Protein AF-0000000079812472 (afdb_homodimer)

Solvent-accessible surface area (backbone atoms only — not comparable to full-atom values): 35993 Å² total; per-residue (Å²): 106,52,70,32,59,36,28,75,48,93,49,68,38,23,39,42,28,46,40,38,56,22,25,52,21,36,78,90,26,37,84,64,19,61,39,46,56,68,55,44,36,51,50,49,49,54,38,47,77,54,51,38,36,37,38,36,49,29,42,63,30,30,69,33,40,18,32,33,39,50,20,60,50,49,59,91,53,68,84,76,58,38,42,30,37,30,48,28,67,69,79,57,89,54,94,55,32,38,38,46,38,45,74,24,45,56,53,47,49,54,51,44,30,60,41,29,71,44,79,52,36,51,33,40,26,38,51,45,56,46,52,69,44,60,63,68,50,32,36,48,40,52,32,50,36,36,74,69,50,42,27,72,40,40,25,39,15,52,53,53,40,42,55,49,34,44,49,44,35,52,14,61,69,68,71,40,58,52,64,30,31,38,43,38,66,41,31,72,86,46,49,51,34,43,76,42,45,45,25,49,22,52,69,71,35,30,14,28,34,26,41,54,39,43,46,77,52,62,42,48,52,63,58,44,76,96,46,76,72,57,84,94,52,78,53,69,91,68,36,71,72,59,68,71,92,49,66,68,51,47,31,48,31,33,51,53,42,36,52,54,14,59,76,67,71,52,53,19,42,27,51,46,45,24,52,53,55,67,36,86,59,45,33,24,35,34,44,71,54,84,41,68,69,54,38,56,51,52,58,54,16,69,78,47,78,78,49,73,65,56,48,49,54,51,46,68,47,34,58,69,82,70,51,67,49,48,48,54,37,44,72,73,25,62,90,31,57,25,77,31,52,35,71,54,38,37,70,61,40,58,66,75,102,106,52,69,32,60,37,29,76,46,93,49,68,38,24,38,44,28,46,40,37,56,23,25,55,21,35,78,92,25,35,82,64,19,62,38,47,55,71,53,44,37,52,50,49,50,54,39,47,75,54,51,37,35,37,38,36,48,29,42,64,28,28,71,32,40,18,32,32,39,51,20,61,50,49,59,91,52,69,83,77,57,39,41,32,39,31,47,30,65,68,81,58,91,55,94,56,33,37,40,48,38,44,73,24,45,56,52,47,51,54,51,44,31,61,41,29,71,45,78,52,34,50,33,40,27,38,51,46,57,45,52,71,44,58,63,67,50,32,35,47,38,53,32,52,35,36,76,71,50,41,26,72,40,41,24,38,17,52,52,53,41,42,55,49,34,44,47,46,34,51,15,60,70,68,72,41,58,53,64,31,32,37,43,37,68,42,30,71,84,46,50,51,35,42,76,42,46,45,26,49,23,52,69,71,35,30,14,27,33,25,41,55,40,44,48,77,53,60,42,48,52,63,58,43,78,96,46,76,69,57,85,95,51,78,53,69,92,71,38,69,71,61,68,70,90,50,66,68,50,47,29,50,32,32,52,53,43,37,52,54,14,58,76,68,73,51,52,19,41,29,52,46,45,22,52,53,54,68,36,86,56,44,33,24,34,34,44,72,54,86,42,69,67,54,39,57,50,50,58,56,16,69,77,49,77,78,49,71,64,57,48,49,53,51,46,66,46,34,58,70,82,72,49,67,48,48,47,55,37,44,72,74,26,62,90,31,57,25,78,31,51,36,72,57,38,37,70,61,40,60,67,76,102

Nearest PDB structures (foldseek):
  8jwl-assembly1_B  TM=8.750E-01  e=1.354E-29  Streptomyces xinghaiensis
  8jwl-assembly1_F  TM=9.040E-01  e=1.147E-28  Streptomyces xinghaiensis
  8jwo-assembly1_A  TM=8.875E-01  e=2.074E-26  Streptomyces xinghaiensis
  8jwo-assembly2_I  TM=8.971E-01  e=6.582E-26  Streptomyces xinghaiensis
  3n6q-assembly1_C  TM=8.883E-01  e=4.724E-24  Escherichia coli DH5[alpha]

Organism: NCBI:txid265959

Radius of gyration: 26.9 Å; Cα contacts (8 Å, |Δi|>4): 1430; chains: 2; bounding box: 55×80×68 Å

Secondary structure (DSSP, 8-state):
--EEE-SSSS-EEESEEEE-TTBS--GGGTTT--B-HHHHHHHHHHHHHTT--EEE--TTGGGGHHHHHHHHHHTTS-TT-EEEEEE-S--SSSTTSSSS-HHHHHHHHHHHHHHHT-S-EEEEEE-S--SSS-HHHHHHHHHHHHHTTSEEEEEEES--HHHHHHHHHHHHHHTPPPP-EEEEE--SS--GGGTTHHHHHHHHT-EEEEE-TTGGGTTSS-S-TTSPPPTTSPPGGG--SS--S-HHHHHHHHHHHHHHHHHHTS-HHHHHHHHHHHSTTEEEEEE--SSHHHHHHHHGGGG----HHHHHHHHHHHPPP--TTHHHHHHH-GGG--HHHHHHHHHHHHHH-/--EEE-SSSS-EEESEEEE-TTBS--GGGTTT--B-HHHHHHHHHHHHHTT--EEE--TTGGGGHHHHHHHHHHTTS-TT-EEEEEE-S--SSSTTSSSS-HHHHHHHHHHHHHHHT-S-EEEEEE-S--SSS-HHHHHHHHHHHHHTTSEEEEEEES--HHHHHHHHHHHHHHTPPPP-EEEEE--SS--GGGTTHHHHHHHHT-EEEEE-TTGGGTTSS-S-TTSPPPTTSPPGGG--SS--S-HHHHHHHHHHHHHHHHHHTS-HHHHHHHHHHHSTTEEEEEE--SSHHHHHHHHGGGG----HHHHHHHHHHHPPP--TTHHHHHHH-GGG--HHHHHHHHHHHHHH-

InterPro domains:
  IPR020471 Aldo-keto reductase [PR00069] (47-71)
  IPR020471 Aldo-keto reductase [PR00069] (111-129)
  IPR020471 Aldo-keto reductase [PR00069] (142-159)
  IPR023210 NADP-dependent oxidoreductase domain [PF00248] (17-317)
  IPR036812 NAD(P)-dependent oxidoreductase domain superfamily [G3DSA:3.20.20.100] (1-340)
  IPR036812 NAD(P)-dependent oxidoreductase domain superfamily [SSF51430] (1-320)
  IPR050523 Aldo/Keto Reductase Detoxification and Biosynthesis [PTHR43364] (1-320)

pLDDT: mean 95.46, std 6.37, range [54.84, 98.94]

Foldseek 3Di:
DDWDDFFPDPDIFAQAEAEQLQDCLADPSVVVHHQYLVSLLVLVVLCVVLPGQEYEYECPRNLLRSLLSQLVSCPPHDPSRAYEYEFADANDDDPQSGGQALVNVLVRLVSSCVSNVHQAHAEYEHAEDDPPDPLLRNQVSVQVCCVVVRYPAYAYEHDDLVRLVVSQVSCVVVVTGHHQEYEYADFLQDHPCLQHPLLSCVVRRHEYEHEPHCQSVLQQLQDAPPDDRDPPDDDLCPRVGPHRPDVVLSNLLSVLLVVVCVVVVATSLLSGLLLQSPAPRHRHYHDYDNDPVVSSRNSVSSPDDDDPVSNVSSCVSRQDDDDPPLVVCLVPVLPPDDPSNCSNSVVSVVVVD/DDWDDFFPDPDIFAQAEAEQLQDCLADPSVVVHHQYLVSLLVLVVVCVVLPGQEYEYECPRNLNRSLLSQLVSCPPHDPSRAYEYEFADANDDDPQSGGQALVNVLVRLVSSCVSSVHQAHAEYEHAEDDPPDDLLRSQVSVQVCCVVVRYPAYAYEHDDLVRLVVSQVSCVVVVTGHHQEYEYADFLQDHPCLQHPLLSCVVRRHEYEHEPHCQSVLQQLQDAPPDDRDPPDDDLCPRVGPHRPDVVLSNLLSVLLVVVCVVVVATSLLSGLLLQSPAPRHRHYHDYDRDPVVSNRNSVSSPDDDDPVSNVSSCVSRQDDDDPPLVVCLVPVLPPDDPSNCSNSVVSVVVVD

Structure (mmCIF, N/CA/C/O backbone):
data_AF-0000000079812472-model_v1
#
loop_
_entity.id
_entity.type
_entity.pdbx_description
1 polymer 'L-glyceraldehyde 3-phosphate reductase'
#
loop_
_atom_site.group_PDB
_atom_site.id
_atom_site.type_symbol
_atom_site.label_atom_id
_atom_site.label_alt_id
_atom_site.label_comp_id
_atom_site.label_asym_id
_atom_site.label_entity_id
_atom_site.label_seq_id
_atom_site.pdbx_PDB_ins_code
_atom_site.Cartn_x
_atom_site.Cartn_y
_atom_site.Cartn_z
_atom_site.occupancy
_atom_site.B_iso_or_equiv
_atom_site.auth_seq_id
_atom_site.auth_comp_id
_atom_site.auth_asym_id
_atom_site.auth_atom_id
_atom_site.pdbx_PDB_model_num
ATOM 1 N N . MET A 1 1 ? 12.25 30.859 6.68 1 95.38 1 MET A N 1
ATOM 2 C CA . MET A 1 1 ? 11.266 29.906 6.184 1 95.38 1 MET A CA 1
ATOM 3 C C . MET A 1 1 ? 11.484 29.609 4.703 1 95.38 1 MET A C 1
ATOM 5 O O . MET A 1 1 ? 11.773 30.516 3.924 1 95.38 1 MET A O 1
ATOM 9 N N . HIS A 1 2 ? 11.469 28.281 4.391 1 94.62 2 HIS A N 1
ATOM 10 C CA . HIS A 1 2 ? 11.516 27.859 2.992 1 94.62 2 HIS A CA 1
ATOM 11 C C . HIS A 1 2 ? 10.109 27.688 2.42 1 94.62 2 HIS A C 1
ATOM 13 O O . HIS A 1 2 ? 9.195 27.266 3.131 1 94.62 2 HIS A O 1
ATOM 19 N N . TYR A 1 3 ? 9.969 28.141 1.2 1 97.44 3 TYR A N 1
ATOM 20 C CA . TYR A 1 3 ? 8.711 27.922 0.483 1 97.44 3 TYR A CA 1
ATOM 21 C C . TYR A 1 3 ? 8.891 26.891 -0.621 1 97.44 3 TYR A C 1
ATOM 23 O O . TYR A 1 3 ? 9.906 26.891 -1.322 1 97.44 3 TYR A O 1
ATOM 31 N N . ARG A 1 4 ? 7.957 26.062 -0.722 1 97.69 4 ARG A N 1
ATOM 32 C CA . ARG A 1 4 ? 8.055 24.938 -1.649 1 97.69 4 ARG A CA 1
ATOM 33 C C . ARG A 1 4 ? 6.816 24.844 -2.531 1 97.69 4 ARG A C 1
ATOM 35 O O . ARG A 1 4 ? 5.715 25.203 -2.102 1 97.69 4 ARG A O 1
ATOM 42 N N . GLN A 1 5 ? 7.047 24.359 -3.705 1 97.75 5 GLN A N 1
ATOM 43 C CA . GLN A 1 5 ? 5.926 24.109 -4.605 1 97.75 5 GLN A CA 1
ATOM 44 C C . GLN A 1 5 ? 5.082 22.938 -4.125 1 97.75 5 GLN A C 1
ATOM 46 O O . GLN A 1 5 ? 5.621 21.906 -3.711 1 97.75 5 GLN A O 1
ATOM 51 N N . LEU A 1 6 ? 3.768 23.109 -4.133 1 97.94 6 LEU A N 1
ATOM 52 C CA . LEU A 1 6 ? 2.854 22.047 -3.721 1 97.94 6 LEU A CA 1
ATOM 53 C C . LEU A 1 6 ? 2.52 21.125 -4.895 1 97.94 6 LEU A C 1
ATOM 55 O O . LEU A 1 6 ? 1.694 21.469 -5.742 1 97.94 6 LEU A O 1
ATOM 59 N N . GLY A 1 7 ? 3.082 19.953 -4.848 1 96.25 7 GLY A N 1
ATOM 60 C CA . GLY A 1 7 ? 2.852 18.984 -5.914 1 96.25 7 GLY A CA 1
ATOM 61 C C . GLY A 1 7 ? 2.92 19.609 -7.297 1 96.25 7 GLY A C 1
ATOM 62 O O . GLY A 1 7 ? 3.76 20.469 -7.555 1 96.25 7 GLY A O 1
ATOM 63 N N . ARG A 1 8 ? 2.109 19.078 -8.211 1 94.31 8 ARG A N 1
ATOM 64 C CA . ARG A 1 8 ? 2.035 19.562 -9.578 1 94.31 8 ARG A CA 1
ATOM 65 C C . ARG A 1 8 ? 1.063 20.734 -9.695 1 94.31 8 ARG A C 1
ATOM 67 O O . ARG A 1 8 ? 0.062 20.641 -10.406 1 94.31 8 ARG A O 1
ATOM 74 N N . SER A 1 9 ? 1.385 21.75 -8.953 1 96 9 SER A N 1
ATOM 75 C CA . SER A 1 9 ? 0.636 23 -8.984 1 96 9 SER A CA 1
ATOM 76 C C . SER A 1 9 ? 1.57 24.203 -8.969 1 96 9 SER A C 1
ATOM 78 O O . SER A 1 9 ? 2.777 24.062 -8.758 1 96 9 SER A O 1
ATOM 80 N N . GLY A 1 10 ? 1 25.312 -9.289 1 96.81 10 GLY A N 1
ATOM 81 C CA . GLY A 1 10 ? 1.775 26.531 -9.211 1 96.81 10 GLY A CA 1
ATOM 82 C C . GLY A 1 10 ? 1.805 27.141 -7.816 1 96.81 10 GLY A C 1
ATOM 83 O O . GLY A 1 10 ? 2.432 28.172 -7.594 1 96.81 10 GLY A O 1
ATOM 84 N N . LEU A 1 11 ? 1.215 26.453 -6.816 1 97 11 LEU A N 1
ATOM 85 C CA . LEU A 1 11 ? 1.1 26.984 -5.461 1 97 11 LEU A CA 1
ATOM 86 C C . LEU A 1 11 ? 2.387 26.766 -4.68 1 97 11 LEU A C 1
ATOM 88 O O . LEU A 1 11 ? 2.986 25.688 -4.758 1 97 11 LEU A O 1
ATOM 92 N N . ARG A 1 12 ? 2.824 27.766 -3.965 1 98.06 12 ARG A N 1
ATOM 93 C CA . ARG A 1 12 ? 3.977 27.656 -3.076 1 98.06 12 ARG A CA 1
ATOM 94 C C . ARG A 1 12 ? 3.564 27.844 -1.621 1 98.06 12 ARG A C 1
ATOM 96 O O . ARG A 1 12 ? 2.889 28.828 -1.285 1 98.06 12 ARG A O 1
ATOM 103 N N . ILE A 1 13 ? 3.992 26.953 -0.799 1 98.31 13 ILE A N 1
ATOM 104 C CA . ILE A 1 13 ? 3.623 27.031 0.61 1 98.31 13 ILE A CA 1
ATOM 105 C C . ILE A 1 13 ? 4.875 26.938 1.479 1 98.31 13 ILE A C 1
ATOM 107 O O . ILE A 1 13 ? 5.918 26.469 1.02 1 98.31 13 ILE A O 1
ATOM 111 N N . SER A 1 14 ? 4.73 27.438 2.678 1 98.5 14 SER A N 1
ATOM 112 C CA . SER A 1 14 ? 5.828 27.359 3.637 1 98.5 14 SER A CA 1
ATOM 113 C C . SER A 1 14 ? 6.113 25.922 4.035 1 98.5 14 SER A C 1
ATOM 115 O O . SER A 1 14 ? 5.203 25.094 4.078 1 98.5 14 SER A O 1
ATOM 117 N N . ALA A 1 15 ? 7.32 25.625 4.41 1 98.19 15 ALA A N 1
ATOM 118 C CA . ALA A 1 15 ? 7.773 24.281 4.781 1 98.19 15 ALA A CA 1
ATOM 119 C C . ALA A 1 15 ? 7.082 23.797 6.055 1 98.19 15 ALA A C 1
ATOM 121 O O . ALA A 1 15 ? 7.043 22.594 6.336 1 98.19 15 ALA A O 1
ATOM 122 N N . PHE A 1 16 ? 6.625 24.734 6.809 1 98.56 16 PHE A N 1
ATOM 123 C CA . PHE A 1 16 ? 5.816 24.438 7.984 1 98.56 16 PHE A CA 1
ATOM 124 C C . PHE A 1 16 ? 4.434 25.062 7.863 1 98.56 16 PHE A C 1
ATOM 126 O O . PHE A 1 16 ? 4.285 26.141 7.27 1 98.56 16 PHE A O 1
ATOM 133 N N . THR A 1 17 ? 3.494 24.406 8.336 1 98.62 17 THR A N 1
ATOM 134 C CA . THR A 1 17 ? 2.102 24.828 8.422 1 98.62 17 THR A CA 1
ATOM 135 C C . THR A 1 17 ? 1.59 24.734 9.859 1 98.62 17 THR A C 1
ATOM 137 O O . THR A 1 17 ? 1.914 23.781 10.578 1 98.62 17 THR A O 1
ATOM 140 N N . LEU A 1 18 ? 0.86 25.703 10.281 1 98.5 18 LEU A N 1
ATOM 141 C CA . LEU A 1 18 ? 0.263 25.578 11.609 1 98.5 18 LEU A CA 1
ATOM 142 C C . LEU A 1 18 ? -1.074 24.859 11.539 1 98.5 18 LEU A C 1
ATOM 144 O O . LEU A 1 18 ? -1.978 25.281 10.812 1 98.5 18 LEU A O 1
ATOM 148 N N . GLY A 1 19 ? -1.142 23.766 12.266 1 98.12 19 GLY A N 1
ATOM 149 C CA . GLY A 1 19 ? -2.42 23.109 12.492 1 98.12 19 GLY A CA 1
ATOM 150 C C . GLY A 1 19 ? -3.207 23.719 13.641 1 98.12 19 GLY A C 1
ATOM 151 O O . GLY A 1 19 ? -2.631 24.109 14.656 1 98.12 19 GLY A O 1
ATOM 152 N N . THR A 1 20 ? -4.527 23.688 13.547 1 97.75 20 THR A N 1
ATOM 153 C CA . THR A 1 20 ? -5.336 24.438 14.508 1 97.75 20 THR A CA 1
ATOM 154 C C . THR A 1 20 ? -6.293 23.5 15.242 1 97.75 20 THR A C 1
ATOM 156 O O . THR A 1 20 ? -7.363 23.922 15.688 1 97.75 20 THR A O 1
ATOM 159 N N . MET A 1 21 ? -5.918 22.203 15.281 1 95.44 21 MET A N 1
ATOM 160 C CA . MET A 1 21 ? -6.762 21.219 15.969 1 95.44 21 MET A CA 1
ATOM 161 C C . MET A 1 21 ? -6.949 21.609 17.438 1 95.44 21 MET A C 1
ATOM 163 O O . MET A 1 21 ? -7.961 21.266 18.047 1 95.44 21 MET A O 1
ATOM 167 N N . THR A 1 22 ? -6.062 22.375 18.031 1 92.62 22 THR A N 1
ATOM 168 C CA . THR A 1 22 ? -6.082 22.75 19.453 1 92.62 22 THR A CA 1
ATOM 169 C C . THR A 1 22 ? -6.992 23.953 19.672 1 92.62 22 THR A C 1
ATOM 171 O O . THR A 1 22 ? -7.266 24.328 20.812 1 92.62 22 THR A O 1
ATOM 174 N N . PHE A 1 23 ? -7.398 24.641 18.609 1 95.5 23 PHE A N 1
ATOM 175 C CA . PHE A 1 23 ? -8.234 25.828 18.75 1 95.5 23 PHE A CA 1
ATOM 176 C C . PHE A 1 23 ? -9.641 25.453 19.188 1 95.5 23 PHE A C 1
ATOM 178 O O . PHE A 1 23 ? -10.25 24.531 18.625 1 95.5 23 PHE A O 1
ATOM 185 N N . GLY A 1 24 ? -10.203 26.156 20.219 1 90.44 24 GLY A N 1
ATOM 186 C CA . GLY A 1 24 ? -11.57 25.984 20.688 1 90.44 24 GLY A CA 1
ATOM 187 C C . GLY A 1 24 ? -11.703 24.906 21.734 1 90.44 24 GLY A C 1
ATOM 188 O O . GLY A 1 24 ? -12.172 25.156 22.844 1 90.44 24 GLY A O 1
ATOM 189 N N . GLY A 1 25 ? -11.172 23.609 21.438 1 85.56 25 GLY A N 1
ATOM 190 C CA . GLY A 1 25 ? -11.086 22.531 22.406 1 85.56 25 GLY A CA 1
ATOM 191 C C . GLY A 1 25 ? -12.438 22.062 22.891 1 85.56 25 GLY A C 1
ATOM 192 O O . GLY A 1 25 ? -12.625 21.844 24.094 1 85.56 25 GLY A O 1
ATOM 193 N N . LYS A 1 26 ? -13.352 21.875 22.078 1 83.75 26 LYS A N 1
ATOM 194 C CA . LYS A 1 26 ? -14.672 21.359 22.453 1 83.75 26 LYS A CA 1
ATOM 195 C C . LYS A 1 26 ? -14.805 19.891 22.109 1 83.75 26 LYS A C 1
ATOM 197 O O . LYS A 1 26 ? -14.133 19.375 21.203 1 83.75 26 LYS A O 1
ATOM 202 N N . GLY A 1 27 ? -15.664 19.188 22.891 1 80.19 27 GLY A N 1
ATOM 203 C CA . GLY A 1 27 ? -15.961 17.781 22.625 1 80.19 27 GLY A CA 1
ATOM 204 C C . GLY A 1 27 ? -14.727 16.906 22.641 1 80.19 27 GLY A C 1
ATOM 205 O O . GLY A 1 27 ? -13.898 17 23.547 1 80.19 27 GLY A O 1
ATOM 206 N N . ASP A 1 28 ? -14.633 16.016 21.641 1 76.38 28 ASP A N 1
ATOM 207 C CA . ASP A 1 28 ? -13.562 15.031 21.531 1 76.38 28 ASP A CA 1
ATOM 208 C C . ASP A 1 28 ? -12.211 15.719 21.344 1 76.38 28 ASP A C 1
ATOM 210 O O . ASP A 1 28 ? -11.164 15.102 21.562 1 76.38 28 ASP A O 1
ATOM 214 N N . PHE A 1 29 ? -12.289 17.031 21.094 1 82.12 29 PHE A N 1
ATOM 215 C CA . PHE A 1 29 ? -11.062 17.734 20.766 1 82.12 29 PHE A CA 1
ATOM 216 C C . PHE A 1 29 ? -10.562 18.531 21.969 1 82.12 29 PHE A C 1
ATOM 218 O O . PHE A 1 29 ? -9.492 19.141 21.906 1 82.12 29 PHE A O 1
ATOM 225 N N . ALA A 1 30 ? -11.281 18.516 23.062 1 79.44 30 ALA A N 1
ATOM 226 C CA . ALA A 1 30 ? -10.852 19.203 24.266 1 79.44 30 ALA A CA 1
ATOM 227 C C . ALA A 1 30 ? -9.516 18.672 24.766 1 79.44 30 ALA A C 1
ATOM 229 O O . ALA A 1 30 ? -8.711 19.406 25.328 1 79.44 30 ALA A O 1
ATOM 230 N N . LYS A 1 31 ? -9.312 17.422 24.484 1 76.81 31 LYS A N 1
ATOM 231 C CA . LYS A 1 31 ? -8.094 16.766 24.953 1 76.81 31 LYS A CA 1
ATOM 232 C C . LYS A 1 31 ? -6.883 17.219 24.156 1 76.81 31 LYS A C 1
ATOM 234 O O . LYS A 1 31 ? -5.746 17.109 24.625 1 76.81 31 LYS A O 1
ATOM 239 N N . THR A 1 32 ? -7.117 17.75 23.047 1 80.06 32 THR A N 1
ATOM 240 C CA . THR A 1 32 ? -6.02 18.141 22.172 1 80.06 32 THR A CA 1
ATOM 241 C C . THR A 1 32 ? -5.539 19.562 22.5 1 80.06 32 THR A C 1
ATOM 243 O O . THR A 1 32 ? -4.398 19.922 22.203 1 80.06 32 THR A O 1
ATOM 246 N N . GLY A 1 33 ? -6.41 20.406 23.016 1 82.12 33 GLY A N 1
ATOM 247 C CA . GLY A 1 33 ? -6.117 21.797 23.359 1 82.12 33 GLY A CA 1
ATOM 248 C C . GLY A 1 33 ? -7.359 22.656 23.5 1 82.12 33 GLY A C 1
ATOM 249 O O . GLY A 1 33 ? -8.461 22.219 23.141 1 82.12 33 GLY A O 1
ATOM 250 N N . ASN A 1 34 ? -7.105 23.812 24.078 1 90 34 ASN A N 1
ATOM 251 C CA . ASN A 1 34 ? -8.219 24.75 24.25 1 90 34 ASN A CA 1
ATOM 252 C C . ASN A 1 34 ? -7.793 26.188 24 1 90 34 ASN A C 1
ATOM 254 O O . ASN A 1 34 ? -8.109 27.078 24.797 1 90 34 ASN A O 1
ATOM 258 N N . THR A 1 35 ? -7.102 26.359 22.953 1 93.19 35 THR A N 1
ATOM 259 C CA . THR A 1 35 ? -6.633 27.688 22.594 1 93.19 35 THR A CA 1
ATOM 260 C C . THR A 1 35 ? -7.801 28.594 22.219 1 93.19 35 THR A C 1
ATOM 262 O O . THR A 1 35 ? -8.555 28.297 21.297 1 93.19 35 THR A O 1
ATOM 265 N N . ASP A 1 36 ? -7.98 29.719 22.938 1 94.75 36 ASP A N 1
ATOM 266 C CA . ASP A 1 36 ? -9.047 30.672 22.625 1 94.75 36 ASP A CA 1
ATOM 267 C C . ASP A 1 36 ? -8.594 31.672 21.562 1 94.75 36 ASP A C 1
ATOM 269 O O . ASP A 1 36 ? -7.508 31.547 21 1 94.75 36 ASP A O 1
ATOM 273 N N . LEU A 1 37 ? -9.461 32.656 21.25 1 97.25 37 LEU A N 1
ATOM 274 C CA . LEU A 1 37 ? -9.203 33.594 20.172 1 97.25 37 LEU A CA 1
ATOM 275 C C . LEU A 1 37 ? -7.934 34.406 20.438 1 97.25 37 LEU A C 1
ATOM 277 O O . LEU A 1 37 ? -7.129 34.625 19.531 1 97.25 37 LEU A O 1
ATOM 281 N N . ALA A 1 38 ? -7.77 34.844 21.641 1 96.88 38 ALA A N 1
ATOM 282 C CA . ALA A 1 38 ? -6.574 35.625 21.984 1 96.88 38 ALA A CA 1
ATOM 283 C C . ALA A 1 38 ? -5.312 34.781 21.812 1 96.88 38 ALA A C 1
ATOM 285 O O . ALA A 1 38 ? -4.32 35.25 21.25 1 96.88 38 ALA A O 1
ATOM 286 N N . GLY A 1 39 ? -5.344 33.594 22.344 1 95.88 39 GLY A N 1
ATOM 287 C CA . GLY A 1 39 ? -4.23 32.688 22.156 1 95.88 39 GLY A CA 1
ATOM 288 C C . GLY A 1 39 ? -3.965 32.375 20.688 1 95.88 39 GLY A C 1
ATOM 289 O O . GLY A 1 39 ? -2.811 32.281 20.266 1 95.88 39 GLY A O 1
ATOM 290 N N . ALA A 1 40 ? -4.996 32.125 19.969 1 97.06 40 ALA A N 1
ATOM 291 C CA . ALA A 1 40 ? -4.883 31.859 18.531 1 97.06 40 ALA A CA 1
ATOM 292 C C . ALA A 1 40 ? -4.188 33 17.812 1 97.06 40 ALA A C 1
ATOM 294 O O . ALA A 1 40 ? -3.297 32.781 16.984 1 97.06 40 ALA A O 1
ATOM 295 N N . ARG A 1 41 ? -4.598 34.25 18.141 1 97.56 41 ARG A N 1
ATOM 296 C CA . ARG A 1 41 ? -3.992 35.406 17.516 1 97.56 41 ARG A CA 1
ATOM 297 C C . ARG A 1 41 ? -2.494 35.469 17.797 1 97.56 41 ARG A C 1
ATOM 299 O O . ARG A 1 41 ? -1.701 35.75 16.891 1 97.56 41 ARG A O 1
ATOM 306 N N . ARG A 1 42 ? -2.154 35.156 18.969 1 97.19 42 ARG A N 1
ATOM 307 C CA . ARG A 1 42 ? -0.74 35.156 19.344 1 97.19 42 ARG A CA 1
ATOM 308 C C . ARG A 1 42 ? 0.035 34.094 18.578 1 97.19 42 ARG A C 1
ATOM 310 O O . ARG A 1 42 ? 1.126 34.375 18.062 1 97.19 42 ARG A O 1
ATOM 317 N N . GLN A 1 43 ? -0.506 32.906 18.516 1 97.44 43 GLN A N 1
ATOM 318 C CA . GLN A 1 43 ? 0.155 31.844 17.781 1 97.44 43 GLN A CA 1
ATOM 319 C C . GLN A 1 43 ? 0.281 32.188 16.297 1 97.44 43 GLN A C 1
ATOM 321 O O . GLN A 1 43 ? 1.328 31.938 15.695 1 97.44 43 GLN A O 1
ATOM 326 N N . ILE A 1 44 ? -0.748 32.688 15.773 1 97.75 44 ILE A N 1
ATOM 327 C CA . ILE A 1 44 ? -0.758 33.031 14.352 1 97.75 44 ILE A CA 1
ATOM 328 C C . ILE A 1 44 ? 0.272 34.125 14.094 1 97.75 44 ILE A C 1
ATOM 330 O O . ILE A 1 44 ? 1.003 34.062 13.102 1 97.75 44 ILE A O 1
ATOM 334 N N . ASP A 1 45 ? 0.364 35.094 15.016 1 97.62 45 ASP A N 1
ATOM 335 C CA . ASP A 1 45 ? 1.37 36.156 14.891 1 97.62 45 ASP A CA 1
ATOM 336 C C . ASP A 1 45 ? 2.779 35.562 14.875 1 97.62 45 ASP A C 1
ATOM 338 O O . ASP A 1 45 ? 3.604 35.938 14.039 1 97.62 45 ASP A O 1
ATOM 342 N N . LEU A 1 46 ? 3 34.656 15.797 1 97.62 46 LEU A N 1
ATOM 343 C CA . LEU A 1 46 ? 4.301 33.969 15.852 1 97.62 46 LEU A CA 1
ATOM 344 C C . LEU A 1 46 ? 4.605 33.281 14.539 1 97.62 46 LEU A C 1
ATOM 346 O O . LEU A 1 46 ? 5.73 33.344 14.039 1 97.62 46 LEU A O 1
ATOM 350 N N . CYS A 1 47 ? 3.627 32.625 14 1 98.12 47 CYS A N 1
ATOM 351 C CA . CYS A 1 47 ? 3.789 31.875 12.766 1 98.12 47 CYS A CA 1
ATOM 352 C C . CYS A 1 47 ? 4.027 32.781 11.578 1 98.12 47 CYS A C 1
ATOM 354 O O . CYS A 1 47 ? 4.914 32.562 10.758 1 98.12 47 CYS A O 1
ATOM 356 N N . ILE A 1 48 ? 3.26 33.844 11.477 1 97.75 48 ILE A N 1
ATOM 357 C CA . ILE A 1 48 ? 3.418 34.812 10.391 1 97.75 48 ILE A CA 1
ATOM 358 C C . ILE A 1 48 ? 4.801 35.469 10.477 1 97.75 48 ILE A C 1
ATOM 360 O O . ILE A 1 48 ? 5.488 35.594 9.461 1 97.75 48 ILE A O 1
ATOM 364 N N . ASP A 1 49 ? 5.203 35.812 11.703 1 97.19 49 ASP A N 1
ATOM 365 C CA . ASP A 1 49 ? 6.527 36.406 11.914 1 97.19 49 ASP A CA 1
ATOM 366 C C . ASP A 1 49 ? 7.629 35.438 11.469 1 97.19 49 ASP A C 1
ATOM 368 O O . ASP A 1 49 ? 8.68 35.875 10.992 1 97.19 49 ASP A O 1
ATOM 372 N N . ALA A 1 50 ? 7.359 34.156 11.609 1 97.56 50 ALA A N 1
ATOM 373 C CA . ALA A 1 50 ? 8.336 33.125 11.234 1 97.56 50 ALA A CA 1
ATOM 374 C C . ALA A 1 50 ? 8.273 32.844 9.742 1 97.56 50 ALA A C 1
ATOM 376 O O . ALA A 1 50 ? 9.094 32.062 9.219 1 97.56 50 ALA A O 1
ATOM 377 N N . GLY A 1 51 ? 7.309 33.344 9 1 97.38 51 GLY A N 1
ATOM 378 C CA . GLY A 1 51 ? 7.238 33.219 7.551 1 97.38 51 GLY A CA 1
ATOM 379 C C . GLY A 1 51 ? 6.234 32.188 7.094 1 97.38 51 GLY A C 1
ATOM 380 O O . GLY A 1 51 ? 6.16 31.859 5.906 1 97.38 51 GLY A O 1
ATOM 381 N N . ILE A 1 52 ? 5.438 31.625 7.98 1 98.12 52 ILE A N 1
ATOM 382 C CA . ILE A 1 52 ? 4.414 30.656 7.605 1 98.12 52 ILE A CA 1
ATOM 383 C C . ILE A 1 52 ? 3.299 31.359 6.832 1 98.12 52 ILE A C 1
ATOM 385 O O . ILE A 1 52 ? 2.836 32.438 7.234 1 98.12 52 ILE A O 1
ATOM 389 N N . ASN A 1 53 ? 2.908 30.734 5.762 1 98.31 53 ASN A N 1
ATOM 390 C CA . ASN A 1 53 ? 1.871 31.375 4.965 1 98.31 53 ASN A CA 1
ATOM 391 C C . ASN A 1 53 ? 0.642 30.484 4.812 1 98.31 53 ASN A C 1
ATOM 393 O O . ASN A 1 53 ? -0.283 30.812 4.066 1 98.31 53 ASN A O 1
ATOM 397 N N . MET A 1 54 ? 0.582 29.344 5.461 1 98.31 54 MET A N 1
ATOM 398 C CA . MET A 1 54 ? -0.585 28.469 5.391 1 98.31 54 MET A CA 1
ATOM 399 C C . MET A 1 54 ? -1.005 28 6.781 1 98.31 54 MET A C 1
ATOM 401 O O . MET A 1 54 ? -0.159 27.656 7.602 1 98.31 54 MET A O 1
ATOM 405 N N . PHE A 1 55 ? -2.27 28.031 7.004 1 98.81 55 PHE A N 1
ATOM 406 C CA . PHE A 1 55 ? -2.881 27.578 8.25 1 98.81 55 PHE A CA 1
ATOM 407 C C . PHE A 1 55 ? -3.924 26.5 7.992 1 98.81 55 PHE A C 1
ATOM 409 O O . PHE A 1 55 ? -4.805 26.672 7.145 1 98.81 55 PHE A O 1
ATOM 416 N N . ASP A 1 56 ? -3.795 25.375 8.711 1 98.81 56 ASP A N 1
ATOM 417 C CA . ASP A 1 56 ? -4.586 24.188 8.453 1 98.81 56 ASP A CA 1
ATOM 418 C C . ASP A 1 56 ? -5.645 23.984 9.539 1 98.81 56 ASP A C 1
ATOM 420 O O . ASP A 1 56 ? -5.336 24.016 10.727 1 98.81 56 ASP A O 1
ATOM 424 N N . THR A 1 57 ? -6.84 23.75 9.164 1 98.69 57 THR A N 1
ATOM 425 C CA . THR A 1 57 ? -7.945 23.406 10.055 1 98.69 57 THR A CA 1
ATOM 426 C C . THR A 1 57 ? -8.836 22.344 9.438 1 98.69 57 THR A C 1
ATOM 428 O O . THR A 1 57 ? -8.406 21.609 8.547 1 98.69 57 THR A O 1
ATOM 431 N N . ALA A 1 58 ? -9.953 22.047 10.047 1 98.75 58 ALA A N 1
ATOM 432 C CA . ALA A 1 58 ? -10.992 21.141 9.555 1 98.75 58 ALA A CA 1
ATOM 433 C C . ALA A 1 58 ? -12.344 21.469 10.172 1 98.75 58 ALA A C 1
ATOM 435 O O . ALA A 1 58 ? -12.414 21.969 11.305 1 98.75 58 ALA A O 1
ATOM 436 N N . ASP A 1 59 ? -13.359 21.188 9.438 1 98.56 59 ASP A N 1
ATOM 437 C CA . ASP A 1 59 ? -14.695 21.5 9.938 1 98.56 59 ASP A CA 1
ATOM 438 C C . ASP A 1 59 ? -15.008 20.719 11.211 1 98.56 59 ASP A C 1
ATOM 440 O O . ASP A 1 59 ? -15.648 21.25 12.125 1 98.56 59 ASP A O 1
ATOM 444 N N . ILE A 1 60 ? -14.406 19.5 11.336 1 98.25 60 ILE A N 1
ATOM 445 C CA . ILE A 1 60 ? -14.75 18.641 12.453 1 98.25 60 ILE A CA 1
ATOM 446 C C . ILE A 1 60 ? -14 19.094 13.703 1 98.25 60 ILE A C 1
ATOM 448 O O . ILE A 1 60 ? -14.336 18.688 14.82 1 98.25 60 ILE A O 1
ATOM 452 N N . TYR A 1 61 ? -12.922 19.875 13.57 1 97.5 61 TYR A N 1
ATOM 453 C CA . TYR A 1 61 ? -12.18 20.328 14.742 1 97.5 61 TYR A CA 1
ATOM 454 C C . TYR A 1 61 ? -13.07 21.188 15.641 1 97.5 61 TYR A C 1
ATOM 456 O O . TYR A 1 61 ? -13.469 22.297 15.258 1 97.5 61 TYR A O 1
ATOM 464 N N . SER A 1 62 ? -13.305 20.594 16.844 1 96.5 62 SER A N 1
ATOM 465 C CA . SER A 1 62 ? -14.242 21.203 17.797 1 96.5 62 SER A CA 1
ATOM 466 C C . SER A 1 62 ? -15.562 21.547 17.109 1 96.5 62 SER A C 1
ATOM 468 O O . SER A 1 62 ? -16.156 22.594 17.391 1 96.5 62 SER A O 1
ATOM 470 N N . THR A 1 63 ? -15.914 20.75 16.172 1 95.81 63 THR A N 1
ATOM 471 C CA . THR A 1 63 ? -17.172 20.812 15.438 1 95.81 63 THR A CA 1
ATOM 472 C C . THR A 1 63 ? -17.406 22.203 14.883 1 95.81 63 THR A C 1
ATOM 474 O O . THR A 1 63 ? -18.484 22.781 15.07 1 95.81 63 THR A O 1
ATOM 477 N N . GLY A 1 64 ? -16.422 22.734 14.305 1 97.69 64 GLY A N 1
ATOM 478 C CA . GLY A 1 64 ? -16.562 24.016 13.617 1 97.69 64 GLY A CA 1
ATOM 479 C C . GLY A 1 64 ? -15.938 25.172 14.359 1 97.69 64 GLY A C 1
ATOM 480 O O . GLY A 1 64 ? -15.562 26.172 13.75 1 97.69 64 GLY A O 1
ATOM 481 N N . VAL A 1 65 ? -15.695 25.062 15.602 1 97.88 65 VAL A N 1
ATOM 482 C CA . VAL A 1 65 ? -15.234 26.172 16.422 1 97.88 65 VAL A CA 1
ATOM 483 C C . VAL A 1 65 ? -13.805 26.547 16.031 1 97.88 65 VAL A C 1
ATOM 485 O O . VAL A 1 65 ? -13.438 27.719 16.047 1 97.88 65 VAL A O 1
ATOM 488 N N . SER A 1 66 ? -12.992 25.562 15.688 1 98.12 66 SER A N 1
ATOM 489 C CA . SER A 1 66 ? -11.641 25.859 15.242 1 98.12 66 SER A CA 1
ATOM 490 C C . SER A 1 66 ? -11.648 26.75 14.008 1 98.12 66 SER A C 1
ATOM 492 O O . SER A 1 66 ? -10.867 27.703 13.914 1 98.12 66 SER A O 1
ATOM 494 N N . GLU A 1 67 ? -12.523 26.469 13.055 1 98.69 67 GLU A N 1
ATOM 495 C CA . GLU A 1 67 ? -12.664 27.312 11.875 1 98.69 67 GLU A CA 1
ATOM 496 C C . GLU A 1 67 ? -13.102 28.719 12.25 1 98.69 67 GLU A C 1
ATOM 498 O O . GLU A 1 67 ? -12.602 29.703 11.703 1 98.69 67 GLU A O 1
ATOM 503 N N . GLU A 1 68 ? -14.023 28.844 13.195 1 98.62 68 GLU A N 1
ATOM 504 C CA . GLU A 1 68 ? -14.508 30.141 13.633 1 98.62 68 GLU A CA 1
ATOM 505 C C . GLU A 1 68 ? -13.375 30.969 14.25 1 98.62 68 GLU A C 1
ATOM 507 O O . GLU A 1 68 ? -13.211 32.156 13.922 1 98.62 68 GLU A O 1
ATOM 512 N N . ILE A 1 69 ? -12.648 30.297 15.062 1 98.44 69 ILE A N 1
ATOM 513 C CA . ILE A 1 69 ? -11.547 30.984 15.75 1 98.44 69 ILE A CA 1
ATOM 514 C C . ILE A 1 69 ? -10.492 31.391 14.727 1 98.44 69 ILE A C 1
ATOM 516 O O . ILE A 1 69 ? -10 32.531 14.758 1 98.44 69 ILE A O 1
ATOM 520 N N . LEU A 1 70 ? -10.133 30.5 13.852 1 98.44 70 LEU A N 1
ATOM 521 C CA . LEU A 1 70 ? -9.141 30.812 12.828 1 98.44 70 LEU A CA 1
ATOM 522 C C . LEU A 1 70 ? -9.602 31.984 11.969 1 98.44 70 LEU A C 1
ATOM 524 O O . LEU A 1 70 ? -8.828 32.906 11.719 1 98.44 70 LEU A O 1
ATOM 528 N N . GLY A 1 71 ? -10.852 31.953 11.516 1 98.38 71 GLY A N 1
ATOM 529 C CA . GLY A 1 71 ? -11.398 33.031 10.734 1 98.38 71 GLY A CA 1
ATOM 530 C C . GLY A 1 71 ? -11.312 34.375 11.438 1 98.38 71 GLY A C 1
ATOM 531 O O . GLY A 1 71 ? -10.859 35.375 10.852 1 98.38 71 GLY A O 1
ATOM 532 N N . ALA A 1 72 ? -11.727 34.375 12.68 1 98.31 72 ALA A N 1
ATOM 533 C CA . ALA A 1 72 ? -11.688 35.594 13.477 1 98.31 72 ALA A CA 1
ATOM 534 C C . ALA A 1 72 ? -10.258 36.094 13.656 1 98.31 72 ALA A C 1
ATOM 536 O O . ALA A 1 72 ? -10 37.281 13.594 1 98.31 72 ALA A O 1
ATOM 537 N N . ALA A 1 73 ? -9.383 35.156 13.867 1 97.94 73 ALA A N 1
ATOM 538 C CA . ALA A 1 73 ? -7.988 35.5 14.133 1 97.94 73 ALA A CA 1
ATOM 539 C C . ALA A 1 73 ? -7.312 36.062 12.875 1 97.94 73 ALA A C 1
ATOM 541 O O . ALA A 1 73 ? -6.367 36.844 12.961 1 97.94 73 ALA A O 1
ATOM 542 N N . LEU A 1 74 ? -7.777 35.656 11.734 1 97.19 74 LEU A N 1
ATOM 543 C CA . LEU A 1 74 ? -7.141 36.062 10.477 1 97.19 74 LEU A CA 1
ATOM 544 C C . LEU A 1 74 ? -7.766 37.312 9.906 1 97.19 74 LEU A C 1
ATOM 546 O O . LEU A 1 74 ? -7.258 37.875 8.938 1 97.19 74 LEU A O 1
ATOM 550 N N . LYS A 1 75 ? -8.883 37.75 10.5 1 94.81 75 LYS A N 1
ATOM 551 C CA . LYS A 1 75 ? -9.57 38.938 10 1 94.81 75 LYS A CA 1
ATOM 552 C C . LYS A 1 75 ? -8.633 40.125 9.977 1 94.81 75 LYS A C 1
ATOM 554 O O . LYS A 1 75 ? -7.957 40.406 10.961 1 94.81 75 LYS A O 1
ATOM 559 N N . GLY A 1 76 ? -8.602 40.781 8.812 1 93.06 76 GLY A N 1
ATOM 560 C CA . GLY A 1 76 ? -7.828 42 8.68 1 93.06 76 GLY A CA 1
ATOM 561 C C . GLY A 1 76 ? -6.375 41.75 8.32 1 93.06 76 GLY A C 1
ATOM 562 O O . GLY A 1 76 ? -5.609 42.688 8.125 1 93.06 76 GLY A O 1
ATOM 563 N N . ARG A 1 77 ? -6.008 40.594 8.266 1 93.81 77 ARG A N 1
ATOM 564 C CA . ARG A 1 77 ? -4.629 40.281 7.898 1 93.81 77 ARG A CA 1
ATOM 565 C C . ARG A 1 77 ? -4.473 40.188 6.387 1 93.81 77 ARG A C 1
ATOM 567 O O . ARG A 1 77 ? -5.445 40.344 5.645 1 93.81 77 ARG A O 1
ATOM 574 N N . SER A 1 78 ? -3.24 40.031 6 1 92.12 78 SER A N 1
ATOM 575 C CA . SER A 1 78 ? -2.902 40 4.578 1 92.12 78 SER A CA 1
ATOM 576 C C . SER A 1 78 ? -3.646 38.906 3.842 1 92.12 78 SER A C 1
ATOM 578 O O . SER A 1 78 ? -3.818 37.812 4.375 1 92.12 78 SER A O 1
ATOM 580 N N . ASP A 1 79 ? -3.883 39.094 2.617 1 88.19 79 ASP A N 1
ATOM 581 C CA . ASP A 1 79 ? -4.574 38.125 1.768 1 88.19 79 ASP A CA 1
ATOM 582 C C . ASP A 1 79 ? -3.633 37.031 1.316 1 88.19 79 ASP A C 1
ATOM 584 O O . ASP A 1 79 ? -4.074 36 0.775 1 88.19 79 ASP A O 1
ATOM 588 N N . ASP A 1 80 ? -2.408 37.188 1.56 1 93.06 80 ASP A N 1
ATOM 589 C CA . ASP A 1 80 ? -1.439 36.188 1.146 1 93.06 80 ASP A CA 1
ATOM 590 C C . ASP A 1 80 ? -1.446 35 2.105 1 93.06 80 ASP A C 1
ATOM 592 O O . ASP A 1 80 ? -0.848 33.969 1.817 1 93.06 80 ASP A O 1
ATOM 596 N N . ILE A 1 81 ? -2.125 35.125 3.225 1 97.12 81 ILE A N 1
ATOM 597 C CA . ILE A 1 81 ? -2.25 34.062 4.191 1 97.12 81 ILE A CA 1
ATOM 598 C C . ILE A 1 81 ? -3.279 33.031 3.701 1 97.12 81 ILE A C 1
ATOM 600 O O . ILE A 1 81 ? -4.422 33.406 3.408 1 97.12 81 ILE A O 1
ATOM 604 N N . MET A 1 82 ? -2.824 31.797 3.562 1 98.25 82 MET A N 1
ATOM 605 C CA . MET A 1 82 ? -3.656 30.734 2.99 1 98.25 82 MET A CA 1
ATOM 606 C C . MET A 1 82 ? -4.277 29.875 4.09 1 98.25 82 MET A C 1
ATOM 608 O O . MET A 1 82 ? -3.699 29.734 5.164 1 98.25 82 MET A O 1
ATOM 612 N N . VAL A 1 83 ? -5.414 29.359 3.758 1 98.62 83 VAL A N 1
ATOM 613 C CA . VAL A 1 83 ? -6.121 28.5 4.691 1 98.62 83 VAL A CA 1
ATOM 614 C C . VAL A 1 83 ? -6.48 27.172 4.008 1 98.62 83 VAL A C 1
ATOM 616 O O . VAL A 1 83 ? -6.898 27.172 2.844 1 98.62 83 VAL A O 1
ATOM 619 N N . THR A 1 84 ? -6.188 26.031 4.684 1 98.69 84 THR A N 1
ATOM 620 C CA . THR A 1 84 ? -6.738 24.75 4.289 1 98.69 84 THR A CA 1
ATOM 621 C C . THR A 1 84 ? -7.77 24.266 5.305 1 98.69 84 THR A C 1
ATOM 623 O O . THR A 1 84 ? -7.629 24.516 6.504 1 98.69 84 THR A O 1
ATOM 626 N N . THR A 1 85 ? -8.781 23.719 4.852 1 98.88 85 THR A N 1
ATOM 627 C CA . THR A 1 85 ? -9.734 23.016 5.699 1 98.88 85 THR A CA 1
ATOM 628 C C . THR A 1 85 ? -10.188 21.719 5.047 1 98.88 85 THR A C 1
ATOM 630 O O . THR A 1 85 ? -9.609 21.281 4.047 1 98.88 85 THR A O 1
ATOM 633 N N . LYS A 1 86 ? -11.055 20.984 5.734 1 98.81 86 LYS A N 1
ATOM 634 C CA . LYS A 1 86 ? -11.383 19.625 5.309 1 98.81 86 LYS A CA 1
ATOM 635 C C . LYS A 1 86 ? -12.836 19.297 5.602 1 98.81 86 LYS A C 1
ATOM 637 O O . LYS A 1 86 ? -13.453 19.891 6.492 1 98.81 86 LYS A O 1
ATOM 642 N N . ALA A 1 87 ? -13.273 18.344 4.879 1 98.75 87 ALA A N 1
ATOM 643 C CA . ALA A 1 87 ? -14.594 17.797 5.168 1 98.75 87 ALA A CA 1
ATOM 644 C C . ALA A 1 87 ? -14.625 16.297 4.93 1 98.75 87 ALA A C 1
ATOM 646 O O . ALA A 1 87 ? -13.812 15.758 4.168 1 98.75 87 ALA A O 1
ATOM 647 N N . ARG A 1 88 ? -15.555 15.57 5.477 1 98.69 88 ARG A N 1
ATOM 648 C CA . ARG A 1 88 ? -15.82 14.141 5.371 1 98.69 88 ARG A CA 1
ATOM 649 C C . ARG A 1 88 ? -16.516 13.625 6.625 1 98.69 88 ARG A C 1
ATOM 651 O O . ARG A 1 88 ? -17.438 12.797 6.539 1 98.69 88 ARG A O 1
ATOM 658 N N . PHE A 1 89 ? -16.125 14.094 7.801 1 98.25 89 PHE A N 1
ATOM 659 C CA . PHE A 1 89 ? -16.625 13.586 9.078 1 98.25 89 PHE A CA 1
ATOM 660 C C . PHE A 1 89 ? -18 14.141 9.391 1 98.25 89 PHE A C 1
ATOM 662 O O . PHE A 1 89 ? -18.453 15.102 8.758 1 98.25 89 PHE A O 1
ATOM 669 N N . ARG A 1 90 ? -18.656 13.508 10.336 1 97.25 90 ARG A N 1
ATOM 670 C CA . ARG A 1 90 ? -20.031 13.844 10.688 1 97.25 90 ARG A CA 1
ATOM 671 C C . ARG A 1 90 ? -20.109 15.188 11.398 1 97.25 90 ARG A C 1
ATOM 673 O O . ARG A 1 90 ? -19.422 15.398 12.406 1 97.25 90 ARG A O 1
ATOM 680 N N . MET A 1 91 ? -20.984 16.141 10.898 1 97.31 91 MET A N 1
ATOM 681 C CA . MET A 1 91 ? -21.125 17.484 11.461 1 97.31 91 MET A CA 1
ATOM 682 C C . MET A 1 91 ? -22.547 17.688 11.992 1 97.31 91 MET A C 1
ATOM 684 O O . MET A 1 91 ? -22.844 18.75 12.531 1 97.31 91 MET A O 1
ATOM 688 N N . GLY A 1 92 ? -23.375 16.719 11.844 1 96.31 92 GLY A N 1
ATOM 689 C CA . GLY A 1 92 ? -24.75 16.766 12.289 1 96.31 92 GLY A CA 1
ATOM 690 C C . GLY A 1 92 ? -25.375 15.398 12.469 1 96.31 92 GLY A C 1
ATOM 691 O O . GLY A 1 92 ? -24.688 14.383 12.398 1 96.31 92 GLY A O 1
ATOM 692 N N . THR A 1 93 ? -26.703 15.367 12.688 1 96.44 93 THR A N 1
ATOM 693 C CA . THR A 1 93 ? -27.375 14.117 13.031 1 96.44 93 THR A CA 1
ATOM 694 C C . THR A 1 93 ? -28.094 13.539 11.82 1 96.44 93 THR A C 1
ATOM 696 O O . THR A 1 93 ? -28.562 12.398 11.852 1 96.44 93 THR A O 1
ATOM 699 N N . GLY A 1 94 ? -28.094 14.266 10.82 1 96.06 94 GLY A N 1
ATOM 700 C CA . GLY A 1 94 ? -28.797 13.812 9.641 1 96.06 94 GLY A CA 1
ATOM 701 C C . GLY A 1 94 ? -28.062 12.711 8.891 1 96.06 94 GLY A C 1
ATOM 702 O O . GLY A 1 94 ? -26.844 12.555 9.047 1 96.06 94 GLY A O 1
ATOM 703 N N . ALA A 1 95 ? -28.766 12.039 7.988 1 95.81 95 ALA A N 1
ATOM 704 C CA . ALA A 1 95 ? -28.234 10.898 7.25 1 95.81 95 ALA A CA 1
ATOM 705 C C . ALA A 1 95 ? -27.141 11.336 6.277 1 95.81 95 ALA A C 1
ATOM 707 O O . ALA A 1 95 ? -26.266 10.547 5.922 1 95.81 95 ALA A O 1
ATOM 708 N N . ASN A 1 96 ? -27.188 12.609 5.91 1 97.56 96 ASN A N 1
ATOM 709 C CA . ASN A 1 96 ? -26.25 13.094 4.898 1 97.56 96 ASN A CA 1
ATOM 710 C C . ASN A 1 96 ? -25.266 14.102 5.477 1 97.56 96 ASN A C 1
ATOM 712 O O . ASN A 1 96 ? -24.656 14.883 4.738 1 97.56 96 ASN A O 1
ATOM 716 N N . ASP A 1 97 ? -25.094 14.117 6.773 1 97.69 97 ASP A N 1
ATOM 717 C CA . ASP A 1 97 ? -24.25 15.109 7.441 1 97.69 97 ASP A CA 1
ATOM 718 C C . ASP A 1 97 ? -22.812 14.602 7.582 1 97.69 97 ASP A C 1
ATOM 720 O O . ASP A 1 97 ? -22.094 15.031 8.477 1 97.69 97 ASP A O 1
ATOM 724 N N . ALA A 1 98 ? -22.484 13.562 6.699 1 98.06 98 ALA A N 1
ATOM 725 C CA . ALA A 1 98 ? -21.125 13 6.645 1 98.06 98 ALA A CA 1
ATOM 726 C C . ALA A 1 98 ? -20.844 12.406 5.27 1 98.06 98 ALA A C 1
ATOM 728 O O . ALA A 1 98 ? -21.75 12.273 4.441 1 98.06 98 ALA A O 1
ATOM 729 N N . GLY A 1 99 ? -19.562 12.164 5.062 1 98.44 99 GLY A N 1
ATOM 730 C CA . GLY A 1 99 ? -19.188 11.5 3.822 1 98.44 99 GLY A CA 1
ATOM 731 C C . GLY A 1 99 ? -18.719 12.469 2.748 1 98.44 99 GLY A C 1
ATOM 732 O O . GLY A 1 99 ? -18.531 13.656 3.016 1 98.44 99 GLY A O 1
ATOM 733 N N . LEU A 1 100 ? -18.516 11.867 1.546 1 98.81 100 LEU A N 1
ATOM 734 C CA . LEU A 1 100 ? -17.969 12.656 0.448 1 98.81 100 LEU A CA 1
ATOM 735 C C . LEU A 1 100 ? -18.969 12.766 -0.699 1 98.81 100 LEU A C 1
ATOM 737 O O . LEU A 1 100 ? -18.562 12.883 -1.861 1 98.81 100 LEU A O 1
ATOM 741 N N . SER A 1 101 ? -20.25 12.609 -0.363 1 98.69 101 SER A N 1
ATOM 742 C CA . SER A 1 101 ? -21.266 12.867 -1.368 1 98.69 101 SER A CA 1
ATOM 743 C C . SER A 1 101 ? -21.266 14.328 -1.8 1 98.69 101 SER A C 1
ATOM 745 O O . SER A 1 101 ? -20.859 15.211 -1.038 1 98.69 101 SER A O 1
ATOM 747 N N . ARG A 1 102 ? -21.734 14.531 -2.994 1 98.69 102 ARG A N 1
ATOM 748 C CA . ARG A 1 102 ? -21.906 15.898 -3.463 1 98.69 102 ARG A CA 1
ATOM 749 C C . ARG A 1 102 ? -22.75 16.703 -2.477 1 98.69 102 ARG A C 1
ATOM 751 O O . ARG A 1 102 ? -22.422 17.859 -2.172 1 98.69 102 ARG A O 1
ATOM 758 N N . TYR A 1 103 ? -23.797 16.078 -1.985 1 98.5 103 TYR A N 1
ATOM 759 C CA . TYR A 1 103 ? -24.703 16.719 -1.038 1 98.5 103 TYR A CA 1
ATOM 760 C C . TYR A 1 103 ? -23.922 17.266 0.167 1 98.5 103 TYR A C 1
ATOM 762 O O . TYR A 1 103 ? -24.047 18.438 0.509 1 98.5 103 TYR A O 1
ATOM 770 N N . HIS A 1 104 ? -23.172 16.484 0.732 1 98.69 104 HIS A N 1
ATOM 771 C CA . HIS A 1 104 ? -22.453 16.844 1.955 1 98.69 104 HIS A CA 1
ATOM 772 C C . HIS A 1 104 ? -21.312 17.797 1.661 1 98.69 104 HIS A C 1
ATOM 774 O O . HIS A 1 104 ? -21.125 18.797 2.363 1 98.69 104 HIS A O 1
ATOM 780 N N . LEU A 1 105 ? -20.516 17.5 0.676 1 98.81 105 LEU A N 1
ATOM 781 C CA . LEU A 1 105 ? -19.312 18.25 0.406 1 98.81 105 LEU A CA 1
ATOM 782 C C . LEU A 1 105 ? -19.625 19.719 0.094 1 98.81 105 LEU A C 1
ATOM 784 O O . LEU A 1 105 ? -18.953 20.625 0.579 1 98.81 105 LEU A O 1
ATOM 788 N N . VAL A 1 106 ? -20.656 19.953 -0.734 1 98.69 106 VAL A N 1
ATOM 789 C CA . VAL A 1 106 ? -21.031 21.312 -1.097 1 98.69 106 VAL A CA 1
ATOM 790 C C . VAL A 1 106 ? -21.516 22.062 0.142 1 98.69 106 VAL A C 1
ATOM 792 O O . VAL A 1 106 ? -21.062 23.188 0.412 1 98.69 106 VAL A O 1
ATOM 795 N N . SER A 1 107 ? -22.359 21.406 0.914 1 98.62 107 SER A N 1
ATOM 796 C CA . SER A 1 107 ? -22.875 22.031 2.125 1 98.62 107 SER A CA 1
ATOM 797 C C . SER A 1 107 ? -21.766 22.297 3.135 1 98.62 107 SER A C 1
ATOM 799 O O . SER A 1 107 ? -21.734 23.344 3.781 1 98.62 107 SER A O 1
ATOM 801 N N . ALA A 1 108 ? -20.891 21.328 3.287 1 98.88 108 ALA A N 1
ATOM 802 C CA . ALA A 1 108 ? -19.797 21.453 4.234 1 98.88 108 ALA A CA 1
ATOM 803 C C . ALA A 1 108 ? -18.859 22.594 3.844 1 98.88 108 ALA A C 1
ATOM 805 O O . ALA A 1 108 ? -18.406 23.359 4.703 1 98.88 108 ALA A O 1
ATOM 806 N N . CYS A 1 109 ? -18.562 22.688 2.576 1 98.88 109 CYS A N 1
ATOM 807 C CA . CYS A 1 109 ? -17.703 23.766 2.088 1 98.88 109 CYS A CA 1
ATOM 808 C C . CYS A 1 109 ? -18.312 25.125 2.373 1 98.88 109 CYS A C 1
ATOM 810 O O . CYS A 1 109 ? -17.625 26.016 2.877 1 98.88 109 CYS A O 1
ATOM 812 N N . GLU A 1 110 ? -19.578 25.281 2.072 1 98.81 110 GLU A N 1
ATOM 813 C CA . GLU A 1 110 ? -20.266 26.547 2.307 1 98.81 110 GLU A CA 1
ATOM 814 C C . GLU A 1 110 ? -20.312 26.875 3.793 1 98.81 110 GLU A C 1
ATOM 816 O O . GLU A 1 110 ? -20.125 28.031 4.176 1 98.81 110 GLU A O 1
ATOM 821 N N . ALA A 1 111 ? -20.516 25.906 4.586 1 98.88 111 ALA A N 1
ATOM 822 C CA . ALA A 1 111 ? -20.531 26.125 6.031 1 98.88 111 ALA A CA 1
ATOM 823 C C . ALA A 1 111 ? -19.141 26.531 6.531 1 98.88 111 ALA A C 1
ATOM 825 O O . ALA A 1 111 ? -19.016 27.406 7.391 1 98.88 111 ALA A O 1
ATOM 826 N N . SER A 1 112 ? -18.125 25.844 6.027 1 98.94 112 SER A N 1
ATOM 827 C CA . SER A 1 112 ? -16.75 26.188 6.398 1 98.94 112 SER A CA 1
ATOM 828 C C . SER A 1 112 ? -16.438 27.625 6.016 1 98.94 112 SER A C 1
ATOM 830 O O . SER A 1 112 ? -15.805 28.359 6.789 1 98.94 112 SER A O 1
ATOM 832 N N . LEU A 1 113 ? -16.828 28.031 4.773 1 98.88 113 LEU A N 1
ATOM 833 C CA . LEU A 1 113 ? -16.578 29.391 4.316 1 98.88 113 LEU A CA 1
ATOM 834 C C . LEU A 1 113 ? -17.25 30.391 5.25 1 98.88 113 LEU A C 1
ATOM 836 O O . LEU A 1 113 ? -16.672 31.438 5.566 1 98.88 113 LEU A O 1
ATOM 840 N N . LYS A 1 114 ? -18.453 30.094 5.699 1 98.75 114 LYS A N 1
ATOM 841 C CA . LYS A 1 114 ? -19.156 30.969 6.641 1 98.75 114 LYS A CA 1
ATOM 842 C C . LYS A 1 114 ? -18.406 31.062 7.965 1 98.75 114 LYS A C 1
ATOM 844 O O . LYS A 1 114 ? -18.203 32.156 8.492 1 98.75 114 LYS A O 1
ATOM 849 N N . ARG A 1 115 ? -17.969 29.969 8.5 1 98.75 115 ARG A N 1
ATOM 850 C CA . ARG A 1 115 ? -17.266 29.953 9.781 1 98.75 115 ARG A CA 1
ATOM 851 C C . ARG A 1 115 ? -15.93 30.672 9.672 1 98.75 115 ARG A C 1
ATOM 853 O O . ARG A 1 115 ? -15.531 31.391 10.586 1 98.75 115 ARG A O 1
ATOM 860 N N . LEU A 1 116 ? -15.234 30.5 8.555 1 98.56 116 LEU A N 1
ATOM 861 C CA . LEU A 1 116 ? -13.914 31.078 8.344 1 98.56 116 LEU A CA 1
ATOM 862 C C . LEU A 1 116 ? -14.031 32.562 8.008 1 98.56 116 LEU A C 1
ATOM 864 O O . LEU A 1 116 ? -13.055 33.312 8.117 1 98.56 116 LEU A O 1
ATOM 868 N N . GLY A 1 117 ? -15.219 33 7.59 1 98 117 GLY A N 1
ATOM 869 C CA . GLY A 1 117 ? -15.391 34.375 7.137 1 98 117 GLY A CA 1
ATOM 870 C C . GLY A 1 117 ? -14.586 34.688 5.895 1 98 117 GLY A C 1
ATOM 871 O O . GLY A 1 117 ? -13.977 35.75 5.801 1 98 117 GLY A O 1
ATOM 872 N N . ARG A 1 118 ? -14.5 33.719 4.949 1 97.25 118 ARG A N 1
ATOM 873 C CA . ARG A 1 118 ? -13.75 33.875 3.705 1 97.25 118 ARG A CA 1
ATOM 874 C C . ARG A 1 118 ? -14.633 33.562 2.498 1 97.25 118 ARG A C 1
ATOM 876 O O . ARG A 1 118 ? -15.656 32.875 2.631 1 97.25 118 ARG A O 1
ATOM 883 N N . ASP A 1 119 ? -14.227 34.031 1.374 1 96.94 119 ASP A N 1
ATOM 884 C CA . ASP A 1 119 ? -15 33.781 0.163 1 96.94 119 ASP A CA 1
ATOM 885 C C . ASP A 1 119 ? -14.453 32.562 -0.59 1 96.94 119 ASP A C 1
ATOM 887 O O . ASP A 1 119 ? -15.109 32.062 -1.504 1 96.94 119 ASP A O 1
ATOM 891 N N . HIS A 1 120 ? -13.266 32.125 -0.211 1 98.19 120 HIS A N 1
ATOM 892 C CA . HIS A 1 120 ? -12.719 30.906 -0.807 1 98.19 120 HIS A CA 1
ATOM 893 C C . HIS A 1 120 ? -11.781 30.188 0.163 1 98.19 120 HIS A C 1
ATOM 895 O O . HIS A 1 120 ? -11.312 30.797 1.134 1 98.19 120 HIS A O 1
ATOM 901 N N . ILE A 1 121 ? -11.617 28.969 -0.03 1 98.62 121 ILE A N 1
ATOM 902 C CA . ILE A 1 121 ? -10.625 28.109 0.615 1 98.62 121 ILE A CA 1
ATOM 903 C C . ILE A 1 121 ? -9.461 27.859 -0.343 1 98.62 121 ILE A C 1
ATOM 905 O O . ILE A 1 121 ? -9.68 27.531 -1.512 1 98.62 121 ILE A O 1
ATOM 909 N N . ASP A 1 122 ? -8.25 28 0.098 1 98.69 122 ASP A N 1
ATOM 910 C CA . ASP A 1 122 ? -7.102 27.859 -0.789 1 98.69 122 ASP A CA 1
ATOM 911 C C . ASP A 1 122 ? -6.852 26.406 -1.136 1 98.69 122 ASP A C 1
ATOM 913 O O . ASP A 1 122 ? -6.531 26.078 -2.281 1 98.69 122 ASP A O 1
ATOM 917 N N . LEU A 1 123 ? -6.957 25.531 -0.224 1 98.81 123 LEU A N 1
ATOM 918 C CA . LEU A 1 123 ? -6.785 24.094 -0.383 1 98.81 123 LEU A CA 1
ATOM 919 C C . LEU A 1 123 ? -7.816 23.328 0.437 1 98.81 123 LEU A C 1
ATOM 921 O O . LEU A 1 123 ? -7.828 23.422 1.667 1 98.81 123 LEU A O 1
ATOM 925 N N . TYR A 1 124 ? -8.703 22.641 -0.258 1 98.94 124 TYR A N 1
ATOM 926 C CA . TYR A 1 124 ? -9.797 21.906 0.377 1 98.94 124 TYR A CA 1
ATOM 927 C C . TYR A 1 124 ? -9.539 20.406 0.363 1 98.94 124 TYR A C 1
ATOM 929 O O . TYR A 1 124 ? -9.445 19.797 -0.705 1 98.94 124 TYR A O 1
ATOM 937 N N . TYR A 1 125 ? -9.477 19.797 1.556 1 98.94 125 TYR A N 1
ATOM 938 C CA . TYR A 1 125 ? -9.109 18.391 1.672 1 98.94 125 TYR A CA 1
ATOM 939 C C . TYR A 1 125 ? -10.344 17.516 1.844 1 98.94 125 TYR A C 1
ATOM 941 O O . TYR A 1 125 ? -11.266 17.875 2.582 1 98.94 125 TYR A O 1
ATOM 949 N N . LEU A 1 126 ? -10.336 16.375 1.154 1 98.94 126 LEU A N 1
ATOM 950 C CA . LEU A 1 126 ? -11.133 15.242 1.618 1 98.94 126 LEU A CA 1
ATOM 951 C C . LEU A 1 126 ? -10.477 14.586 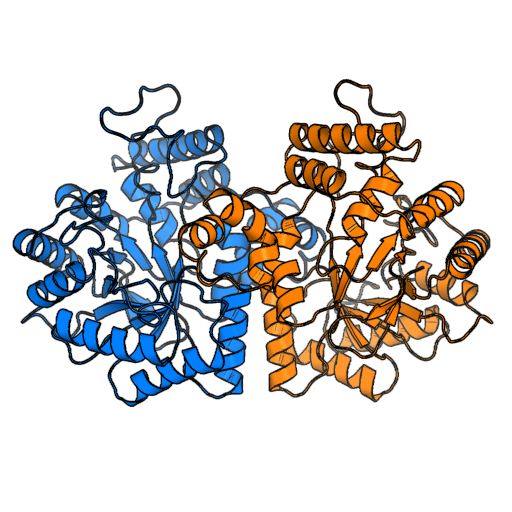2.828 1 98.94 126 LEU A C 1
ATOM 953 O O . LEU A 1 126 ? -9.422 13.961 2.707 1 98.94 126 LEU A O 1
ATOM 957 N N . HIS A 1 127 ? -11.07 14.695 3.965 1 98.88 127 HIS A N 1
ATOM 958 C CA . HIS A 1 127 ? -10.43 14.484 5.258 1 98.88 127 HIS A CA 1
ATOM 959 C C . HIS A 1 127 ? -10.125 13.008 5.484 1 98.88 127 HIS A C 1
ATOM 961 O O . HIS A 1 127 ? -9.195 12.672 6.223 1 98.88 127 HIS A O 1
ATOM 967 N N . GLU A 1 128 ? -10.875 12.141 4.895 1 98.62 128 GLU A N 1
ATOM 968 C CA . GLU A 1 128 ? -10.789 10.688 5.047 1 98.62 128 GLU A CA 1
ATOM 969 C C . GLU A 1 128 ? -11.43 9.977 3.863 1 98.62 128 GLU A C 1
ATOM 971 O O . GLU A 1 128 ? -12.258 10.555 3.156 1 98.62 128 GLU A O 1
ATOM 976 N N . TRP A 1 129 ? -11.078 8.734 3.699 1 98.31 129 TRP A N 1
ATOM 977 C CA . TRP A 1 129 ? -11.609 7.898 2.631 1 98.31 129 TRP A CA 1
ATOM 978 C C . TRP A 1 129 ? -13.102 7.645 2.828 1 98.31 129 TRP A C 1
ATOM 980 O O . TRP A 1 129 ? -13.562 7.488 3.961 1 98.31 129 TRP A O 1
ATOM 990 N N . ASP A 1 130 ? -13.875 7.723 1.78 1 98.62 130 ASP A N 1
ATOM 991 C CA . ASP A 1 130 ? -15.266 7.305 1.673 1 98.62 130 ASP A CA 1
ATOM 992 C C . ASP A 1 130 ? -15.445 6.27 0.565 1 98.62 130 ASP A C 1
ATOM 994 O O . ASP A 1 130 ? -15.547 6.621 -0.611 1 98.62 130 ASP A O 1
ATOM 998 N N . GLY A 1 131 ? -15.531 4.977 0.99 1 97.88 131 GLY A N 1
ATOM 999 C CA . GLY A 1 131 ? -15.594 3.877 0.041 1 97.88 131 GLY A CA 1
ATOM 1000 C C . GLY A 1 131 ? -17 3.615 -0.475 1 97.88 131 GLY A C 1
ATOM 1001 O O . GLY A 1 131 ? -17.203 2.713 -1.288 1 97.88 131 GLY A O 1
ATOM 1002 N N . GLN A 1 132 ? -17.953 4.387 -0.1 1 97.88 132 GLN A N 1
ATOM 1003 C CA . GLN A 1 132 ? -19.344 4.156 -0.474 1 97.88 132 GLN A CA 1
ATOM 1004 C C . GLN A 1 132 ? -19.812 5.172 -1.513 1 97.88 132 GLN A C 1
ATOM 1006 O O . GLN A 1 132 ? -20.734 4.902 -2.279 1 97.88 132 GLN A O 1
ATOM 1011 N N . THR A 1 133 ? -19.203 6.348 -1.542 1 98.5 133 THR A N 1
ATOM 1012 C CA . THR A 1 133 ? -19.547 7.363 -2.533 1 98.5 133 THR A CA 1
ATOM 1013 C C . THR A 1 133 ? -18.734 7.16 -3.812 1 98.5 133 THR A C 1
ATOM 1015 O O . THR A 1 133 ? -17.516 7.02 -3.766 1 98.5 133 THR A O 1
ATOM 1018 N N . PRO A 1 134 ? -19.422 7.117 -4.941 1 97.62 134 PRO A N 1
ATOM 1019 C CA . PRO A 1 134 ? -18.641 7.051 -6.18 1 97.62 134 PRO A CA 1
ATOM 1020 C C . PRO A 1 134 ? -17.625 8.18 -6.301 1 97.62 134 PRO A C 1
ATOM 1022 O O . PRO A 1 134 ? -17.969 9.344 -6.066 1 97.62 134 PRO A O 1
ATOM 1025 N N . LEU A 1 135 ? -16.438 7.828 -6.668 1 97.12 135 LEU A N 1
ATOM 1026 C CA . LEU A 1 135 ? -15.344 8.789 -6.703 1 97.12 135 LEU A CA 1
ATOM 1027 C C . LEU A 1 135 ? -15.617 9.891 -7.73 1 97.12 135 LEU A C 1
ATOM 1029 O O . LEU A 1 135 ? -15.242 11.039 -7.523 1 97.12 135 LEU A O 1
ATOM 1033 N N . ASP A 1 136 ? -16.266 9.531 -8.867 1 97 136 ASP A N 1
ATOM 1034 C CA . ASP A 1 136 ? -16.594 10.539 -9.867 1 97 136 ASP A CA 1
ATOM 1035 C C . ASP A 1 136 ? -17.531 11.602 -9.305 1 97 136 ASP A C 1
ATOM 1037 O O . ASP A 1 136 ? -17.391 12.789 -9.617 1 97 136 ASP A O 1
ATOM 1041 N N . GLU A 1 137 ? -18.469 11.18 -8.438 1 98.38 137 GLU A N 1
ATOM 1042 C CA . GLU A 1 137 ? -19.344 12.125 -7.762 1 98.38 137 GLU A CA 1
ATOM 1043 C C . GLU A 1 137 ? -18.562 13.07 -6.859 1 98.38 137 GLU A C 1
ATOM 1045 O O . GLU A 1 137 ? -18.766 14.281 -6.883 1 98.38 137 GLU A O 1
ATOM 1050 N N . THR A 1 138 ? -17.672 12.531 -6.078 1 98.75 138 THR A N 1
ATOM 1051 C CA . THR A 1 138 ? -16.859 13.305 -5.156 1 98.75 138 THR A CA 1
ATOM 1052 C C . THR A 1 138 ? -16 14.32 -5.91 1 98.75 138 THR A C 1
ATOM 1054 O O . THR A 1 138 ? -15.984 15.5 -5.562 1 98.75 138 THR A O 1
ATOM 1057 N N . LEU A 1 139 ? -15.359 13.867 -6.949 1 98.75 139 LEU A N 1
ATOM 1058 C CA . LEU A 1 139 ? -14.453 14.727 -7.711 1 98.75 139 LEU A CA 1
ATOM 1059 C C . LEU A 1 139 ? -15.234 15.789 -8.477 1 98.75 139 LEU A C 1
ATOM 1061 O O . LEU A 1 139 ? -14.766 16.922 -8.617 1 98.75 139 LEU A O 1
ATOM 1065 N N . GLU A 1 140 ? -16.406 15.445 -9 1 98.62 140 GLU A N 1
ATOM 1066 C CA . GLU A 1 140 ? -17.25 16.422 -9.68 1 98.62 140 GLU A CA 1
ATOM 1067 C C . GLU A 1 140 ? -17.719 17.516 -8.719 1 98.62 140 GLU A C 1
ATOM 1069 O O . GLU A 1 140 ? -17.797 18.688 -9.102 1 98.62 140 GLU A O 1
ATOM 1074 N N . ALA A 1 141 ? -18.016 17.125 -7.477 1 98.81 141 ALA A N 1
ATOM 1075 C CA . ALA A 1 141 ? -18.375 18.125 -6.469 1 98.81 141 ALA A CA 1
ATOM 1076 C C . ALA A 1 141 ? -17.234 19.094 -6.23 1 98.81 141 ALA A C 1
ATOM 1078 O O . ALA A 1 141 ? -17.438 20.312 -6.16 1 98.81 141 ALA A O 1
ATOM 1079 N N . LEU A 1 142 ? -16.031 18.594 -6.148 1 98.88 142 LEU A N 1
ATOM 1080 C CA . LEU A 1 142 ? -14.852 19.453 -5.977 1 98.88 142 LEU A CA 1
ATOM 1081 C C . LEU A 1 142 ? -14.656 20.344 -7.188 1 98.88 142 LEU A C 1
ATOM 1083 O O . LEU A 1 142 ? -14.305 21.531 -7.043 1 98.88 142 LEU A O 1
ATOM 1087 N N . ASP A 1 143 ? -14.859 19.75 -8.344 1 98.5 143 ASP A N 1
ATOM 1088 C CA . ASP A 1 143 ? -14.75 20.516 -9.578 1 98.5 143 ASP A CA 1
ATOM 1089 C C . ASP A 1 143 ? -15.758 21.672 -9.609 1 98.5 143 ASP A C 1
ATOM 1091 O O . ASP A 1 143 ? -15.414 22.797 -9.984 1 98.5 143 ASP A O 1
ATOM 1095 N N . THR A 1 144 ? -16.953 21.391 -9.234 1 98.5 144 THR A N 1
ATOM 1096 C CA . THR A 1 144 ? -18 22.391 -9.172 1 98.5 144 THR A CA 1
ATOM 1097 C C . THR A 1 144 ? -17.625 23.516 -8.211 1 98.5 144 THR A C 1
ATOM 1099 O O . THR A 1 144 ? -17.797 24.703 -8.531 1 98.5 144 THR A O 1
ATOM 1102 N N . LEU A 1 145 ? -17.125 23.156 -7.066 1 98.88 145 LEU A N 1
ATOM 1103 C CA . LEU A 1 145 ? -16.719 24.141 -6.066 1 98.88 145 LEU A CA 1
ATOM 1104 C C . LEU A 1 145 ? -15.562 25 -6.586 1 98.88 145 LEU A C 1
ATOM 1106 O O . LEU A 1 145 ? -15.5 26.203 -6.301 1 98.88 145 LEU A O 1
ATOM 1110 N N . THR A 1 146 ? -14.648 24.422 -7.34 1 98.5 146 THR A N 1
ATOM 1111 C CA . THR A 1 146 ? -13.523 25.156 -7.922 1 98.5 146 THR A CA 1
ATOM 1112 C C . THR A 1 146 ? -14.008 26.156 -8.969 1 98.5 146 THR A C 1
ATOM 1114 O O . THR A 1 146 ? -13.594 27.312 -8.961 1 98.5 146 THR A O 1
ATOM 1117 N N . ARG A 1 147 ? -14.914 25.75 -9.828 1 98.12 147 ARG A N 1
ATOM 1118 C CA . ARG A 1 147 ? -15.445 26.609 -10.875 1 98.12 147 ARG A CA 1
ATOM 1119 C C . ARG A 1 147 ? -16.266 27.75 -10.289 1 98.12 147 ARG A C 1
ATOM 1121 O O . ARG A 1 147 ? -16.297 28.844 -10.836 1 98.12 147 ARG A O 1
ATOM 1128 N N . ALA A 1 148 ? -16.859 27.453 -9.18 1 98.5 148 ALA A N 1
ATOM 1129 C CA . ALA A 1 148 ? -17.656 28.469 -8.492 1 98.5 148 ALA A CA 1
ATOM 1130 C C . ALA A 1 148 ? -16.75 29.438 -7.738 1 98.5 148 ALA A C 1
ATOM 1132 O O . ALA A 1 148 ? -17.234 30.422 -7.176 1 98.5 148 ALA A O 1
ATOM 1133 N N . GLY A 1 149 ? -15.453 29.172 -7.645 1 98.38 149 GLY A N 1
ATOM 1134 C CA . GLY A 1 149 ? -14.508 30.047 -6.98 1 98.38 149 GLY A CA 1
ATOM 1135 C C . GLY A 1 149 ? -14.453 29.828 -5.477 1 98.38 149 GLY A C 1
ATOM 1136 O O . GLY A 1 149 ? -13.805 30.594 -4.762 1 98.38 149 GLY A O 1
ATOM 1137 N N . LYS A 1 150 ? -15.078 28.812 -4.988 1 98.69 150 LYS A N 1
ATOM 1138 C CA . LYS A 1 150 ? -15.18 28.578 -3.551 1 98.69 150 LYS A CA 1
ATOM 1139 C C . LYS A 1 150 ? -13.938 27.859 -3.02 1 98.69 150 LYS A C 1
ATOM 1141 O O . LYS A 1 150 ? -13.617 27.969 -1.834 1 98.69 150 LYS A O 1
ATOM 1146 N N . ILE A 1 151 ? -13.289 27.094 -3.832 1 98.75 151 ILE A N 1
ATOM 1147 C CA . ILE A 1 151 ? -11.992 26.5 -3.494 1 98.75 151 ILE A CA 1
ATOM 1148 C C . ILE A 1 151 ? -11.008 26.734 -4.637 1 98.75 151 ILE A C 1
ATOM 1150 O O . ILE A 1 151 ? -11.414 26.938 -5.785 1 98.75 151 ILE A O 1
ATOM 1154 N N . ARG A 1 152 ? -9.719 26.75 -4.32 1 98.44 152 ARG A N 1
ATOM 1155 C CA . ARG A 1 152 ? -8.711 26.938 -5.352 1 98.44 152 ARG A CA 1
ATOM 1156 C C . ARG A 1 152 ? -8.055 25.609 -5.723 1 98.44 152 ARG A C 1
ATOM 1158 O O . ARG A 1 152 ? -7.895 25.297 -6.906 1 98.44 152 ARG A O 1
ATOM 1165 N N . TYR A 1 153 ? -7.656 24.828 -4.738 1 98.62 153 TYR A N 1
ATOM 1166 C CA . TYR A 1 153 ? -7.047 23.516 -4.93 1 98.62 153 TYR A CA 1
ATOM 1167 C C . TYR A 1 153 ? -7.75 22.453 -4.082 1 98.62 153 TYR A C 1
ATOM 1169 O O . TYR A 1 153 ? -8.445 22.797 -3.117 1 98.62 153 TYR A O 1
ATOM 1177 N N . ALA A 1 154 ? -7.609 21.219 -4.469 1 98.69 154 ALA A N 1
ATOM 1178 C CA . ALA A 1 154 ? -8.156 20.094 -3.715 1 98.69 154 ALA A CA 1
ATOM 1179 C C . ALA A 1 154 ? -7.051 19.125 -3.305 1 98.69 154 ALA A C 1
ATOM 1181 O O . ALA A 1 154 ? -6.027 19.016 -3.984 1 98.69 154 ALA A O 1
ATOM 1182 N N . GLY A 1 155 ? -7.207 18.453 -2.189 1 98.75 155 GLY A N 1
ATOM 1183 C CA . GLY A 1 155 ? -6.309 17.422 -1.707 1 98.75 155 GLY A CA 1
ATOM 1184 C C . GLY A 1 155 ? -7.035 16.281 -1.015 1 98.75 155 GLY A C 1
ATOM 1185 O O . GLY A 1 155 ? -8.258 16.312 -0.875 1 98.75 155 GLY A O 1
ATOM 1186 N N . VAL A 1 156 ? -6.309 15.219 -0.708 1 98.88 156 VAL A N 1
ATOM 1187 C CA . VAL A 1 156 ? -6.855 14.086 0.029 1 98.88 156 VAL A CA 1
ATOM 1188 C C . VAL A 1 156 ? -6.055 13.867 1.311 1 98.88 156 VAL A C 1
ATOM 1190 O O . VAL A 1 156 ? -4.875 14.219 1.38 1 98.88 156 VAL A O 1
ATOM 1193 N N . SER A 1 157 ? -6.723 13.375 2.307 1 98.88 157 SER A N 1
ATOM 1194 C CA . SER A 1 157 ? -6.078 13.031 3.568 1 98.88 157 SER A CA 1
ATOM 1195 C C . SER A 1 157 ? -6.473 11.633 4.031 1 98.88 157 SER A C 1
ATOM 1197 O O . SER A 1 157 ? -7.645 11.258 3.951 1 98.88 157 SER A O 1
ATOM 1199 N N . ASN A 1 158 ? -5.508 10.82 4.406 1 98.69 158 ASN A N 1
ATOM 1200 C CA . ASN A 1 158 ? -5.711 9.508 5.016 1 98.69 158 ASN A CA 1
ATOM 1201 C C . ASN A 1 158 ? -6.336 8.523 4.035 1 98.69 158 ASN A C 1
ATOM 1203 O O . ASN A 1 158 ? -7.16 7.691 4.422 1 98.69 158 ASN A O 1
ATOM 1207 N N . PHE A 1 159 ? -6.059 8.719 2.732 1 98.81 159 PHE A N 1
ATOM 1208 C CA . PHE A 1 159 ? -6.34 7.742 1.688 1 98.81 159 PHE A CA 1
ATOM 1209 C C . PHE A 1 159 ? -5.242 6.691 1.618 1 98.81 159 PHE A C 1
ATOM 1211 O O . PHE A 1 159 ? -4.09 6.965 1.96 1 98.81 159 PHE A O 1
ATOM 1218 N N . SER A 1 160 ? -5.609 5.449 1.213 1 98.44 160 SER A N 1
ATOM 1219 C CA . SER A 1 160 ? -4.586 4.516 0.743 1 98.44 160 SER A CA 1
ATOM 1220 C C . SER A 1 160 ? -4.004 4.965 -0.592 1 98.44 160 SER A C 1
ATOM 1222 O O . SER A 1 160 ? -4.586 5.805 -1.28 1 98.44 160 SER A O 1
ATOM 1224 N N . ALA A 1 161 ? -2.807 4.422 -0.906 1 98.56 161 ALA A N 1
ATOM 1225 C CA . ALA A 1 161 ? -2.154 4.855 -2.139 1 98.56 161 ALA A CA 1
ATOM 1226 C C . ALA A 1 161 ? -2.982 4.469 -3.361 1 98.56 161 ALA A C 1
ATOM 1228 O O . ALA A 1 161 ? -3.084 5.242 -4.32 1 98.56 161 ALA A O 1
ATOM 1229 N N . TRP A 1 162 ? -3.586 3.25 -3.346 1 98.25 162 TRP A N 1
ATOM 1230 C CA . TRP A 1 162 ? -4.383 2.861 -4.508 1 98.25 162 TRP A CA 1
ATOM 1231 C C . TRP A 1 162 ? -5.645 3.711 -4.609 1 98.25 162 TRP A C 1
ATOM 1233 O O . TRP A 1 162 ? -6.148 3.957 -5.707 1 98.25 162 TRP A O 1
ATOM 1243 N N . HIS A 1 163 ? -6.227 4.254 -3.41 1 98.62 163 HIS A N 1
ATOM 1244 C CA . HIS A 1 163 ? -7.312 5.23 -3.445 1 98.62 163 HIS A CA 1
ATOM 1245 C C . HIS A 1 163 ? -6.91 6.473 -4.234 1 98.62 163 HIS A C 1
ATOM 1247 O O . HIS A 1 163 ? -7.656 6.926 -5.105 1 98.62 163 HIS A O 1
ATOM 1253 N N . LEU A 1 164 ? -5.754 6.977 -3.846 1 98.75 164 LEU A N 1
ATOM 1254 C CA . LEU A 1 164 ? -5.277 8.219 -4.453 1 98.75 164 LEU A CA 1
ATOM 1255 C C . LEU A 1 164 ? -4.988 8.016 -5.938 1 98.75 164 LEU A C 1
ATOM 1257 O O . LEU A 1 164 ? -5.363 8.852 -6.766 1 98.75 164 LEU A O 1
ATOM 1261 N N . MET A 1 165 ? -4.328 6.918 -6.312 1 98.69 165 MET A N 1
ATOM 1262 C CA . MET A 1 165 ? -4.055 6.648 -7.719 1 98.69 165 MET A CA 1
ATOM 1263 C C . MET A 1 165 ? -5.352 6.492 -8.508 1 98.69 165 MET A C 1
ATOM 1265 O O . MET A 1 165 ? -5.453 6.965 -9.641 1 98.69 165 MET A O 1
ATOM 1269 N N . LYS A 1 166 ? -6.336 5.801 -7.934 1 98.19 166 LYS A N 1
ATOM 1270 C CA . LYS A 1 166 ? -7.656 5.688 -8.547 1 98.19 166 LYS A CA 1
ATOM 1271 C C . LYS A 1 166 ? -8.289 7.062 -8.75 1 98.19 166 LYS A C 1
ATOM 1273 O O . LYS A 1 166 ? -8.867 7.332 -9.805 1 98.19 166 LYS A O 1
ATOM 1278 N N . ALA A 1 167 ? -8.172 7.922 -7.738 1 98.56 167 ALA A N 1
ATOM 1279 C CA . ALA A 1 167 ? -8.719 9.273 -7.824 1 98.56 167 ALA A CA 1
ATOM 1280 C C . ALA A 1 167 ? -8.062 10.055 -8.961 1 98.56 167 ALA A C 1
ATOM 1282 O O . ALA A 1 167 ? -8.742 10.75 -9.727 1 98.56 167 ALA A O 1
ATOM 1283 N N . LEU A 1 168 ? -6.742 9.961 -9.078 1 98.31 168 LEU A N 1
ATOM 1284 C CA . LEU A 1 168 ? -6.012 10.648 -10.141 1 98.31 168 LEU A CA 1
ATOM 1285 C C . LEU A 1 168 ? -6.453 10.141 -11.508 1 98.31 168 LEU A C 1
ATOM 1287 O O . LEU A 1 168 ? -6.684 10.938 -12.422 1 98.31 168 LEU A O 1
ATOM 1291 N N . GLY A 1 169 ? -6.594 8.82 -11.633 1 97.31 169 GLY A N 1
ATOM 1292 C CA . GLY A 1 169 ? -7.07 8.25 -12.883 1 97.31 169 GLY A CA 1
ATOM 1293 C C . GLY A 1 169 ? -8.477 8.695 -13.242 1 97.31 169 GLY A C 1
ATOM 1294 O O . GLY A 1 169 ? -8.758 9.023 -14.398 1 97.31 169 GLY A O 1
ATOM 1295 N N . THR A 1 170 ? -9.352 8.727 -12.258 1 97.12 170 THR A N 1
ATOM 1296 C CA . THR A 1 170 ? -10.734 9.148 -12.453 1 97.12 170 THR A CA 1
ATOM 1297 C C . THR A 1 170 ? -10.797 10.617 -12.875 1 97.12 170 THR A C 1
ATOM 1299 O O . THR A 1 170 ? -11.547 10.977 -13.781 1 97.12 170 THR A O 1
ATOM 1302 N N . ALA A 1 171 ? -10.023 11.438 -12.188 1 97.44 171 ALA A N 1
ATOM 1303 C CA . ALA A 1 171 ? -9.977 12.867 -12.516 1 97.44 171 ALA A CA 1
ATOM 1304 C C . ALA A 1 171 ? -9.508 13.086 -13.945 1 97.44 171 ALA A C 1
ATOM 1306 O O . ALA A 1 171 ? -10.086 13.891 -14.68 1 97.44 171 ALA A O 1
ATOM 1307 N N . GLU A 1 172 ? -8.469 12.391 -14.328 1 95.06 172 GLU A N 1
ATOM 1308 C CA . GLU A 1 172 ? -7.91 12.531 -15.672 1 95.06 172 GLU A CA 1
ATOM 1309 C C . GLU A 1 172 ? -8.898 12.07 -16.734 1 95.06 172 GLU A C 1
ATOM 1311 O O . GLU A 1 172 ? -9.117 12.766 -17.734 1 95.06 172 GLU A O 1
ATOM 1316 N N . ARG A 1 173 ? -9.492 10.984 -16.516 1 93.44 173 ARG A N 1
ATOM 1317 C CA . ARG A 1 173 ? -10.43 10.398 -17.469 1 93.44 173 ARG A CA 1
ATOM 1318 C C . ARG A 1 173 ? -11.602 11.336 -17.734 1 93.44 173 ARG A C 1
ATOM 1320 O O . ARG A 1 173 ? -12.039 11.492 -18.875 1 93.44 173 ARG A O 1
ATOM 1327 N N . ASN A 1 174 ? -12.062 11.969 -16.719 1 93.88 174 ASN A N 1
ATOM 1328 C CA . ASN A 1 174 ? -13.273 12.773 -16.812 1 93.88 174 ASN A CA 1
ATOM 1329 C C . ASN A 1 174 ? -12.961 14.266 -16.891 1 93.88 174 ASN A C 1
ATOM 1331 O O . ASN A 1 174 ? -13.867 15.102 -16.891 1 93.88 174 ASN A O 1
ATOM 1335 N N . ARG A 1 175 ? -11.68 14.57 -16.938 1 94.56 175 ARG A N 1
ATOM 1336 C CA . ARG A 1 175 ? -11.211 15.945 -17.016 1 94.56 175 ARG A CA 1
ATOM 1337 C C . ARG A 1 175 ? -11.734 16.766 -15.836 1 94.56 175 ARG A C 1
ATOM 1339 O O . ARG A 1 175 ? -12.273 17.859 -16.031 1 94.56 175 ARG A O 1
ATOM 1346 N N . LEU A 1 176 ? -11.648 16.188 -14.656 1 96.75 176 LEU A N 1
ATOM 1347 C CA . LEU A 1 176 ? -12.039 16.844 -13.414 1 96.75 176 LEU A CA 1
ATOM 1348 C C . LEU A 1 176 ? -10.812 17.328 -12.648 1 96.75 176 LEU A C 1
ATOM 1350 O O . LEU A 1 176 ? -9.68 17.016 -13.016 1 96.75 176 LEU A O 1
ATOM 1354 N N . ILE A 1 177 ? -11.07 18.125 -11.641 1 96.06 177 ILE A N 1
ATOM 1355 C CA . ILE A 1 177 ? -9.984 18.594 -10.789 1 96.06 177 ILE A CA 1
ATOM 1356 C C . ILE A 1 177 ? -9.273 17.406 -10.148 1 96.06 177 ILE A C 1
ATOM 1358 O O . ILE A 1 177 ? -9.922 16.469 -9.688 1 96.06 177 ILE A O 1
ATOM 1362 N N . ALA A 1 178 ? -7.992 17.375 -10.203 1 96.94 178 ALA A N 1
ATOM 1363 C CA . ALA A 1 178 ? -7.188 16.344 -9.547 1 96.94 178 ALA A CA 1
ATOM 1364 C C . ALA A 1 178 ? -6.621 16.859 -8.227 1 96.94 178 ALA A C 1
ATOM 1366 O O . ALA A 1 178 ? -6.211 18.016 -8.117 1 96.94 178 ALA A O 1
ATOM 1367 N N . PRO A 1 179 ? -6.633 15.984 -7.195 1 98.31 179 PRO A N 1
ATOM 1368 C CA . PRO A 1 179 ? -5.91 16.359 -5.98 1 98.31 179 PRO A CA 1
ATOM 1369 C C . PRO A 1 179 ? -4.445 16.703 -6.246 1 98.31 179 PRO A C 1
ATOM 1371 O O . PRO A 1 179 ? -3.777 16.016 -7.02 1 98.31 179 PRO A O 1
ATOM 1374 N N . VAL A 1 180 ? -3.963 17.75 -5.582 1 98.44 180 VAL A N 1
ATOM 1375 C CA . VAL A 1 180 ? -2.574 18.141 -5.797 1 98.44 180 VAL A CA 1
ATOM 1376 C C . VAL A 1 180 ? -1.758 17.875 -4.535 1 98.44 180 VAL A C 1
ATOM 1378 O O . VAL A 1 180 ? -0.538 18.047 -4.527 1 98.44 180 VAL A O 1
ATOM 1381 N N . SER A 1 181 ? -2.445 17.391 -3.451 1 98.75 181 SER A N 1
ATOM 1382 C CA . SER A 1 181 ? -1.798 17.203 -2.156 1 98.75 181 SER A CA 1
ATOM 1383 C C . SER A 1 181 ? -2.412 16.047 -1.389 1 98.75 181 SER A C 1
ATOM 1385 O O . SER A 1 181 ? -3.596 15.742 -1.553 1 98.75 181 SER A O 1
ATOM 1387 N N . GLN A 1 182 ? -1.566 15.383 -0.67 1 98.88 182 GLN A N 1
ATOM 1388 C CA . GLN A 1 182 ? -2.057 14.508 0.388 1 98.88 182 GLN A CA 1
ATOM 1389 C C . GLN A 1 182 ? -1.556 14.961 1.756 1 98.88 182 GLN A C 1
ATOM 1391 O O . GLN A 1 182 ? -0.413 15.406 1.888 1 98.88 182 GLN A O 1
ATOM 1396 N N . GLN A 1 183 ? -2.408 14.961 2.752 1 98.94 183 GLN A N 1
ATOM 1397 C CA . GLN A 1 183 ? -2.016 15.18 4.141 1 98.94 183 GLN A CA 1
ATOM 1398 C C . GLN A 1 183 ? -2.041 13.883 4.934 1 98.94 183 GLN A C 1
ATOM 1400 O O . GLN A 1 183 ? -3.102 13.281 5.117 1 98.94 183 GLN A O 1
ATOM 1405 N N . ILE A 1 184 ? -0.846 13.438 5.383 1 98.81 184 ILE A N 1
ATOM 1406 C CA . ILE A 1 184 ? -0.721 12.07 5.879 1 98.81 184 ILE A CA 1
ATOM 1407 C C . ILE A 1 184 ? 0.115 12.062 7.156 1 98.81 184 ILE A C 1
ATOM 1409 O O . ILE A 1 184 ? 0.789 13.039 7.473 1 98.81 184 ILE A O 1
ATOM 1413 N N . TYR A 1 185 ? 0.017 10.922 7.875 1 98.62 185 TYR A N 1
ATOM 1414 C CA . TYR A 1 185 ? 0.879 10.664 9.023 1 98.62 185 TYR A CA 1
ATOM 1415 C C . TYR A 1 185 ? 2.238 10.141 8.578 1 98.62 185 TYR A C 1
ATOM 1417 O O . TYR A 1 185 ? 2.318 9.195 7.793 1 98.62 185 TYR A O 1
ATOM 1425 N N . TYR A 1 186 ? 3.234 10.719 9.062 1 98.62 186 TYR A N 1
ATOM 1426 C CA . TYR A 1 186 ? 4.609 10.312 8.805 1 98.62 186 TYR A CA 1
ATOM 1427 C C . TYR A 1 186 ? 5.551 10.852 9.867 1 98.62 186 TYR A C 1
ATOM 1429 O O . TYR A 1 186 ? 5.566 12.055 10.141 1 98.62 186 TYR A O 1
ATOM 1437 N N . SER A 1 187 ? 6.297 9.977 10.531 1 98.5 187 SER A N 1
ATOM 1438 C CA . SER A 1 187 ? 7.227 10.352 11.594 1 98.5 187 SER A CA 1
ATOM 1439 C C . SER A 1 187 ? 8.305 9.289 11.789 1 98.5 187 SER A C 1
ATOM 1441 O O . SER A 1 187 ? 8.273 8.242 11.141 1 98.5 187 SER A O 1
ATOM 1443 N N . LEU A 1 188 ? 9.258 9.617 12.68 1 98.5 188 LEU A N 1
ATOM 1444 C CA . LEU A 1 188 ? 10.289 8.664 13.055 1 98.5 188 LEU A CA 1
ATOM 1445 C C . LEU A 1 188 ? 9.688 7.477 13.805 1 98.5 188 LEU A C 1
ATOM 1447 O O . LEU A 1 188 ? 10.281 6.398 13.852 1 98.5 188 LEU A O 1
ATOM 1451 N N . GLN A 1 189 ? 8.516 7.66 14.375 1 97.06 189 GLN A N 1
ATOM 1452 C CA . GLN A 1 189 ? 7.836 6.582 15.078 1 97.06 189 GLN A CA 1
ATOM 1453 C C . GLN A 1 189 ? 7.27 5.555 14.102 1 97.06 189 GLN A C 1
ATOM 1455 O O . GLN A 1 189 ? 7.312 4.352 14.367 1 97.06 189 GLN A O 1
ATOM 1460 N N . ALA A 1 190 ? 6.746 6 13.008 1 97 190 ALA A N 1
ATOM 1461 C CA . ALA A 1 190 ? 6.18 5.109 11.992 1 97 190 ALA A CA 1
ATOM 1462 C C . ALA A 1 190 ? 6.387 5.676 10.594 1 97 190 ALA A C 1
ATOM 1464 O O . ALA A 1 190 ? 5.895 6.762 10.273 1 97 190 ALA A O 1
ATOM 1465 N N . ARG A 1 191 ? 7.043 4.93 9.758 1 97.88 191 ARG A N 1
ATOM 1466 C CA . ARG A 1 191 ? 7.414 5.363 8.414 1 97.88 191 ARG A CA 1
ATOM 1467 C C . ARG A 1 191 ? 6.645 4.582 7.355 1 97.88 191 ARG A C 1
ATOM 1469 O O . ARG A 1 191 ? 7.129 4.402 6.234 1 97.88 191 ARG A O 1
ATOM 1476 N N . ASP A 1 192 ? 5.375 4.098 7.715 1 98.12 192 ASP A N 1
ATOM 1477 C CA . ASP A 1 192 ? 4.535 3.27 6.855 1 98.12 192 ASP A CA 1
ATOM 1478 C C . ASP A 1 192 ? 4.27 3.961 5.52 1 98.12 192 ASP A C 1
ATOM 1480 O O . ASP A 1 192 ? 4.129 3.297 4.488 1 98.12 192 ASP A O 1
ATOM 1484 N N . ALA A 1 193 ? 4.227 5.309 5.512 1 98.5 193 ALA A N 1
ATOM 1485 C CA . ALA A 1 193 ? 3.932 6.086 4.309 1 98.5 193 ALA A CA 1
ATOM 1486 C C . ALA A 1 193 ? 4.961 5.812 3.215 1 98.5 193 ALA A C 1
ATOM 1488 O O . ALA A 1 193 ? 4.703 6.066 2.035 1 98.5 193 ALA A O 1
ATOM 1489 N N . GLU A 1 194 ? 6.121 5.332 3.564 1 98.5 194 GLU A N 1
ATOM 1490 C CA . GLU A 1 194 ? 7.199 5.105 2.609 1 98.5 194 GLU A CA 1
ATOM 1491 C C . GLU A 1 194 ? 6.91 3.893 1.727 1 98.5 194 GLU A C 1
ATOM 1493 O O . GLU A 1 194 ? 7.539 3.715 0.682 1 98.5 194 GLU A O 1
ATOM 1498 N N . TYR A 1 195 ? 5.973 3.041 2.121 1 98.25 195 TYR A N 1
ATOM 1499 C CA . TYR A 1 195 ? 5.684 1.854 1.324 1 98.25 195 TYR A CA 1
ATOM 1500 C C . TYR A 1 195 ? 5.039 2.232 -0.004 1 98.25 195 TYR A C 1
ATOM 1502 O O . TYR A 1 195 ? 5.441 1.734 -1.059 1 98.25 195 TYR A O 1
ATOM 1510 N N . GLU A 1 196 ? 4.02 3.131 0.108 1 98.19 196 GLU A N 1
ATOM 1511 C CA . GLU A 1 196 ? 3.273 3.373 -1.121 1 98.19 196 GLU A CA 1
ATOM 1512 C C . GLU A 1 196 ? 2.955 4.855 -1.292 1 98.19 196 GLU A C 1
ATOM 1514 O O . GLU A 1 196 ? 3.055 5.395 -2.396 1 98.19 196 GLU A O 1
ATOM 1519 N N . LEU A 1 197 ? 2.625 5.539 -0.194 1 98.75 197 LEU A N 1
ATOM 1520 C CA . LEU A 1 197 ? 2.092 6.895 -0.279 1 98.75 197 LEU A CA 1
ATOM 1521 C C . LEU A 1 197 ? 3.16 7.867 -0.772 1 98.75 197 LEU A C 1
ATOM 1523 O O . LEU A 1 197 ? 2.9 8.68 -1.664 1 98.75 197 LEU A O 1
ATOM 1527 N N . LEU A 1 198 ? 4.359 7.77 -0.196 1 98.69 198 LEU A N 1
ATOM 1528 C CA . LEU A 1 198 ? 5.41 8.711 -0.571 1 98.69 198 LEU A CA 1
ATOM 1529 C C . LEU A 1 198 ? 5.949 8.391 -1.964 1 98.69 198 LEU A C 1
ATOM 1531 O O . LEU A 1 198 ? 6.137 9.297 -2.779 1 98.69 198 LEU A O 1
ATOM 1535 N N . PRO A 1 199 ? 6.137 7.059 -2.312 1 98.5 199 PRO A N 1
ATOM 1536 C CA . PRO A 1 199 ? 6.547 6.777 -3.691 1 98.5 199 PRO A CA 1
ATOM 1537 C C . PRO A 1 199 ? 5.527 7.262 -4.719 1 98.5 199 PRO A C 1
ATOM 1539 O O . PRO A 1 199 ? 5.906 7.84 -5.742 1 98.5 199 PRO A O 1
ATOM 1542 N N . LEU A 1 200 ? 4.273 7.043 -4.469 1 98.44 200 LEU A N 1
ATOM 1543 C CA . LEU A 1 200 ? 3.234 7.547 -5.359 1 98.44 200 LEU A CA 1
ATOM 1544 C C . LEU A 1 200 ? 3.32 9.062 -5.496 1 98.44 200 LEU A C 1
ATOM 1546 O O . LEU A 1 200 ? 3.166 9.602 -6.594 1 98.44 200 LEU A O 1
ATOM 1550 N N . ALA A 1 201 ? 3.561 9.734 -4.359 1 98.56 201 ALA A N 1
ATOM 1551 C CA . ALA A 1 201 ? 3.641 11.195 -4.367 1 98.56 201 ALA A CA 1
ATOM 1552 C C . ALA A 1 201 ? 4.762 11.68 -5.285 1 98.56 201 ALA A C 1
ATOM 1554 O O . ALA A 1 201 ? 4.574 12.609 -6.066 1 98.56 201 ALA A O 1
ATOM 1555 N N . VAL A 1 202 ? 5.898 11.047 -5.223 1 98.19 202 VAL A N 1
ATOM 1556 C CA . VAL A 1 202 ? 7.035 11.406 -6.059 1 98.19 202 VAL A CA 1
ATOM 1557 C C . VAL A 1 202 ? 6.707 11.141 -7.527 1 98.19 202 VAL A C 1
ATOM 1559 O O . VAL A 1 202 ? 6.934 11.992 -8.383 1 98.19 202 VAL A O 1
ATOM 1562 N N . ASP A 1 203 ? 6.145 10.016 -7.797 1 98.19 203 ASP A N 1
ATOM 1563 C CA . ASP A 1 203 ? 5.887 9.602 -9.172 1 98.19 203 ASP A CA 1
ATOM 1564 C C . ASP A 1 203 ? 4.812 10.477 -9.812 1 98.19 203 ASP A C 1
ATOM 1566 O O . ASP A 1 203 ? 4.934 10.852 -10.984 1 98.19 203 ASP A O 1
ATOM 1570 N N . GLN A 1 204 ? 3.73 10.797 -9.07 1 97.94 204 GLN A N 1
ATOM 1571 C CA . GLN A 1 204 ? 2.562 11.461 -9.641 1 97.94 204 GLN A CA 1
ATOM 1572 C C . GLN A 1 204 ? 2.615 12.969 -9.406 1 97.94 204 GLN A C 1
ATOM 1574 O O . GLN A 1 204 ? 1.717 13.703 -9.828 1 97.94 204 GLN A O 1
ATOM 1579 N N . GLY A 1 205 ? 3.662 13.484 -8.719 1 97.81 205 GLY A N 1
ATOM 1580 C CA . GLY A 1 205 ? 3.758 14.906 -8.422 1 97.81 205 GLY A CA 1
ATOM 1581 C C . GLY A 1 205 ? 2.709 15.383 -7.434 1 97.81 205 GLY A C 1
ATOM 1582 O O . GLY A 1 205 ? 2.033 16.391 -7.672 1 97.81 205 GLY A O 1
ATOM 1583 N N . I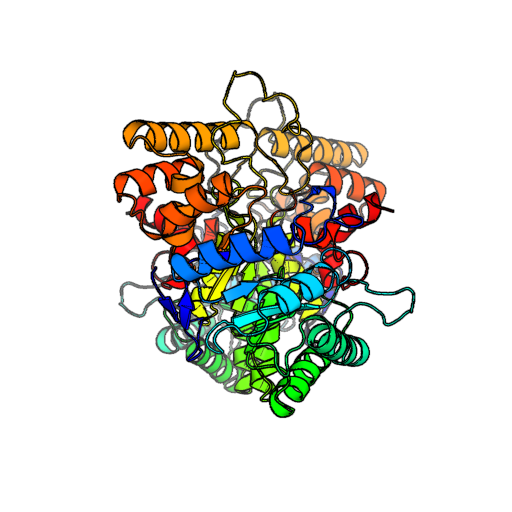LE A 1 206 ? 2.5 14.656 -6.383 1 98.62 206 ILE A N 1
ATOM 1584 C CA . ILE A 1 206 ? 1.569 15.016 -5.32 1 98.62 206 ILE A CA 1
ATOM 1585 C C . ILE A 1 206 ? 2.33 15.672 -4.168 1 98.62 206 ILE A C 1
ATOM 1587 O O . ILE A 1 206 ? 3.342 15.141 -3.703 1 98.62 206 ILE A O 1
ATOM 1591 N N . GLY A 1 207 ? 1.926 16.906 -3.727 1 98.75 207 GLY A N 1
ATOM 1592 C CA . GLY A 1 207 ? 2.486 17.484 -2.518 1 98.75 207 GLY A CA 1
ATOM 1593 C C . GLY A 1 207 ? 2.139 16.703 -1.265 1 98.75 207 GLY A C 1
ATOM 1594 O O . GLY A 1 207 ? 1.082 16.062 -1.195 1 98.75 207 GLY A O 1
ATOM 1595 N N . VAL A 1 208 ? 3.021 16.766 -0.295 1 98.88 208 VAL A N 1
ATOM 1596 C CA . VAL A 1 208 ? 2.793 16.016 0.932 1 98.88 208 VAL A CA 1
ATO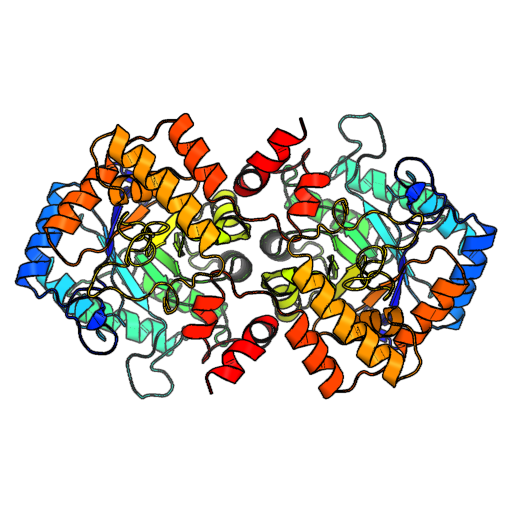M 1597 C C . VAL A 1 208 ? 2.854 16.953 2.137 1 98.88 208 VAL A C 1
ATOM 1599 O O . VAL A 1 208 ? 3.84 17.672 2.322 1 98.88 208 VAL A O 1
ATOM 1602 N N . GLN A 1 209 ? 1.796 17 2.873 1 98.88 209 GLN A N 1
ATOM 1603 C CA . GLN A 1 209 ? 1.749 17.641 4.184 1 98.88 209 GLN A CA 1
ATOM 1604 C C . GLN A 1 209 ? 1.609 16.609 5.297 1 98.88 209 GLN A C 1
ATOM 1606 O O . GLN A 1 209 ? 0.75 15.727 5.227 1 98.88 209 GLN A O 1
ATOM 1611 N N . VAL A 1 210 ? 2.461 16.688 6.316 1 98.88 210 VAL A N 1
ATOM 1612 C CA . VAL A 1 210 ? 2.537 15.648 7.336 1 98.88 210 VAL A CA 1
ATOM 1613 C C . VAL A 1 210 ? 1.841 16.109 8.609 1 98.88 210 VAL A C 1
ATOM 1615 O O . VAL A 1 210 ? 2.193 17.156 9.172 1 98.88 210 VAL A O 1
ATOM 1618 N N . TRP A 1 211 ? 0.824 15.367 9.008 1 98.31 211 TRP A N 1
ATOM 1619 C CA . TRP A 1 211 ? 0.235 15.656 10.312 1 98.31 211 TRP A CA 1
ATOM 1620 C C . TRP A 1 211 ? 0.836 14.758 11.391 1 98.31 211 TRP A C 1
ATOM 1622 O O . TRP A 1 211 ? 1.367 13.688 11.086 1 98.31 211 TRP A O 1
ATOM 1632 N N . SER A 1 212 ? 0.916 15.281 12.641 1 97.31 212 SER A N 1
ATOM 1633 C CA . SER A 1 212 ? 1.407 14.617 13.844 1 97.31 212 SER A CA 1
ATOM 1634 C C . SER A 1 212 ? 2.854 14.164 13.672 1 97.31 212 SER A C 1
ATOM 1636 O O . SER A 1 212 ? 3.182 13 13.938 1 97.31 212 SER A O 1
ATOM 1638 N N . PRO A 1 213 ? 3.705 15.055 13.258 1 97.94 213 PRO A N 1
ATOM 1639 C CA . PRO A 1 213 ? 5.102 14.695 13 1 97.94 213 PRO A CA 1
ATOM 1640 C C . PRO A 1 213 ? 5.848 14.305 14.273 1 97.94 213 PRO A C 1
ATOM 1642 O O . PRO A 1 213 ? 6.922 13.695 14.203 1 97.94 213 PRO A O 1
ATOM 1645 N N . LEU A 1 214 ? 5.305 14.641 15.453 1 97.19 214 LEU A N 1
ATOM 1646 C CA . LEU A 1 214 ? 5.938 14.289 16.719 1 97.19 214 LEU A CA 1
ATOM 1647 C C . LEU A 1 214 ? 5.266 13.078 17.344 1 97.19 214 LEU A C 1
ATOM 1649 O O . LEU A 1 214 ? 5.555 12.727 18.5 1 97.19 214 LEU A O 1
ATOM 1653 N N . ALA A 1 215 ? 4.363 12.492 16.672 1 96.38 215 ALA A N 1
ATOM 1654 C CA . ALA A 1 215 ? 3.668 11.281 17.109 1 96.38 215 ALA A CA 1
ATOM 1655 C C . ALA A 1 215 ? 2.957 11.516 18.438 1 96.38 215 ALA A C 1
ATOM 1657 O O . ALA A 1 215 ? 3.125 10.734 19.375 1 96.38 215 ALA A O 1
ATOM 1658 N N . GLY A 1 216 ? 2.221 12.602 18.516 1 91.75 216 GLY A N 1
ATOM 1659 C CA . GLY A 1 216 ? 1.461 12.891 19.719 1 91.75 216 GLY A CA 1
ATOM 1660 C C . GLY A 1 216 ? 2.34 13.203 20.906 1 91.75 216 GLY A C 1
ATOM 1661 O O . GLY A 1 216 ? 1.915 13.047 22.062 1 91.75 216 GLY A O 1
ATOM 1662 N N . GLY A 1 217 ? 3.602 13.438 20.672 1 92.44 217 GLY A N 1
ATOM 1663 C CA . GLY A 1 217 ? 4.508 13.781 21.766 1 92.44 217 GLY A CA 1
ATOM 1664 C C . GLY A 1 217 ? 5.492 12.68 22.094 1 92.44 217 GLY A C 1
ATOM 1665 O O . GLY A 1 217 ? 6.445 12.891 22.844 1 92.44 217 GLY A O 1
ATOM 1666 N N . LEU A 1 218 ? 5.363 11.508 21.484 1 94.81 218 LEU A N 1
ATOM 1667 C CA . LEU A 1 218 ? 6.258 10.391 21.75 1 94.81 218 LEU A CA 1
ATOM 1668 C C . LEU A 1 218 ? 7.695 10.742 21.391 1 94.81 218 LEU A C 1
ATOM 1670 O O . LEU A 1 218 ? 8.633 10.203 21.969 1 94.81 218 LEU A O 1
ATOM 1674 N N . LEU A 1 219 ? 7.883 11.734 20.438 1 96.94 219 LEU A N 1
ATOM 1675 C CA . LEU A 1 219 ? 9.211 12.062 19.938 1 96.94 219 LEU A CA 1
ATOM 1676 C C . LEU A 1 219 ? 9.719 13.367 20.531 1 96.94 219 LEU A C 1
ATOM 1678 O O . LEU A 1 219 ? 10.609 14.008 19.969 1 96.94 219 LEU A O 1
ATOM 1682 N N . SER A 1 220 ? 9.164 13.758 21.672 1 93.75 220 SER A N 1
ATOM 1683 C CA . SER A 1 220 ? 9.562 14.977 22.375 1 93.75 220 SER A CA 1
ATOM 1684 C C . SER A 1 220 ? 10.875 14.789 23.125 1 93.75 220 SER A C 1
ATOM 1686 O O . SER A 1 220 ? 11.508 15.766 23.531 1 93.75 220 SER A O 1
ATOM 1688 N N . GLY A 1 221 ? 11.258 13.508 23.359 1 93.94 221 GLY A N 1
ATOM 1689 C CA . GLY A 1 221 ? 12.445 13.188 24.141 1 93.94 221 GLY A CA 1
ATOM 1690 C C . GLY A 1 221 ? 12.141 12.867 25.594 1 93.94 221 GLY A C 1
ATOM 1691 O O . GLY A 1 221 ? 13.031 12.461 26.344 1 93.94 221 GLY A O 1
ATOM 1692 N N . LYS A 1 222 ? 10.883 12.898 25.906 1 91.19 222 LYS A N 1
ATOM 1693 C CA . LYS A 1 222 ? 10.492 12.688 27.297 1 91.19 222 LYS A CA 1
ATOM 1694 C C . LYS A 1 222 ? 10.32 11.203 27.609 1 91.19 222 LYS A C 1
ATOM 1696 O O . LYS A 1 222 ? 10.414 10.797 28.766 1 91.19 222 LYS A O 1
ATOM 1701 N N . TYR A 1 223 ? 10.016 10.414 26.672 1 92 223 TYR A N 1
ATOM 1702 C CA . TYR A 1 223 ? 9.797 8.977 26.844 1 92 223 TYR A CA 1
ATOM 1703 C C . TYR A 1 223 ? 11.078 8.195 26.562 1 92 223 TYR A C 1
ATOM 1705 O O . TYR A 1 223 ? 11.383 7.887 25.406 1 92 223 TYR A O 1
ATOM 1713 N N . ARG A 1 224 ? 11.781 7.895 27.656 1 92.69 224 ARG A N 1
ATOM 1714 C CA . ARG A 1 224 ? 13.109 7.305 27.547 1 92.69 224 ARG A CA 1
ATOM 1715 C C . ARG A 1 224 ? 13.117 5.875 28.078 1 92.69 224 ARG A C 1
ATOM 1717 O O . ARG A 1 224 ? 12.359 5.543 28.984 1 92.69 224 ARG A O 1
ATOM 1724 N N . ARG A 1 225 ? 14.016 5.16 27.422 1 91.81 225 ARG A N 1
ATOM 1725 C CA . ARG A 1 225 ? 14.211 3.787 27.875 1 91.81 225 ARG A CA 1
ATOM 1726 C C . ARG A 1 225 ? 14.625 3.754 29.344 1 91.81 225 ARG A C 1
ATOM 1728 O O . ARG A 1 225 ? 15.539 4.473 29.75 1 91.81 225 ARG A O 1
ATOM 1735 N N . GLY A 1 226 ? 13.938 2.906 30.109 1 90.56 226 GLY A N 1
ATOM 1736 C CA . GLY A 1 226 ? 14.32 2.67 31.484 1 90.56 226 GLY A CA 1
ATOM 1737 C C . GLY A 1 226 ? 14.039 3.854 32.406 1 90.56 226 GLY A C 1
ATOM 1738 O O . GLY A 1 226 ? 14.375 3.824 33.594 1 90.56 226 GLY A O 1
ATOM 1739 N N . LYS A 1 227 ? 13.5 4.879 31.922 1 88.75 227 LYS A N 1
ATOM 1740 C CA . LYS A 1 227 ? 13.156 6.043 32.75 1 88.75 227 LYS A CA 1
ATOM 1741 C C . LYS A 1 227 ? 11.656 6.082 33.031 1 88.75 227 LYS A C 1
ATOM 1743 O O . LYS A 1 227 ? 10.852 5.578 32.25 1 88.75 227 LYS A O 1
ATOM 1748 N N . PRO A 1 228 ? 11.375 6.625 34.219 1 82.94 228 PRO A N 1
ATOM 1749 C CA . PRO A 1 228 ? 9.945 6.758 34.531 1 82.94 228 PRO A CA 1
ATOM 1750 C C . PRO A 1 228 ? 9.219 7.621 33.5 1 82.94 228 PRO A C 1
ATOM 1752 O O . PRO A 1 228 ? 9.766 8.609 33 1 82.94 228 PRO A O 1
ATOM 1755 N N . GLN A 1 229 ? 8.062 7.086 33.188 1 81.81 229 GLN A N 1
ATOM 1756 C CA . GLN A 1 229 ? 7.234 7.883 32.281 1 81.81 229 GLN A CA 1
ATOM 1757 C C . GLN A 1 229 ? 6.801 9.188 32.938 1 81.81 229 GLN A C 1
ATOM 1759 O O . GLN A 1 229 ? 6.52 9.219 34.125 1 81.81 229 GLN A O 1
ATOM 1764 N N . PRO A 1 230 ? 6.883 10.25 32.156 1 75.94 230 PRO A N 1
ATOM 1765 C CA . PRO A 1 230 ? 6.516 11.547 32.719 1 75.94 230 PRO A CA 1
ATOM 1766 C C . PRO A 1 230 ? 5.113 11.547 33.344 1 75.94 230 PRO A C 1
ATOM 1768 O O . PRO A 1 230 ? 4.211 10.891 32.812 1 75.94 230 PRO A O 1
ATOM 1771 N N . THR A 1 231 ? 4.969 12.188 34.438 1 69.81 231 THR A N 1
ATOM 1772 C CA . THR A 1 231 ? 3.689 12.289 35.125 1 69.81 231 THR A CA 1
ATOM 1773 C C . THR A 1 231 ? 2.654 12.992 34.25 1 69.81 231 THR A C 1
ATOM 1775 O O . THR A 1 231 ? 2.975 13.945 33.562 1 69.81 231 THR A O 1
ATOM 1778 N N . GLY A 1 232 ? 1.448 12.531 34.188 1 63.5 232 GLY A N 1
ATOM 1779 C CA . GLY A 1 232 ? 0.381 13.195 33.469 1 63.5 232 GLY A CA 1
ATOM 1780 C C . GLY A 1 232 ? 0.318 12.781 32 1 63.5 232 GLY A C 1
ATOM 1781 O O . GLY A 1 232 ? -0.498 13.305 31.25 1 63.5 232 GLY A O 1
ATOM 1782 N N . THR A 1 233 ? 1.312 11.945 31.719 1 63.78 233 THR A N 1
ATOM 1783 C CA . THR A 1 233 ? 1.325 11.562 30.312 1 63.78 233 THR A CA 1
ATOM 1784 C C . THR A 1 233 ? 0.712 10.18 30.125 1 63.78 233 THR A C 1
ATOM 1786 O O . THR A 1 233 ? 0.589 9.414 31.094 1 63.78 233 THR A O 1
ATOM 1789 N N . ARG A 1 234 ? 0.186 10.109 28.984 1 64.19 234 ARG A N 1
ATOM 1790 C CA . ARG A 1 234 ? -0.354 8.812 28.594 1 64.19 234 ARG A CA 1
ATOM 1791 C C . ARG A 1 234 ? 0.728 7.734 28.625 1 64.19 234 ARG A C 1
ATOM 1793 O O . ARG A 1 234 ? 1.856 7.973 28.188 1 64.19 234 ARG A O 1
ATOM 1800 N N . GLN A 1 235 ? 0.319 6.645 29.25 1 72.62 235 GLN A N 1
ATOM 1801 C CA . GLN A 1 235 ? 1.209 5.492 29.172 1 72.62 235 GLN A CA 1
ATOM 1802 C C . GLN A 1 235 ? 1.388 5.039 27.719 1 72.62 235 GLN A C 1
ATOM 1804 O O . GLN A 1 235 ? 0.423 4.996 26.953 1 72.62 235 GLN A O 1
ATOM 1809 N N . ILE A 1 236 ? 2.621 4.832 27.422 1 75.12 236 ILE A N 1
ATOM 1810 C CA . ILE A 1 236 ? 2.975 4.477 26.047 1 75.12 236 ILE A CA 1
ATOM 1811 C C . ILE A 1 236 ? 2.184 3.246 25.625 1 75.12 236 ILE A C 1
ATOM 1813 O O . ILE A 1 236 ? 1.734 3.162 24.469 1 75.12 236 ILE A O 1
ATOM 1817 N N . GLU A 1 237 ? 1.953 2.395 26.578 1 70.81 237 GLU A N 1
ATOM 1818 C CA . GLU A 1 237 ? 1.266 1.15 26.25 1 70.81 237 GLU A CA 1
ATOM 1819 C C . GLU A 1 237 ? -0.173 1.415 25.812 1 70.81 237 GLU A C 1
ATOM 1821 O O . GLU A 1 237 ? -0.768 0.607 25.094 1 70.81 237 GLU A O 1
ATOM 1826 N N . ASN A 1 238 ? -0.699 2.541 26.219 1 72.44 238 ASN A N 1
ATOM 1827 C CA . ASN A 1 238 ? -2.082 2.885 25.906 1 72.44 238 ASN A CA 1
ATOM 1828 C C . ASN A 1 238 ? -2.16 4.039 24.906 1 72.44 238 ASN A C 1
ATOM 1830 O O . ASN A 1 238 ? -3.178 4.734 24.828 1 72.44 238 ASN A O 1
ATOM 1834 N N . TRP A 1 239 ? -1.069 4.105 24.25 1 77.88 239 TRP A N 1
ATOM 1835 C CA . TRP A 1 239 ? -1.009 5.215 23.312 1 77.88 239 TRP A CA 1
ATOM 1836 C C . TRP A 1 239 ? -1.901 4.949 22.094 1 77.88 239 TRP A C 1
ATOM 1838 O O . TRP A 1 239 ? -1.702 3.971 21.375 1 77.88 239 TRP A O 1
ATOM 1848 N N . GLY A 1 240 ? -2.941 5.594 21.906 1 77.12 240 GLY A N 1
ATOM 1849 C CA . GLY A 1 240 ? -3.977 5.348 20.922 1 77.12 240 GLY A CA 1
ATOM 1850 C C . GLY A 1 240 ? -3.582 5.785 19.516 1 77.12 240 GLY A C 1
ATOM 1851 O O . GLY A 1 240 ? -3.604 4.988 18.578 1 77.12 240 GLY A O 1
ATOM 1852 N N . GLU A 1 241 ? -3.191 7.059 19.328 1 84.81 241 GLU A N 1
ATOM 1853 C CA . GLU A 1 241 ? -2.863 7.629 18.031 1 84.81 241 GLU A CA 1
ATOM 1854 C C . GLU A 1 241 ? -1.586 8.461 18.094 1 84.81 241 GLU A C 1
ATOM 1856 O O . GLU A 1 241 ? -1.545 9.492 18.766 1 84.81 241 GLU A O 1
ATOM 1861 N N . PRO A 1 242 ? -0.541 7.926 17.359 1 91.94 242 PRO A N 1
ATOM 1862 C CA . PRO A 1 242 ? -0.473 6.656 16.625 1 91.94 242 PRO A CA 1
ATOM 1863 C C . PRO A 1 242 ? -0.264 5.457 17.547 1 91.94 242 PRO A C 1
ATOM 1865 O O . PRO A 1 242 ? 0.214 5.617 18.672 1 91.94 242 PRO A O 1
ATOM 1868 N N . PRO A 1 243 ? -0.641 4.266 17.062 1 93.06 243 PRO A N 1
ATOM 1869 C CA . PRO A 1 243 ? -0.336 3.076 17.859 1 93.06 243 PRO A CA 1
ATOM 1870 C C . PRO A 1 243 ? 1.161 2.781 17.938 1 93.06 243 PRO A C 1
ATOM 1872 O O . PRO A 1 243 ? 1.903 3.111 17 1 93.06 243 PRO A O 1
ATOM 1875 N N . VAL A 1 244 ? 1.559 2.238 19.047 1 93.75 244 VAL A N 1
ATOM 1876 C CA . VAL A 1 244 ? 2.932 1.778 19.234 1 93.75 244 VAL A CA 1
ATOM 1877 C C . VAL A 1 244 ? 2.979 0.254 19.156 1 93.75 244 VAL A C 1
ATOM 1879 O O . VAL A 1 244 ? 2.566 -0.428 20.109 1 93.75 244 VAL A O 1
ATOM 1882 N N . HIS A 1 245 ? 3.531 -0.311 18.109 1 89.19 245 HIS A N 1
ATOM 1883 C CA . HIS A 1 245 ? 3.541 -1.753 17.891 1 89.19 245 HIS A CA 1
ATOM 1884 C C . HIS A 1 245 ? 4.801 -2.389 18.469 1 89.19 245 HIS A C 1
ATOM 1886 O O . HIS A 1 245 ? 4.793 -3.562 18.844 1 89.19 245 HIS A O 1
ATOM 1892 N N . ASP A 1 246 ? 5.883 -1.672 18.484 1 91.44 246 ASP A N 1
ATOM 1893 C CA . ASP A 1 246 ? 7.18 -2.111 18.984 1 91.44 246 ASP A CA 1
ATOM 1894 C C . ASP A 1 246 ? 7.809 -1.054 19.891 1 91.44 246 ASP A C 1
ATOM 1896 O O . ASP A 1 246 ? 8.523 -0.167 19.406 1 91.44 246 ASP A O 1
ATOM 1900 N N . ILE A 1 247 ? 7.641 -1.24 21.156 1 92.88 247 ILE A N 1
ATOM 1901 C CA . ILE A 1 247 ? 8.062 -0.231 22.125 1 92.88 247 ILE A CA 1
ATOM 1902 C C . ILE A 1 247 ? 9.586 -0.158 22.156 1 92.88 247 ILE A C 1
ATOM 1904 O O . ILE A 1 247 ? 10.156 0.92 22.328 1 92.88 247 ILE A O 1
ATOM 1908 N N . GLU A 1 248 ? 10.234 -1.293 22 1 94.19 248 GLU A N 1
ATOM 1909 C CA . GLU A 1 248 ? 11.695 -1.302 22.031 1 94.19 248 GLU A CA 1
ATOM 1910 C C . GLU A 1 248 ? 12.266 -0.535 20.828 1 94.19 248 GLU A C 1
ATOM 1912 O O . GLU A 1 248 ? 13.242 0.198 20.984 1 94.19 248 GLU A O 1
ATOM 1917 N N . LYS A 1 249 ? 11.656 -0.686 19.734 1 95.12 249 LYS A N 1
ATOM 1918 C CA . LYS A 1 249 ? 12.094 0.08 18.578 1 95.12 249 LYS A CA 1
ATOM 1919 C C . LYS A 1 249 ? 11.867 1.574 18.781 1 95.12 249 LYS A C 1
ATOM 1921 O O . LYS A 1 249 ? 12.703 2.393 18.391 1 95.12 249 LYS A O 1
ATOM 1926 N N . LEU A 1 250 ? 10.727 1.914 19.359 1 96.44 250 LEU A N 1
ATOM 1927 C CA . LEU A 1 250 ? 10.469 3.314 19.672 1 96.44 250 LEU A CA 1
ATOM 1928 C C . LEU A 1 250 ? 11.578 3.889 20.547 1 96.44 250 LEU A C 1
ATOM 1930 O O . LEU A 1 250 ? 12.07 4.988 20.297 1 96.44 250 LEU A O 1
ATOM 1934 N N . TYR A 1 251 ? 11.977 3.096 21.516 1 96.62 251 TYR A N 1
ATOM 1935 C CA . TYR A 1 251 ? 13.039 3.549 22.406 1 96.62 251 TYR A CA 1
ATOM 1936 C C . TYR A 1 251 ? 14.352 3.717 21.656 1 96.62 251 TYR A C 1
ATOM 1938 O O . TYR A 1 251 ? 15.102 4.664 21.906 1 96.62 251 TYR A O 1
ATOM 1946 N N . ASP A 1 252 ? 14.648 2.82 20.766 1 98 252 ASP A N 1
ATOM 1947 C CA . ASP A 1 252 ? 15.844 2.967 19.938 1 98 252 ASP A CA 1
ATOM 1948 C C . ASP A 1 252 ? 15.844 4.305 19.203 1 98 252 ASP A C 1
ATOM 1950 O O . ASP A 1 252 ? 16.859 5.008 19.188 1 98 252 ASP A O 1
ATOM 1954 N N . VAL A 1 253 ? 14.758 4.648 18.656 1 98.5 253 VAL A N 1
ATOM 1955 C CA . VAL A 1 253 ? 14.609 5.883 17.891 1 98.5 253 VAL A CA 1
ATOM 1956 C C . VAL A 1 253 ? 14.781 7.086 18.812 1 98.5 253 VAL A C 1
ATOM 1958 O O . VAL A 1 253 ? 15.531 8.016 18.5 1 98.5 253 VAL A O 1
ATOM 1961 N N . VAL A 1 254 ? 14.117 7.02 19.938 1 98.06 254 VAL A N 1
ATOM 1962 C CA . VAL A 1 254 ? 14.133 8.141 20.875 1 98.06 254 VAL A CA 1
ATOM 1963 C C . VAL A 1 254 ? 15.547 8.367 21.391 1 98.06 254 VAL A C 1
ATOM 1965 O O . VAL A 1 254 ? 16 9.508 21.5 1 98.06 254 VAL A O 1
ATOM 1968 N N . GLU A 1 255 ? 16.25 7.305 21.656 1 98.38 255 GLU A N 1
ATOM 1969 C CA . GLU A 1 255 ? 17.594 7.449 22.188 1 98.38 255 GLU A CA 1
ATOM 1970 C C . GLU A 1 255 ? 18.531 8.086 21.172 1 98.38 255 GLU A C 1
ATOM 1972 O O . GLU A 1 255 ? 19.375 8.914 21.516 1 98.38 255 GLU A O 1
ATOM 1977 N N . VAL A 1 256 ? 18.406 7.688 19.906 1 98.75 256 VAL A N 1
ATOM 1978 C CA . VAL A 1 256 ? 19.203 8.32 18.844 1 98.75 256 VAL A CA 1
ATOM 1979 C C . VAL A 1 256 ? 18.812 9.789 18.719 1 98.75 256 VAL A C 1
ATOM 1981 O O . VAL A 1 256 ? 19.672 10.664 18.609 1 98.75 256 VAL A O 1
ATOM 1984 N N . LEU A 1 257 ? 17.547 10.023 18.734 1 98.62 257 LEU A N 1
ATOM 1985 C CA . LEU A 1 257 ? 17 11.367 18.625 1 98.62 257 LEU A CA 1
ATOM 1986 C C . LEU A 1 257 ? 17.531 12.258 19.75 1 98.62 257 LEU A C 1
ATOM 1988 O O . LEU A 1 257 ? 18.016 13.367 19.484 1 98.62 257 LEU A O 1
ATOM 1992 N N . VAL A 1 258 ? 17.547 11.789 20.969 1 98.31 258 VAL A N 1
ATOM 1993 C CA . VAL A 1 258 ? 17.984 12.539 22.141 1 98.31 258 VAL A CA 1
ATOM 1994 C C . VAL A 1 258 ? 19.5 12.75 22.062 1 98.31 258 VAL A C 1
ATOM 1996 O O . VAL A 1 258 ? 20 13.828 22.422 1 98.31 258 VAL A O 1
ATOM 1999 N N . SER A 1 259 ? 20.156 11.742 21.656 1 98.69 259 SER A N 1
ATOM 2000 C CA . SER A 1 259 ? 21.609 11.859 21.531 1 98.69 259 SER A CA 1
ATOM 2001 C C . SER A 1 259 ? 21.984 12.992 20.578 1 98.69 259 SER A C 1
ATOM 2003 O O . SER A 1 259 ? 22.891 13.773 20.875 1 98.69 259 SER A O 1
ATOM 2005 N N . ILE A 1 260 ? 21.344 13.109 19.469 1 98.81 260 ILE A N 1
ATOM 2006 C CA . ILE A 1 260 ? 21.609 14.164 18.484 1 98.81 260 ILE A CA 1
ATOM 2007 C C . ILE A 1 260 ? 21.219 15.516 19.078 1 98.81 260 ILE A C 1
ATOM 2009 O O . ILE A 1 260 ? 21.969 16.484 18.969 1 98.81 260 ILE A O 1
ATOM 2013 N N . ALA A 1 261 ? 20.094 15.578 19.719 1 98.75 261 ALA A N 1
ATOM 2014 C CA . ALA A 1 261 ? 19.578 16.812 20.328 1 98.75 261 ALA A CA 1
ATOM 2015 C C . ALA A 1 261 ? 20.562 17.344 21.375 1 98.75 261 ALA A C 1
ATOM 2017 O O . ALA A 1 261 ? 20.875 18.531 21.391 1 98.75 261 ALA A O 1
ATOM 2018 N N . GLU A 1 262 ? 21.047 16.484 22.188 1 98.38 262 GLU A N 1
ATOM 2019 C CA . GLU A 1 262 ? 21.969 16.859 23.25 1 98.38 262 GLU A CA 1
ATOM 2020 C C . GLU A 1 262 ? 23.297 17.359 22.672 1 98.38 262 GLU A C 1
ATOM 2022 O O . GLU A 1 262 ? 23.844 18.344 23.141 1 98.38 262 GLU A O 1
ATOM 2027 N N . ALA A 1 263 ? 23.719 16.672 21.719 1 98.5 263 ALA A N 1
ATOM 2028 C CA . ALA A 1 263 ? 24.969 17.062 21.094 1 98.5 263 ALA A CA 1
ATOM 2029 C C . ALA A 1 263 ? 24.859 18.469 20.5 1 98.5 263 ALA A C 1
ATOM 2031 O O . ALA A 1 263 ? 25.844 19.219 20.469 1 98.5 263 ALA A O 1
ATOM 2032 N N . ARG A 1 264 ? 23.688 18.875 20.109 1 98 264 ARG A N 1
ATOM 2033 C CA . ARG A 1 264 ? 23.469 20.172 19.453 1 98 264 ARG A CA 1
ATOM 2034 C C . ARG A 1 264 ? 22.922 21.203 20.438 1 98 264 ARG A C 1
ATOM 2036 O O . ARG A 1 264 ? 22.766 22.375 20.094 1 98 264 ARG A O 1
ATOM 2043 N N . ASP A 1 265 ? 22.547 20.797 21.578 1 98.12 265 ASP A N 1
ATOM 2044 C CA . ASP A 1 265 ? 21.922 21.625 22.594 1 98.12 265 ASP A CA 1
ATOM 2045 C C . ASP A 1 265 ? 20.609 22.219 22.078 1 98.12 265 ASP A C 1
ATOM 2047 O O . ASP A 1 265 ? 20.406 23.422 22.125 1 98.12 265 ASP A O 1
ATOM 2051 N N . ILE A 1 266 ? 19.781 21.422 21.5 1 98.38 266 ILE A N 1
ATOM 2052 C CA . ILE A 1 266 ? 18.422 21.75 21.062 1 98.38 266 ILE A CA 1
ATOM 2053 C C . ILE A 1 266 ? 17.453 20.656 21.516 1 98.38 266 ILE A C 1
ATOM 2055 O O . ILE A 1 266 ? 17.859 19.656 22.109 1 98.38 266 ILE A O 1
ATOM 2059 N N . SER A 1 267 ? 16.188 20.844 21.312 1 98.06 267 SER A N 1
ATOM 2060 C CA . SER A 1 267 ? 15.211 19.859 21.766 1 98.06 267 SER A CA 1
ATOM 2061 C C . SER A 1 267 ? 15.117 18.672 20.812 1 98.06 267 SER A C 1
ATOM 2063 O O . SER A 1 267 ? 15.391 18.812 19.609 1 98.06 267 SER A O 1
ATOM 2065 N N . ALA A 1 268 ? 14.734 17.547 21.344 1 98.31 268 ALA A N 1
ATOM 2066 C CA . ALA A 1 268 ? 14.484 16.375 20.5 1 98.31 268 ALA A CA 1
ATOM 2067 C C . ALA A 1 268 ? 13.375 16.641 19.484 1 98.31 268 ALA A C 1
ATOM 2069 O O . ALA A 1 268 ? 13.422 16.141 18.359 1 98.31 268 ALA A O 1
ATOM 2070 N N . ALA A 1 269 ? 12.422 17.438 19.875 1 98.12 269 ALA A N 1
ATOM 2071 C CA . ALA A 1 269 ? 11.328 17.812 18.984 1 98.12 269 ALA A CA 1
ATOM 2072 C C . ALA A 1 269 ? 11.844 18.516 17.734 1 98.12 269 ALA A C 1
ATOM 2074 O O . ALA A 1 269 ? 11.398 18.234 16.625 1 98.12 269 ALA A O 1
ATOM 2075 N N . GLN A 1 270 ? 12.773 19.406 17.922 1 98.56 270 GLN A N 1
ATOM 2076 C CA . GLN A 1 270 ? 13.352 20.109 16.781 1 98.56 270 GLN A CA 1
ATOM 2077 C C . GLN A 1 270 ? 14.016 19.141 15.812 1 98.56 270 GLN A C 1
ATOM 2079 O O . GLN A 1 270 ? 13.852 19.25 14.594 1 98.56 270 GLN A O 1
ATOM 2084 N N . VAL A 1 271 ? 14.734 18.156 16.344 1 98.81 271 VAL A N 1
ATOM 2085 C CA . VAL A 1 271 ? 15.43 17.172 15.523 1 98.81 271 VAL A CA 1
ATOM 2086 C C . VAL A 1 271 ? 14.422 16.328 14.758 1 98.81 271 VAL A C 1
ATOM 2088 O O . VAL A 1 271 ? 14.57 16.125 13.547 1 98.81 271 VAL A O 1
ATOM 2091 N N . ALA A 1 272 ? 13.391 15.891 15.453 1 98.81 272 ALA A N 1
ATOM 2092 C CA . ALA A 1 272 ? 12.367 15.07 14.82 1 98.81 272 ALA A CA 1
ATOM 2093 C C . ALA A 1 272 ? 11.672 15.82 13.688 1 98.81 272 ALA A C 1
ATOM 2095 O O . ALA A 1 272 ? 11.477 15.281 12.602 1 98.81 272 ALA A O 1
ATOM 2096 N N . LEU A 1 273 ? 11.312 17.031 13.906 1 98.75 273 LEU A N 1
ATOM 2097 C CA . LEU A 1 273 ? 10.625 17.859 12.914 1 98.75 273 LEU A CA 1
ATOM 2098 C C . LEU A 1 273 ? 11.523 18.125 11.703 1 98.75 273 LEU A C 1
ATOM 2100 O O . LEU A 1 273 ? 11.07 18.047 10.562 1 98.75 273 LEU A O 1
ATOM 2104 N N . ALA A 1 274 ? 12.766 18.438 11.977 1 98.69 274 ALA A N 1
ATOM 2105 C CA . ALA A 1 274 ? 13.711 18.703 10.898 1 98.69 274 ALA A CA 1
ATOM 2106 C C . ALA A 1 274 ? 13.891 17.469 10.016 1 98.69 274 ALA A C 1
ATOM 2108 O O . ALA A 1 274 ? 13.977 17.578 8.789 1 98.69 274 ALA A O 1
ATOM 2109 N N . TRP A 1 275 ? 13.969 16.328 10.664 1 98.75 275 TRP A N 1
ATOM 2110 C CA . TRP A 1 275 ? 14.109 15.086 9.906 1 98.75 275 TRP A CA 1
ATOM 2111 C C . TRP A 1 275 ? 12.945 14.906 8.938 1 98.75 275 TRP A C 1
ATOM 2113 O O . TRP A 1 275 ? 13.156 14.641 7.75 1 98.75 275 TRP A O 1
ATOM 2123 N N . VAL A 1 276 ? 11.75 15.086 9.422 1 98.62 276 VAL A N 1
ATOM 2124 C CA . VAL A 1 276 ? 10.57 14.922 8.578 1 98.62 276 VAL A CA 1
ATOM 2125 C C . VAL A 1 276 ? 10.594 15.953 7.445 1 98.62 276 VAL A C 1
ATOM 2127 O O . VAL A 1 276 ? 10.367 15.609 6.281 1 98.62 276 VAL A O 1
ATOM 2130 N N . ALA A 1 277 ? 10.906 17.188 7.766 1 98.06 277 ALA A N 1
ATOM 2131 C CA . ALA A 1 277 ? 10.867 18.297 6.805 1 98.06 277 ALA A CA 1
ATOM 2132 C C . ALA A 1 277 ? 11.891 18.078 5.691 1 98.06 277 ALA A C 1
ATOM 2134 O O . ALA A 1 277 ? 11.727 18.594 4.582 1 98.06 277 ALA A O 1
ATOM 2135 N N . GLN A 1 278 ? 12.906 17.297 5.973 1 96.62 278 GLN A N 1
ATOM 2136 C CA . GLN A 1 278 ? 14 17.141 5.016 1 96.62 278 GLN A CA 1
ATOM 2137 C C . GLN A 1 278 ? 13.844 15.867 4.203 1 96.62 278 GLN A C 1
ATOM 2139 O O . GLN A 1 278 ? 14.641 15.594 3.301 1 96.62 278 GLN A O 1
ATOM 2144 N N . ARG A 1 279 ? 12.852 15.086 4.551 1 95.62 279 ARG A N 1
ATOM 2145 C CA . ARG A 1 279 ? 12.625 13.859 3.791 1 95.62 279 ARG A CA 1
ATOM 2146 C C . ARG A 1 279 ? 12.195 14.18 2.363 1 95.62 279 ARG A C 1
ATOM 2148 O O . ARG A 1 279 ? 11.484 15.156 2.127 1 95.62 279 ARG A O 1
ATOM 2155 N N . PRO A 1 280 ? 12.523 13.172 1.498 1 91.25 280 PRO A N 1
ATOM 2156 C CA . PRO A 1 280 ? 12.055 13.367 0.124 1 91.25 280 PRO A CA 1
ATOM 2157 C C . PRO A 1 280 ? 10.531 13.383 0.016 1 91.25 280 PRO A C 1
ATOM 2159 O O . PRO A 1 280 ? 9.844 12.719 0.798 1 91.25 280 PRO A O 1
ATOM 2162 N N . ALA A 1 281 ? 9.984 14.164 -0.872 1 93.81 281 ALA A N 1
ATOM 2163 C CA . ALA A 1 281 ? 8.57 14.203 -1.224 1 93.81 281 ALA A CA 1
ATOM 2164 C C . ALA A 1 281 ? 7.793 15.125 -0.289 1 93.81 281 ALA A C 1
ATOM 2166 O O . ALA A 1 281 ? 6.672 15.531 -0.597 1 93.81 281 ALA A O 1
ATOM 2167 N N . ILE A 1 282 ? 8.398 15.477 0.94 1 98.19 282 ILE A N 1
ATOM 2168 C CA . ILE A 1 282 ? 7.648 16.25 1.922 1 98.19 282 ILE A CA 1
ATOM 2169 C C . ILE A 1 282 ? 7.629 17.719 1.509 1 98.19 282 ILE A C 1
ATOM 2171 O O . ILE A 1 282 ? 8.68 18.328 1.279 1 98.19 282 ILE A O 1
ATOM 2175 N N . THR A 1 283 ? 6.441 18.25 1.398 1 98.56 283 THR A N 1
ATOM 2176 C CA . THR A 1 283 ? 6.293 19.672 1.052 1 98.56 283 THR A CA 1
ATOM 2177 C C . THR A 1 283 ? 6.211 20.531 2.309 1 98.56 283 THR A C 1
ATOM 2179 O O . THR A 1 283 ? 6.809 21.609 2.371 1 98.56 283 THR A O 1
ATOM 2182 N N . SER A 1 284 ? 5.461 20.078 3.268 1 98.69 284 SER A N 1
ATOM 2183 C CA . SER A 1 284 ? 5.246 20.875 4.477 1 98.69 284 SER A CA 1
ATOM 2184 C C . SER A 1 284 ? 4.969 19.969 5.68 1 98.69 284 SER A C 1
ATOM 2186 O O . SER A 1 284 ? 4.477 18.844 5.52 1 98.69 284 SER A O 1
ATOM 2188 N N . VAL A 1 285 ? 5.336 20.422 6.82 1 98.69 285 VAL A N 1
ATOM 2189 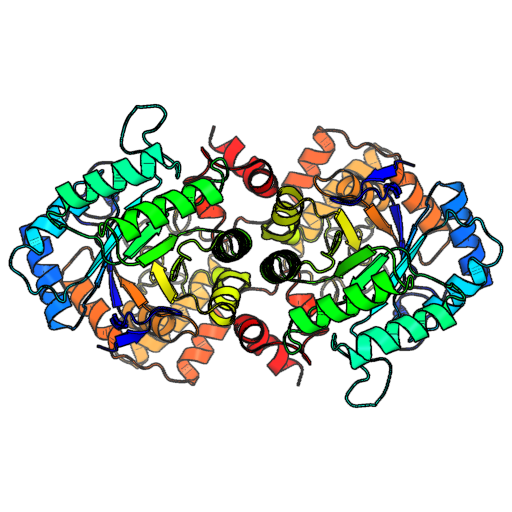C CA . VAL A 1 285 ? 5.062 19.75 8.086 1 98.69 285 VAL A CA 1
ATOM 2190 C C . VAL A 1 285 ? 4.031 20.547 8.883 1 98.69 285 VAL A C 1
ATOM 2192 O O . VAL A 1 285 ? 4.234 21.734 9.164 1 98.69 285 VAL 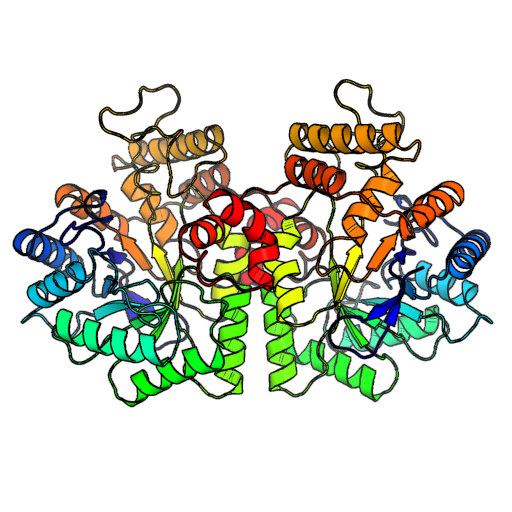A O 1
ATOM 2195 N N . VAL A 1 286 ? 2.926 19.875 9.242 1 98.62 286 VAL A N 1
ATOM 2196 C CA . VAL A 1 286 ? 1.88 20.531 10.023 1 98.62 286 VAL A CA 1
ATOM 2197 C C . VAL A 1 286 ? 2.203 20.422 11.508 1 98.62 286 VAL A C 1
ATOM 2199 O O . VAL A 1 286 ? 2.15 19.328 12.086 1 98.62 286 VAL A O 1
ATOM 2202 N N . ILE A 1 287 ? 2.475 21.516 12.086 1 97.25 287 ILE A N 1
ATOM 2203 C CA . ILE A 1 287 ? 2.826 21.5 13.5 1 97.25 287 ILE A CA 1
ATOM 2204 C C . ILE A 1 287 ? 1.664 22.047 14.328 1 97.25 287 ILE A C 1
ATOM 2206 O O . ILE A 1 287 ? 0.878 22.859 13.836 1 97.25 287 ILE A O 1
ATOM 2210 N N . GLY A 1 288 ? 1.479 21.469 15.492 1 90.94 288 GLY A N 1
ATOM 2211 C CA . GLY A 1 288 ? 0.568 21.969 16.516 1 90.94 288 GLY A CA 1
ATOM 2212 C C . GLY A 1 288 ? 1.262 22.312 17.812 1 90.94 288 GLY A C 1
ATOM 2213 O O . GLY A 1 288 ? 2.398 21.891 18.047 1 90.94 288 GLY A O 1
ATOM 2214 N N . ALA A 1 289 ? 0.634 23.188 18.578 1 89.88 289 ALA A N 1
ATOM 2215 C CA . ALA A 1 289 ? 1.205 23.547 19.859 1 89.88 289 ALA A CA 1
ATOM 2216 C C . ALA A 1 289 ? 0.109 23.875 20.875 1 89.88 289 ALA A C 1
ATOM 2218 O O . ALA A 1 289 ? -0.9 24.484 20.531 1 89.88 289 ALA A O 1
ATOM 2219 N N . ARG A 1 290 ? 0.416 23.391 22.031 1 87.31 290 ARG A N 1
ATOM 2220 C CA . ARG A 1 290 ? -0.495 23.719 23.125 1 87.31 290 ARG A CA 1
ATOM 2221 C C . ARG A 1 290 ? -0.101 25.031 23.797 1 87.31 290 ARG A C 1
ATOM 2223 O O . ARG A 1 290 ? -0.94 25.703 24.391 1 87.31 290 ARG A O 1
ATOM 2230 N N . THR A 1 291 ? 1.195 25.312 23.703 1 90.44 291 THR A N 1
ATOM 2231 C CA . THR A 1 291 ? 1.705 26.531 24.312 1 90.44 291 THR A CA 1
ATOM 2232 C C . THR A 1 291 ? 2.553 27.328 23.328 1 90.44 291 THR A C 1
ATOM 2234 O O . THR A 1 291 ? 3.035 26.781 22.344 1 90.44 291 THR A O 1
ATOM 2237 N N . GLU A 1 292 ? 2.662 28.562 23.656 1 93.81 292 GLU A N 1
ATOM 2238 C CA . GLU A 1 292 ? 3.512 29.422 22.828 1 93.81 292 GLU A CA 1
ATOM 2239 C C . GLU A 1 292 ? 4.965 28.953 22.859 1 93.81 292 GLU A C 1
ATOM 2241 O O . GLU A 1 292 ? 5.676 29.047 21.859 1 93.81 292 GLU A O 1
ATOM 2246 N N . ALA A 1 293 ? 5.371 28.531 24 1 94.56 293 ALA A N 1
ATOM 2247 C CA . ALA A 1 293 ? 6.742 28.047 24.156 1 94.56 293 ALA A CA 1
ATOM 2248 C C . ALA A 1 293 ? 7.008 26.844 23.25 1 94.56 293 ALA A C 1
ATOM 2250 O O . ALA A 1 293 ? 8.055 26.781 22.594 1 94.56 293 ALA A O 1
ATOM 2251 N N . GLN A 1 294 ? 6.078 25.922 23.234 1 94.19 294 GLN A N 1
ATOM 2252 C CA . GLN A 1 294 ? 6.188 24.766 22.344 1 94.19 294 GLN A CA 1
ATOM 2253 C C . GLN A 1 294 ? 6.246 25.203 20.875 1 94.19 294 GLN A C 1
ATOM 2255 O O . GLN A 1 294 ? 7.055 24.703 20.109 1 94.19 294 GLN A O 1
ATOM 2260 N N . LEU A 1 295 ? 5.379 26.141 20.547 1 97.06 295 LEU A N 1
ATOM 2261 C CA . LEU A 1 295 ? 5.316 26.625 19.172 1 97.06 295 LEU A CA 1
ATOM 2262 C C . LEU A 1 295 ? 6.633 27.297 18.781 1 97.06 295 LEU A C 1
ATOM 2264 O O . LEU A 1 295 ? 7.168 27.016 17.703 1 97.06 295 LEU A O 1
ATOM 2268 N N . THR A 1 296 ? 7.129 28.125 19.672 1 97.12 296 THR A N 1
ATOM 2269 C CA . THR A 1 296 ? 8.383 28.828 19.406 1 97.12 296 THR A CA 1
ATOM 2270 C C . THR A 1 296 ? 9.523 27.828 19.203 1 97.12 296 THR A C 1
ATOM 2272 O O . THR A 1 296 ? 10.344 27.984 18.297 1 97.12 296 THR A O 1
ATOM 2275 N N . ASP A 1 297 ? 9.516 26.828 20 1 97 297 ASP A N 1
ATOM 2276 C CA . ASP A 1 297 ? 10.531 25.797 19.891 1 97 297 ASP A CA 1
ATOM 2277 C C . ASP A 1 297 ? 10.406 25.062 18.547 1 97 297 ASP A C 1
ATOM 2279 O O . ASP A 1 297 ? 11.406 24.859 17.844 1 97 297 ASP A O 1
ATOM 2283 N N . ASN A 1 298 ? 9.195 24.641 18.203 1 97.25 298 ASN A N 1
ATOM 2284 C CA . ASN A 1 298 ? 8.945 23.891 16.984 1 97.25 298 ASN A CA 1
ATOM 2285 C C . ASN A 1 298 ? 9.336 24.703 15.75 1 97.25 298 ASN A C 1
ATOM 2287 O O . ASN A 1 298 ? 9.859 24.156 14.773 1 97.25 298 ASN A O 1
ATOM 2291 N N . LEU A 1 299 ? 9.102 25.984 15.766 1 97.81 299 LEU A N 1
ATOM 2292 C CA . LEU A 1 299 ? 9.359 26.844 14.625 1 97.81 299 LEU A CA 1
ATOM 2293 C C . LEU A 1 299 ? 10.859 26.922 14.336 1 97.81 299 LEU A C 1
ATOM 2295 O O . LEU A 1 299 ? 11.266 27.156 13.195 1 97.81 299 LEU A O 1
ATOM 2299 N N . LYS A 1 300 ? 11.672 26.703 15.336 1 97.12 300 LYS A N 1
ATOM 2300 C CA . LYS A 1 300 ? 13.117 26.734 15.156 1 97.12 300 LYS A CA 1
ATOM 2301 C C . LYS A 1 300 ? 13.586 25.594 14.273 1 97.12 300 LYS A C 1
ATOM 2303 O O . LYS A 1 300 ? 14.648 25.672 13.648 1 97.12 300 LYS A O 1
ATOM 2308 N N . ALA A 1 301 ? 12.828 24.562 14.156 1 97.56 301 ALA A N 1
ATOM 2309 C CA . ALA A 1 301 ? 13.188 23.406 13.352 1 97.56 301 ALA A CA 1
ATOM 2310 C C . ALA A 1 301 ? 13.188 23.75 11.859 1 97.56 301 ALA A C 1
ATOM 2312 O O . ALA A 1 301 ? 13.812 23.047 11.055 1 97.56 301 ALA A O 1
ATOM 2313 N N . ALA A 1 302 ? 12.477 24.766 11.461 1 95.31 302 ALA A N 1
ATOM 2314 C CA . ALA A 1 302 ? 12.32 25.109 10.047 1 95.31 302 ALA A CA 1
ATOM 2315 C C . ALA A 1 302 ? 13.656 25.5 9.422 1 95.31 302 ALA A C 1
ATOM 2317 O O . ALA A 1 302 ? 13.836 25.375 8.211 1 95.31 302 ALA A O 1
ATOM 2318 N N . SER A 1 303 ? 14.594 25.906 10.234 1 93.75 303 SER A N 1
ATOM 2319 C CA . SER A 1 303 ? 15.891 26.344 9.727 1 93.75 303 SER A CA 1
ATOM 2320 C C . SER A 1 303 ? 16.984 25.344 10.094 1 93.75 303 SER A C 1
ATOM 2322 O O . SER A 1 303 ? 18.172 25.609 9.875 1 93.75 303 SER A O 1
ATOM 2324 N N . LEU A 1 304 ? 16.594 24.297 10.68 1 96.31 304 LEU A N 1
ATOM 2325 C CA . LEU A 1 304 ? 17.562 23.312 11.141 1 96.31 304 LEU A CA 1
ATOM 2326 C C . LEU A 1 304 ? 17.938 22.344 10.023 1 96.31 304 LEU A C 1
ATOM 2328 O O . LEU A 1 304 ? 17.062 21.688 9.461 1 96.31 304 LEU A O 1
ATOM 2332 N N . ASP A 1 305 ? 19.203 22.266 9.703 1 96.69 305 ASP A N 1
ATOM 2333 C CA . ASP A 1 305 ? 19.703 21.281 8.742 1 96.69 305 ASP A CA 1
ATOM 2334 C C . ASP A 1 305 ? 20.453 20.156 9.445 1 96.69 305 ASP A C 1
ATOM 2336 O O . ASP A 1 305 ? 21.516 20.391 10.031 1 96.69 305 ASP A O 1
ATOM 2340 N N . LEU A 1 306 ? 19.891 19.016 9.367 1 98.31 306 LEU A N 1
ATOM 2341 C CA . LEU A 1 306 ? 20.594 17.859 9.906 1 98.31 306 LEU A CA 1
ATOM 2342 C C . LEU A 1 306 ? 21.719 17.422 8.977 1 98.31 306 LEU A C 1
ATOM 2344 O O . LEU A 1 306 ? 21.578 17.516 7.75 1 98.31 306 LEU A O 1
ATOM 2348 N N . THR A 1 307 ? 22.797 16.922 9.57 1 98.19 307 THR A N 1
ATOM 2349 C CA . THR A 1 307 ? 23.891 16.406 8.766 1 98.19 307 THR A CA 1
ATOM 2350 C C . THR A 1 307 ? 23.531 15.047 8.164 1 98.19 307 THR A C 1
ATOM 2352 O O . THR A 1 307 ? 22.609 14.375 8.648 1 98.19 307 THR A O 1
ATOM 2355 N N . ALA A 1 308 ? 24.297 14.711 7.16 1 97.38 308 ALA A N 1
ATOM 2356 C CA . ALA A 1 308 ? 24.094 13.406 6.539 1 97.38 308 ALA A CA 1
ATOM 2357 C C . ALA A 1 308 ? 24.25 12.281 7.559 1 97.38 308 ALA A C 1
ATOM 2359 O O . ALA A 1 308 ? 23.531 11.289 7.516 1 97.38 308 ALA A O 1
ATOM 2360 N N . GLU A 1 309 ? 25.172 12.477 8.398 1 98.19 309 GLU A N 1
ATOM 2361 C CA . GLU A 1 309 ? 25.422 11.477 9.43 1 98.19 309 GLU A CA 1
ATOM 2362 C C . GLU A 1 309 ? 24.234 11.367 10.391 1 98.19 309 GLU A C 1
ATOM 2364 O O . GLU A 1 309 ? 23.812 10.266 10.742 1 98.19 309 GLU A O 1
ATOM 2369 N N . GLU A 1 310 ? 23.75 12.484 10.82 1 98.69 310 GLU A N 1
ATOM 2370 C CA . GLU A 1 310 ? 22.594 12.508 11.719 1 98.69 310 GLU A CA 1
ATOM 2371 C C . GLU A 1 310 ? 21.375 11.859 11.07 1 98.69 310 GLU A C 1
ATOM 2373 O O . GLU A 1 310 ? 20.688 11.047 11.695 1 98.69 310 GLU A O 1
ATOM 2378 N N . ILE A 1 311 ? 21.188 12.172 9.828 1 98.19 311 ILE A N 1
ATOM 2379 C CA . ILE A 1 311 ? 20.078 11.594 9.078 1 98.19 311 ILE A CA 1
ATOM 2380 C C . ILE A 1 311 ? 20.25 10.086 8.977 1 98.19 311 ILE A C 1
ATOM 2382 O O . ILE A 1 311 ? 19.297 9.328 9.203 1 98.19 311 ILE A O 1
ATOM 2386 N N . SER A 1 312 ? 21.438 9.664 8.711 1 97.56 312 SER A N 1
ATOM 2387 C CA . SER A 1 312 ? 21.703 8.242 8.578 1 97.56 312 SER A CA 1
ATOM 2388 C C . SER A 1 312 ? 21.438 7.492 9.875 1 97.56 312 SER A C 1
ATOM 2390 O O . SER A 1 312 ? 20.875 6.387 9.859 1 97.56 312 SER A O 1
ATOM 2392 N N . ARG A 1 313 ? 21.812 8.07 10.984 1 98.44 313 ARG A N 1
ATOM 2393 C CA . ARG A 1 313 ? 21.578 7.457 12.289 1 98.44 313 ARG A CA 1
ATOM 2394 C C . ARG A 1 313 ? 20.078 7.328 12.57 1 98.44 313 ARG A C 1
ATOM 2396 O O . ARG A 1 313 ? 19.625 6.285 13.031 1 98.44 313 ARG A O 1
ATOM 2403 N N . LEU A 1 314 ? 19.344 8.383 12.258 1 98.75 314 LEU A N 1
ATOM 2404 C CA . LEU A 1 314 ? 17.906 8.375 12.477 1 98.75 314 LEU A CA 1
ATOM 2405 C C . LEU A 1 314 ? 17.219 7.395 11.531 1 98.75 314 LEU A C 1
ATOM 2407 O O . LEU A 1 314 ? 16.312 6.668 11.938 1 98.75 314 LEU A O 1
ATOM 2411 N N . ASP A 1 315 ? 17.703 7.371 10.281 1 97.94 315 ASP A N 1
ATOM 2412 C CA . ASP A 1 315 ? 17.141 6.453 9.289 1 97.94 315 ASP A CA 1
ATOM 2413 C C . ASP A 1 315 ? 17.328 5 9.727 1 97.94 315 ASP A C 1
ATOM 2415 O O . ASP A 1 315 ? 16.391 4.199 9.656 1 97.94 315 ASP A O 1
ATOM 2419 N N . ALA A 1 316 ? 18.5 4.688 10.18 1 97.69 316 ALA A N 1
ATOM 2420 C CA . ALA A 1 316 ? 18.812 3.316 10.57 1 97.69 316 ALA A CA 1
ATOM 2421 C C . ALA A 1 316 ? 17.969 2.879 11.766 1 97.69 316 ALA A C 1
ATOM 2423 O O . ALA A 1 316 ? 17.453 1.761 11.797 1 97.69 316 ALA A O 1
ATOM 2424 N N . ALA A 1 317 ? 17.781 3.777 12.727 1 98.06 317 ALA A N 1
ATOM 2425 C CA . ALA A 1 317 ? 17.062 3.443 13.953 1 98.06 317 ALA A CA 1
ATOM 2426 C C . ALA A 1 317 ? 15.57 3.271 13.688 1 98.06 317 ALA A C 1
ATOM 2428 O O . ALA A 1 317 ? 14.883 2.555 14.414 1 98.06 317 ALA A O 1
ATOM 2429 N N . SER A 1 318 ? 15.094 3.908 12.648 1 98.25 318 SER A N 1
ATOM 2430 C CA . SER A 1 318 ? 13.648 4 12.461 1 98.25 318 SER A CA 1
ATOM 2431 C C . SER A 1 318 ? 13.195 3.246 11.219 1 98.25 318 SER A C 1
ATOM 2433 O O . SER A 1 318 ? 12.008 3.248 10.883 1 98.25 318 SER A O 1
ATOM 2435 N N . ALA A 1 319 ? 14.062 2.59 10.492 1 96.88 319 ALA A N 1
ATOM 2436 C CA . ALA A 1 319 ? 13.758 1.953 9.219 1 96.88 319 ALA A CA 1
ATOM 2437 C C . ALA A 1 319 ? 12.633 0.935 9.367 1 96.88 319 ALA A C 1
ATOM 2439 O O . ALA A 1 319 ? 12.648 0.115 10.289 1 96.88 319 ALA A O 1
ATOM 2440 N N . PRO A 1 320 ? 11.648 1.043 8.492 1 95.31 320 PRO A N 1
ATOM 2441 C CA . PRO A 1 320 ? 10.633 -0.008 8.5 1 95.31 320 PRO A CA 1
ATOM 2442 C C . PRO A 1 320 ? 11.109 -1.301 7.84 1 95.31 320 PRO A C 1
ATOM 2444 O O . PRO A 1 320 ? 12.016 -1.271 7.004 1 95.31 320 PRO A O 1
ATOM 2447 N N . PRO A 1 321 ? 10.547 -2.457 8.273 1 94.31 321 PRO A N 1
ATOM 2448 C CA . PRO A 1 321 ? 10.867 -3.678 7.531 1 94.31 321 PRO A CA 1
ATOM 2449 C C . PRO A 1 321 ? 10.344 -3.652 6.094 1 94.31 321 PRO A C 1
ATOM 2451 O O . PRO A 1 321 ? 9.352 -2.977 5.809 1 94.31 321 PRO A O 1
ATOM 2454 N N . LEU A 1 322 ? 11.016 -4.355 5.191 1 95.94 322 LEU A N 1
ATOM 2455 C CA . LEU A 1 322 ? 10.477 -4.508 3.844 1 95.94 322 LEU A CA 1
ATOM 2456 C C . LEU A 1 322 ? 9.422 -5.605 3.803 1 95.94 322 LEU A C 1
ATOM 2458 O O . LEU A 1 322 ? 9.734 -6.785 3.967 1 95.94 322 LEU A O 1
ATOM 2462 N N . ILE A 1 323 ? 8.227 -5.215 3.594 1 97.06 323 ILE A N 1
ATOM 2463 C CA . ILE A 1 323 ? 7.141 -6.176 3.426 1 97.06 323 ILE A CA 1
ATOM 2464 C C . ILE A 1 323 ? 6.918 -6.449 1.939 1 97.06 323 ILE A C 1
ATOM 2466 O O . ILE A 1 323 ? 7.57 -5.84 1.087 1 97.06 323 ILE A O 1
ATOM 2470 N N . TYR A 1 324 ? 6.043 -7.41 1.634 1 97.88 324 TYR A N 1
ATOM 2471 C CA . TYR A 1 324 ? 5.754 -7.699 0.235 1 97.88 324 TYR A CA 1
ATOM 2472 C C . TYR A 1 324 ? 4.93 -6.586 -0.394 1 97.88 324 TYR A C 1
ATOM 2474 O O . TYR A 1 324 ? 4.008 -6.055 0.234 1 97.88 324 TYR A O 1
ATOM 2482 N N . PRO A 1 325 ? 5.246 -6.281 -1.631 1 98.31 325 PRO A N 1
ATOM 2483 C CA . PRO A 1 325 ? 6.152 -6.895 -2.604 1 98.31 325 PRO A CA 1
ATOM 2484 C C . PRO A 1 325 ? 7.562 -6.309 -2.543 1 98.31 325 PRO A C 1
ATOM 2486 O O . PRO A 1 325 ? 8.398 -6.613 -3.396 1 98.31 325 PRO A O 1
ATOM 2489 N N . TYR A 1 326 ? 7.84 -5.492 -1.541 1 97.94 326 TYR A N 1
ATOM 2490 C CA . TYR A 1 326 ? 9.023 -4.645 -1.578 1 97.94 326 TYR A CA 1
ATOM 2491 C C . TYR A 1 326 ? 10.289 -5.465 -1.337 1 97.94 326 TYR A C 1
ATOM 2493 O O . TYR A 1 326 ? 11.344 -5.176 -1.908 1 97.94 326 TYR A O 1
ATOM 2501 N N . TRP A 1 327 ? 10.227 -6.48 -0.43 1 96.88 327 TRP A N 1
ATOM 2502 C CA . TRP A 1 327 ? 11.422 -7.309 -0.294 1 96.88 327 TRP A CA 1
ATOM 2503 C C . TRP A 1 327 ? 11.734 -8.031 -1.603 1 96.88 327 TRP A C 1
ATOM 2505 O O . TRP A 1 327 ? 12.906 -8.25 -1.929 1 96.88 327 TRP A O 1
ATOM 2515 N N . HIS A 1 328 ? 10.68 -8.43 -2.336 1 97.5 328 HIS A N 1
ATOM 2516 C CA . HIS A 1 328 ? 10.883 -9.094 -3.619 1 97.5 328 HIS A CA 1
ATOM 2517 C C . HIS A 1 328 ? 11.438 -8.125 -4.66 1 97.5 328 HIS A C 1
ATOM 2519 O O . HIS A 1 328 ? 12.352 -8.469 -5.406 1 97.5 328 HIS A O 1
ATOM 2525 N N . GLN A 1 329 ? 10.906 -6.914 -4.727 1 97.88 329 GLN A N 1
ATOM 2526 C CA . GLN A 1 329 ? 11.383 -5.887 -5.648 1 97.88 329 GLN A CA 1
ATOM 2527 C C . GLN A 1 329 ? 12.836 -5.523 -5.363 1 97.88 329 GLN A C 1
ATOM 2529 O O . GLN A 1 329 ? 13.633 -5.355 -6.289 1 97.88 329 GLN A O 1
ATOM 2534 N N . ALA A 1 330 ? 13.141 -5.398 -4.07 1 96.62 330 ALA A N 1
ATOM 2535 C CA . ALA A 1 330 ? 14.523 -5.098 -3.699 1 96.62 330 ALA A CA 1
ATOM 2536 C C . ALA A 1 330 ? 15.469 -6.18 -4.203 1 96.62 330 ALA A C 1
ATOM 2538 O O . ALA A 1 330 ? 16.594 -5.883 -4.625 1 96.62 330 ALA A O 1
ATOM 2539 N N . SER A 1 331 ? 15.023 -7.387 -4.191 1 94.88 331 SER A N 1
ATOM 2540 C CA . SER A 1 331 ? 15.852 -8.531 -4.559 1 94.88 331 SER A CA 1
ATOM 2541 C C . SER A 1 331 ? 15.953 -8.68 -6.07 1 94.88 331 SER A C 1
ATOM 2543 O O . SER A 1 331 ? 17.016 -9.047 -6.594 1 94.88 331 SER A O 1
ATOM 2545 N N . THR A 1 332 ? 14.836 -8.328 -6.785 1 95.38 332 THR A N 1
ATOM 2546 C CA . THR A 1 332 ? 14.773 -8.812 -8.156 1 95.38 332 THR A CA 1
ATOM 2547 C C . THR A 1 332 ? 14.602 -7.656 -9.133 1 95.38 332 THR A C 1
ATOM 2549 O O . THR A 1 332 ? 14.758 -7.828 -10.344 1 95.38 332 THR A O 1
ATOM 2552 N N . ALA A 1 333 ? 14.305 -6.453 -8.648 1 95.81 333 ALA A N 1
ATOM 2553 C CA . ALA A 1 333 ? 14.008 -5.352 -9.562 1 95.81 333 ALA A CA 1
ATOM 2554 C C . ALA A 1 333 ? 14.992 -4.207 -9.375 1 95.81 333 ALA A C 1
ATOM 2556 O O . ALA A 1 333 ? 14.781 -3.104 -9.891 1 95.81 333 ALA A O 1
ATOM 2557 N N . SER A 1 334 ? 16.062 -4.402 -8.672 1 94.5 334 SER A N 1
ATOM 2558 C CA . SER A 1 334 ? 16.969 -3.334 -8.281 1 94.5 334 SER A CA 1
ATOM 2559 C C . SER A 1 334 ? 17.562 -2.633 -9.5 1 94.5 334 SER A C 1
ATOM 2561 O O . SER A 1 334 ? 17.906 -1.45 -9.438 1 94.5 334 SER A O 1
ATOM 2563 N N . ASP A 1 335 ? 17.562 -3.293 -10.617 1 93.19 335 ASP A N 1
ATOM 2564 C CA . ASP A 1 335 ? 18.188 -2.752 -11.828 1 93.19 335 ASP A CA 1
ATOM 2565 C C . ASP A 1 335 ? 17.234 -1.813 -12.562 1 93.19 335 ASP A C 1
ATOM 2567 O O . ASP A 1 335 ? 17.641 -1.079 -13.461 1 93.19 335 ASP A O 1
ATOM 2571 N N . ARG A 1 336 ? 16 -1.777 -12.18 1 95.81 336 ARG A N 1
ATOM 2572 C CA . ARG A 1 336 ? 15.016 -1.072 -13 1 95.81 336 ARG A CA 1
ATOM 2573 C C . ARG A 1 336 ? 14.078 -0.234 -12.133 1 95.81 336 ARG A C 1
ATOM 2575 O O . ARG A 1 336 ? 12.961 0.085 -12.547 1 95.81 336 ARG A O 1
ATOM 2582 N N . LEU A 1 337 ? 14.484 0.117 -10.992 1 97.19 337 LEU A N 1
ATOM 2583 C CA . LEU A 1 337 ? 13.656 0.905 -10.078 1 97.19 337 LEU A CA 1
ATOM 2584 C C . LEU A 1 337 ? 13.68 2.379 -10.469 1 97.19 337 LEU A C 1
ATOM 2586 O O . LEU A 1 337 ? 14.703 2.885 -10.945 1 97.19 337 LEU A O 1
ATOM 2590 N N . SER A 1 338 ? 12.586 3.078 -10.328 1 97.62 338 SER A N 1
ATOM 2591 C CA . SER A 1 338 ? 12.477 4.52 -10.539 1 97.62 338 SER A CA 1
ATOM 2592 C C . SER A 1 338 ? 12.953 5.293 -9.312 1 97.62 338 SER A C 1
ATOM 2594 O O . SER A 1 338 ? 13.227 4.699 -8.266 1 97.62 338 SER A O 1
ATOM 2596 N N . ALA A 1 339 ? 13.078 6.633 -9.484 1 96.56 339 ALA A N 1
ATOM 2597 C CA . ALA A 1 339 ? 13.391 7.496 -8.344 1 96.56 339 ALA A CA 1
ATOM 2598 C C . ALA A 1 339 ? 12.344 7.34 -7.238 1 96.56 339 ALA A C 1
ATOM 2600 O O . ALA A 1 339 ? 12.68 7.395 -6.051 1 96.56 339 ALA A O 1
ATOM 2601 N N . ALA A 1 340 ? 11.086 7.168 -7.613 1 97.81 340 ALA A N 1
ATOM 2602 C CA . ALA A 1 340 ? 10 6.965 -6.652 1 97.81 340 ALA A CA 1
ATOM 2603 C C . ALA A 1 340 ? 10.203 5.676 -5.859 1 97.81 340 ALA A C 1
ATOM 2605 O O . ALA A 1 340 ? 10.07 5.668 -4.633 1 97.81 340 ALA A O 1
ATOM 2606 N N . ASP A 1 341 ? 10.57 4.598 -6.562 1 97.94 341 ASP A N 1
ATOM 2607 C CA . ASP A 1 341 ? 10.781 3.305 -5.918 1 97.94 341 ASP A CA 1
ATOM 2608 C C . ASP A 1 341 ? 11.938 3.367 -4.926 1 97.94 341 ASP A C 1
ATOM 2610 O O . ASP A 1 341 ? 11.891 2.734 -3.869 1 97.94 341 ASP A O 1
ATOM 2614 N N . LEU A 1 342 ? 12.961 4.133 -5.266 1 97.06 342 LEU A N 1
ATOM 2615 C CA . LEU A 1 342 ? 14.203 4.168 -4.504 1 97.06 342 LEU A CA 1
ATOM 2616 C C . LEU A 1 342 ? 14 4.875 -3.168 1 97.06 342 LEU A C 1
ATOM 2618 O O . LEU A 1 342 ? 14.852 4.773 -2.275 1 97.06 342 LEU A O 1
ATOM 2622 N N . LEU A 1 343 ? 12.883 5.598 -3.025 1 96.56 343 LEU A N 1
ATOM 2623 C CA . LEU A 1 343 ? 12.602 6.227 -1.739 1 96.56 343 LEU A CA 1
ATOM 2624 C C . LEU A 1 343 ? 12.602 5.191 -0.617 1 96.56 343 LEU A C 1
ATOM 2626 O O . LEU A 1 343 ? 13.188 5.418 0.443 1 96.56 343 LEU A O 1
ATOM 2630 N N . LEU A 1 344 ? 11.945 4.117 -0.839 1 97.19 344 LEU A N 1
ATOM 2631 C CA . LEU A 1 344 ? 11.898 3.039 0.145 1 97.19 344 LEU A CA 1
ATOM 2632 C C . LEU A 1 344 ? 13.062 2.074 -0.053 1 97.19 344 LEU A C 1
ATOM 2634 O O . LEU A 1 344 ? 13.695 1.654 0.917 1 97.19 344 LEU A O 1
ATOM 2638 N N . LEU A 1 345 ? 13.352 1.737 -1.314 1 97.5 345 LEU A N 1
ATOM 2639 C CA . LEU A 1 345 ? 14.188 0.583 -1.61 1 97.5 345 LEU A CA 1
ATOM 2640 C C . LEU A 1 345 ? 15.656 0.987 -1.701 1 97.5 345 LEU A C 1
ATOM 2642 O O . LEU A 1 345 ? 16.547 0.128 -1.725 1 97.5 345 LEU A O 1
ATOM 2646 N N . GLY A 1 346 ? 15.93 2.307 -1.677 1 94.56 346 GLY A N 1
ATOM 2647 C CA . GLY A 1 346 ? 17.281 2.807 -1.843 1 94.56 346 GLY A CA 1
ATOM 2648 C C . GLY A 1 346 ? 18.281 2.164 -0.894 1 94.56 346 GLY A C 1
ATOM 2649 O O . GLY A 1 346 ? 19.281 1.584 -1.329 1 94.56 346 GLY A O 1
ATOM 2650 N N . PRO A 1 347 ? 17.969 2.258 0.351 1 91.31 347 PRO A N 1
ATOM 2651 C CA . PRO A 1 347 ? 18.891 1.684 1.33 1 91.31 347 PRO A CA 1
ATOM 2652 C C . PRO A 1 347 ? 19.109 0.187 1.122 1 91.31 347 PRO A C 1
ATOM 2654 O O . PRO A 1 347 ? 20.234 -0.305 1.303 1 91.31 347 PRO A O 1
ATOM 2657 N N . ALA A 1 348 ? 18.062 -0.537 0.776 1 90.56 348 ALA A N 1
ATOM 2658 C CA . ALA A 1 348 ? 18.172 -1.979 0.572 1 90.56 348 ALA A CA 1
ATOM 2659 C C . ALA A 1 348 ? 19 -2.293 -0.669 1 90.56 348 ALA A C 1
ATOM 2661 O O . ALA A 1 348 ? 19.766 -3.264 -0.684 1 90.56 348 ALA A O 1
ATOM 2662 N N . VAL A 1 349 ? 18.828 -1.579 -1.669 1 90.38 349 VAL A N 1
ATOM 2663 C CA . VAL A 1 349 ? 19.531 -1.792 -2.926 1 90.38 349 VAL A CA 1
ATOM 2664 C C . VAL A 1 349 ? 21 -1.422 -2.756 1 90.38 349 VAL A C 1
ATOM 2666 O O . VAL A 1 349 ? 21.891 -2.084 -3.312 1 90.38 349 VAL A O 1
ATOM 2669 N N . ALA A 1 350 ? 21.266 -0.357 -1.991 1 85.31 350 ALA A N 1
ATOM 2670 C CA . ALA A 1 350 ? 22.641 0.091 -1.751 1 85.31 350 ALA A CA 1
ATOM 2671 C C . ALA A 1 350 ? 23.438 -0.962 -0.985 1 85.31 350 ALA A C 1
ATOM 2673 O O . ALA A 1 350 ? 24.656 -1.07 -1.15 1 85.31 350 ALA A O 1
ATOM 2674 N N . LYS A 1 351 ? 22.844 -1.733 -0.24 1 79.12 351 LYS A N 1
ATOM 2675 C CA . LYS A 1 351 ? 23.5 -2.775 0.537 1 79.12 351 LYS A CA 1
ATOM 2676 C C . LYS A 1 351 ? 23.906 -3.951 -0.349 1 79.12 351 LYS A C 1
ATOM 2678 O O . LYS A 1 351 ? 24.828 -4.695 -0.023 1 79.12 351 LYS A O 1
ATOM 2683 N N . LYS A 1 352 ? 23.125 -4.277 -1.432 1 70.12 352 LYS A N 1
ATOM 2684 C CA . LYS A 1 352 ? 23.406 -5.398 -2.324 1 70.12 352 LYS A CA 1
ATOM 2685 C C . LYS A 1 352 ? 24.625 -5.105 -3.195 1 70.12 352 LYS A C 1
ATOM 2687 O O . LYS A 1 352 ? 25.266 -6.031 -3.713 1 70.12 352 LYS A O 1
ATOM 2692 N N . GLY A 1 353 ? 25 -3.889 -3.5 1 54.84 353 GLY A N 1
ATOM 2693 C CA . GLY A 1 353 ? 26.172 -3.533 -4.266 1 54.84 353 GLY A CA 1
ATOM 2694 C C . GLY A 1 353 ? 27.438 -3.436 -3.418 1 54.84 353 GLY A C 1
ATOM 2695 O O . GLY A 1 353 ? 27.344 -3.301 -2.195 1 54.84 353 GLY A O 1
ATOM 2696 N N . MET B 1 1 ? -12.609 -30.047 -8.906 1 95.44 1 MET B N 1
ATOM 2697 C CA . MET B 1 1 ? -11.977 -28.75 -9.156 1 95.44 1 MET B CA 1
ATOM 2698 C C . MET B 1 1 ? -13.023 -27.688 -9.43 1 95.44 1 MET B C 1
ATOM 2700 O O . MET B 1 1 ? -14.008 -27.922 -10.133 1 95.44 1 MET B O 1
ATOM 2704 N N . HIS B 1 2 ? -12.836 -26.531 -8.719 1 94.75 2 HIS B N 1
ATOM 2705 C CA . HIS B 1 2 ? -13.672 -25.359 -8.992 1 94.75 2 HIS B CA 1
ATOM 2706 C C . HIS B 1 2 ? -13.031 -24.453 -10.039 1 94.75 2 HIS B C 1
ATOM 2708 O O . HIS B 1 2 ? -11.805 -24.328 -10.094 1 94.75 2 HIS B O 1
ATOM 2714 N N . TYR B 1 3 ? -13.875 -23.984 -10.922 1 97.5 3 TYR B N 1
ATOM 2715 C CA . TYR B 1 3 ? -13.422 -23 -11.898 1 97.5 3 TYR B CA 1
ATOM 2716 C C . TYR B 1 3 ? -13.969 -21.609 -11.578 1 97.5 3 TYR B C 1
ATOM 2718 O O . TYR B 1 3 ? -15.133 -21.469 -11.188 1 97.5 3 TYR B O 1
ATOM 2726 N N . ARG B 1 4 ? -13.156 -20.672 -11.719 1 97.69 4 ARG B N 1
ATOM 2727 C CA . ARG B 1 4 ? -13.5 -19.312 -11.32 1 97.69 4 ARG B CA 1
ATOM 2728 C C . ARG B 1 4 ? -13.211 -18.328 -12.445 1 97.69 4 ARG B C 1
ATOM 2730 O O . ARG B 1 4 ? -12.273 -18.516 -13.219 1 97.69 4 ARG B O 1
ATOM 2737 N N . GLN B 1 5 ? -14 -17.312 -12.461 1 97.75 5 GLN B N 1
ATOM 2738 C CA . GLN B 1 5 ? -13.758 -16.234 -13.414 1 97.75 5 GLN B CA 1
ATOM 2739 C C . GLN B 1 5 ? -12.508 -15.43 -13.031 1 97.75 5 GLN B C 1
ATOM 2741 O O . GLN B 1 5 ? -12.305 -15.109 -11.859 1 97.75 5 GLN B O 1
ATOM 2746 N N . LEU B 1 6 ? -11.656 -15.148 -14.008 1 97.94 6 LEU B N 1
ATOM 2747 C CA . LEU B 1 6 ? -10.445 -14.375 -13.773 1 97.94 6 LEU B CA 1
ATOM 2748 C C . LEU B 1 6 ? -10.719 -12.875 -13.898 1 97.94 6 LEU B C 1
ATOM 2750 O O . LEU B 1 6 ? -10.812 -12.344 -15 1 97.94 6 LEU B O 1
ATOM 2754 N N . GLY B 1 7 ? -10.734 -12.227 -12.758 1 96.19 7 GLY B N 1
ATOM 2755 C CA . GLY B 1 7 ? -10.992 -10.797 -12.734 1 96.19 7 GLY B CA 1
ATOM 2756 C C . GLY B 1 7 ? -12.141 -10.383 -13.641 1 96.19 7 GLY B C 1
ATOM 2757 O O . GLY B 1 7 ? -13.148 -11.094 -13.734 1 96.19 7 GLY B O 1
ATOM 2758 N N . ARG B 1 8 ? -12.031 -9.18 -14.211 1 94.31 8 ARG B N 1
ATOM 2759 C CA . ARG B 1 8 ? -13.031 -8.641 -15.125 1 94.31 8 ARG B CA 1
ATOM 2760 C C . ARG B 1 8 ? -12.789 -9.125 -16.547 1 94.31 8 ARG B C 1
ATOM 2762 O O . ARG B 1 8 ? -12.555 -8.312 -17.453 1 94.31 8 ARG B O 1
ATOM 2769 N N . SER B 1 9 ? -12.805 -10.414 -16.672 1 95.94 9 SER B N 1
ATOM 2770 C CA . SER B 1 9 ? -12.688 -11.07 -17.984 1 95.94 9 SER B CA 1
ATOM 2771 C C . SER B 1 9 ? -13.672 -12.227 -18.109 1 95.94 9 SER B C 1
ATOM 2773 O O . SER B 1 9 ? -14.328 -12.602 -17.125 1 95.94 9 SER B O 1
ATOM 2775 N N . GLY B 1 10 ? -13.828 -12.656 -19.312 1 96.81 10 GLY B N 1
ATOM 2776 C CA . GLY B 1 10 ? -14.672 -13.82 -19.531 1 96.81 10 GLY B CA 1
ATOM 2777 C C . GLY B 1 10 ? -13.945 -15.133 -19.328 1 96.81 10 GLY B C 1
ATOM 2778 O O . GLY B 1 10 ? -14.539 -16.203 -19.484 1 96.81 10 GLY B O 1
ATOM 2779 N N . LEU B 1 11 ? -12.672 -15.102 -18.906 1 97.06 11 LEU B N 1
ATOM 2780 C CA . LEU B 1 11 ? -11.852 -16.297 -18.766 1 97.06 11 LEU B CA 1
ATOM 2781 C C . LEU B 1 11 ? -12.148 -17.016 -17.453 1 97.06 11 LEU B C 1
ATOM 2783 O O . LEU B 1 11 ? -12.289 -16.375 -16.406 1 97.06 11 LEU B O 1
ATOM 2787 N N . ARG B 1 12 ? -12.281 -18.328 -17.5 1 98.06 12 ARG B N 1
ATOM 2788 C CA . ARG B 1 12 ? -12.445 -19.141 -16.312 1 98.06 12 ARG B CA 1
ATOM 2789 C C . ARG B 1 12 ? -11.258 -20.078 -16.125 1 98.06 12 ARG B C 1
ATOM 2791 O O . ARG B 1 12 ? -10.859 -20.797 -17.047 1 98.06 12 ARG B O 1
ATOM 2798 N N . ILE B 1 13 ? -10.734 -20.078 -14.938 1 98.31 13 ILE B N 1
ATOM 2799 C CA . ILE B 1 13 ? -9.57 -20.922 -14.664 1 98.31 13 ILE B CA 1
ATOM 2800 C C . ILE B 1 13 ? -9.828 -21.766 -13.414 1 98.31 13 ILE B C 1
ATOM 2802 O O . ILE B 1 13 ? -10.711 -21.453 -12.609 1 98.31 13 ILE B O 1
ATOM 2806 N N . SER B 1 14 ? -9.086 -22.844 -13.344 1 98.5 14 SER B N 1
ATOM 2807 C CA . SER B 1 14 ? -9.18 -23.719 -12.18 1 98.5 14 SER B CA 1
ATOM 2808 C C . SER B 1 14 ? -8.68 -23.016 -10.922 1 98.5 14 SER B C 1
ATOM 2810 O O . SER B 1 14 ? -7.781 -22.172 -10.992 1 98.5 14 SER B O 1
ATOM 2812 N N . ALA B 1 15 ? -9.18 -23.391 -9.789 1 98.19 15 ALA B N 1
ATOM 2813 C CA . ALA B 1 15 ? -8.844 -22.797 -8.5 1 98.19 15 ALA B CA 1
ATOM 2814 C C . ALA B 1 15 ? -7.383 -23.047 -8.141 1 98.19 15 ALA B C 1
ATOM 2816 O O . ALA B 1 15 ? -6.812 -22.359 -7.297 1 98.19 15 ALA B O 1
ATOM 2817 N N . PHE B 1 16 ? -6.848 -24.062 -8.719 1 98.56 16 PHE B N 1
ATOM 2818 C CA . PHE B 1 16 ? -5.422 -24.344 -8.594 1 98.56 16 PHE B CA 1
ATOM 2819 C C . PHE B 1 16 ? -4.742 -24.312 -9.961 1 98.56 16 PHE B C 1
ATOM 2821 O O . PHE B 1 16 ? -5.352 -24.641 -10.969 1 98.56 16 PHE B O 1
ATOM 2828 N N . THR B 1 17 ? -3.59 -23.844 -9.984 1 98.62 17 THR B N 1
ATOM 2829 C CA . THR B 1 17 ? -2.703 -23.781 -11.141 1 98.62 17 THR B CA 1
ATOM 2830 C C . THR B 1 17 ? -1.374 -24.469 -10.836 1 98.62 17 THR B C 1
ATOM 2832 O O . THR B 1 17 ? -0.838 -24.344 -9.734 1 98.62 17 THR B O 1
ATOM 2835 N N . LEU B 1 18 ? -0.874 -25.219 -11.766 1 98.5 18 LEU B N 1
ATOM 2836 C CA . LEU B 1 18 ? 0.453 -25.781 -11.547 1 98.5 18 LEU B CA 1
ATOM 2837 C C . LEU B 1 18 ? 1.538 -24.812 -12 1 98.5 18 LEU B C 1
ATOM 2839 O O . LEU B 1 18 ? 1.551 -24.391 -13.156 1 98.5 18 LEU B O 1
ATOM 2843 N N . GLY B 1 19 ? 2.395 -24.469 -11.055 1 98.12 19 GLY B N 1
ATOM 2844 C CA . GLY B 1 19 ? 3.617 -23.766 -11.391 1 98.12 19 GLY B CA 1
ATOM 2845 C C . GLY B 1 19 ? 4.738 -24.688 -11.836 1 98.12 19 GLY B C 1
ATOM 2846 O O . GLY B 1 19 ? 4.898 -25.781 -11.289 1 98.12 19 GLY B O 1
ATOM 2847 N N . THR B 1 20 ? 5.59 -24.219 -12.734 1 97.75 20 THR B N 1
ATOM 2848 C CA . THR B 1 20 ? 6.566 -25.109 -13.352 1 97.75 20 THR B CA 1
ATOM 2849 C C . THR B 1 20 ? 7.988 -24.625 -13.102 1 97.75 20 THR B C 1
ATOM 2851 O O . THR B 1 20 ? 8.891 -24.891 -13.891 1 97.75 20 THR B O 1
ATOM 2854 N N . MET B 1 21 ? 8.141 -23.828 -12.016 1 95.38 21 MET B N 1
ATOM 2855 C CA . MET B 1 21 ? 9.461 -23.312 -11.688 1 95.38 21 MET B CA 1
ATOM 2856 C C . MET B 1 21 ? 10.453 -24.438 -11.461 1 95.38 21 MET B C 1
ATOM 2858 O O . MET B 1 21 ? 11.656 -24.281 -11.664 1 95.38 21 MET B O 1
ATOM 2862 N N . THR B 1 22 ? 10.023 -25.641 -11.109 1 92.56 22 THR B N 1
ATOM 2863 C CA . THR B 1 22 ? 10.867 -26.781 -10.781 1 92.56 22 THR B CA 1
ATOM 2864 C C . THR B 1 22 ? 11.281 -27.531 -12.055 1 92.56 22 THR B C 1
ATOM 2866 O O . THR B 1 22 ? 12.117 -28.438 -12 1 92.56 22 THR B O 1
ATOM 2869 N N . PHE B 1 23 ? 10.648 -27.234 -13.188 1 95.44 23 PHE B N 1
ATOM 2870 C CA . PHE B 1 23 ? 10.969 -27.922 -14.43 1 95.44 23 PHE B CA 1
ATOM 2871 C C . PHE B 1 23 ? 12.336 -27.5 -14.953 1 95.44 23 PHE B C 1
ATOM 2873 O O . PHE B 1 23 ? 12.641 -26.312 -15 1 95.44 23 PHE B O 1
ATOM 2880 N N . GLY B 1 24 ? 13.195 -28.484 -15.359 1 90.44 24 GLY B N 1
ATOM 2881 C CA . GLY B 1 24 ? 14.492 -28.234 -15.969 1 90.44 24 GLY B CA 1
ATOM 2882 C C . GLY B 1 24 ? 15.609 -28.094 -14.953 1 90.44 24 GLY B C 1
ATOM 2883 O O . GLY B 1 24 ? 16.578 -28.844 -14.984 1 90.44 24 GLY B O 1
ATOM 2884 N N . GLY B 1 25 ? 15.438 -27.141 -13.906 1 85.62 25 GLY B N 1
ATOM 2885 C CA . GLY B 1 25 ? 16.344 -27 -12.773 1 85.62 25 GLY B CA 1
ATOM 2886 C C . GLY B 1 25 ? 17.734 -26.562 -13.172 1 85.62 25 GLY B C 1
ATOM 2887 O O . GLY B 1 25 ? 18.719 -27.109 -12.672 1 85.62 25 GLY B O 1
ATOM 2888 N N . LYS B 1 26 ? 17.859 -25.656 -14.008 1 83.75 26 LYS B N 1
ATOM 2889 C CA . LYS B 1 26 ? 19.156 -25.125 -14.406 1 83.75 26 LYS B CA 1
ATOM 2890 C C . LYS B 1 26 ? 19.469 -23.812 -13.703 1 83.75 26 LYS B C 1
ATOM 2892 O O . LYS B 1 26 ? 18.547 -23.078 -13.312 1 83.75 26 LYS B O 1
ATOM 2897 N N . GLY B 1 27 ? 20.781 -23.547 -13.508 1 80.25 27 GLY B N 1
ATOM 2898 C CA . GLY B 1 27 ? 21.203 -22.281 -12.938 1 80.25 27 GLY B CA 1
ATOM 2899 C C . GLY B 1 27 ? 20.625 -22.031 -11.555 1 80.25 27 GLY B C 1
ATOM 2900 O O . GLY B 1 27 ? 20.641 -22.922 -10.703 1 80.25 27 GLY B O 1
ATOM 2901 N N . ASP B 1 28 ? 20.172 -20.781 -11.344 1 76.19 28 ASP B N 1
ATOM 2902 C CA . ASP B 1 28 ? 19.641 -20.328 -10.055 1 76.19 28 ASP B CA 1
ATOM 2903 C C . ASP B 1 28 ? 18.391 -21.109 -9.664 1 76.19 28 ASP B C 1
ATOM 2905 O O . ASP B 1 28 ? 18 -21.109 -8.5 1 76.19 28 ASP B O 1
ATOM 2909 N N . PHE B 1 29 ? 17.891 -21.859 -10.648 1 82.12 29 PHE B N 1
ATOM 2910 C CA . PHE B 1 29 ? 16.625 -22.547 -10.414 1 82.12 29 PHE B CA 1
ATOM 2911 C C . PHE B 1 29 ? 16.844 -24.016 -10.102 1 82.12 29 PHE B C 1
ATOM 2913 O O . PHE B 1 29 ? 15.891 -24.734 -9.797 1 82.12 29 PHE B O 1
ATOM 2920 N N . ALA B 1 30 ? 18.078 -24.469 -10.117 1 78.94 30 ALA B N 1
ATOM 2921 C CA . ALA B 1 30 ? 18.391 -25.844 -9.781 1 78.94 30 ALA B CA 1
ATOM 2922 C C . ALA B 1 30 ? 17.953 -26.172 -8.359 1 78.94 30 ALA B C 1
ATOM 2924 O O . ALA B 1 30 ? 17.562 -27.312 -8.07 1 78.94 30 ALA B O 1
ATOM 2925 N N . LYS B 1 31 ? 18.016 -25.172 -7.551 1 76.31 31 LYS B N 1
ATOM 2926 C CA . LYS B 1 31 ? 17.688 -25.359 -6.145 1 76.31 31 LYS B CA 1
ATOM 2927 C C . LYS B 1 31 ? 16.188 -25.562 -5.953 1 76.31 31 LYS B C 1
ATOM 2929 O O . LYS B 1 31 ? 15.75 -26.094 -4.934 1 76.31 31 LYS B O 1
ATOM 2934 N N . THR B 1 32 ? 15.438 -25.172 -6.898 1 79.88 32 THR B N 1
ATOM 2935 C CA . THR B 1 32 ? 13.984 -25.234 -6.77 1 79.88 32 THR B CA 1
ATOM 2936 C C . THR B 1 32 ? 13.461 -26.594 -7.203 1 79.88 32 THR B C 1
ATOM 2938 O O . THR B 1 32 ? 12.375 -27 -6.797 1 79.88 32 THR B O 1
ATOM 2941 N N . GLY B 1 33 ? 14.148 -27.266 -8.109 1 82.19 33 GLY B N 1
ATOM 2942 C CA . GLY B 1 33 ? 13.766 -28.562 -8.648 1 82.19 33 GLY B CA 1
ATOM 2943 C C . GLY B 1 33 ? 14.453 -28.891 -9.961 1 82.19 33 GLY B C 1
ATOM 2944 O O . GLY B 1 33 ? 15.086 -28.031 -10.57 1 82.19 33 GLY B O 1
ATOM 2945 N N . ASN B 1 34 ? 14.32 -30.172 -10.289 1 89.81 34 ASN B N 1
ATOM 2946 C CA . ASN B 1 34 ? 14.93 -30.625 -11.531 1 89.81 34 ASN B CA 1
ATOM 2947 C C . ASN B 1 34 ? 14.047 -31.625 -12.266 1 89.81 34 ASN B C 1
ATOM 2949 O O . ASN B 1 34 ? 14.523 -32.656 -12.75 1 89.81 34 ASN B O 1
ATOM 2953 N N . THR B 1 35 ? 12.828 -31.281 -12.32 1 93.06 35 THR B N 1
ATOM 2954 C CA . THR B 1 35 ? 11.867 -32.156 -12.992 1 93.06 35 THR B CA 1
ATOM 2955 C C . THR B 1 35 ? 12.156 -32.219 -14.492 1 93.06 35 THR B C 1
ATOM 2957 O O . THR B 1 35 ? 12.164 -31.203 -15.172 1 93.06 35 THR B O 1
ATOM 2960 N N . ASP B 1 36 ? 12.406 -33.438 -15.039 1 94.69 36 ASP B N 1
ATOM 2961 C CA . ASP B 1 36 ? 12.648 -33.594 -16.469 1 94.69 36 ASP B CA 1
ATOM 2962 C C . ASP B 1 36 ? 11.344 -33.781 -17.234 1 94.69 36 ASP B C 1
ATOM 2964 O O . ASP B 1 36 ? 10.258 -33.656 -16.656 1 94.69 36 ASP B O 1
ATOM 2968 N N . LEU B 1 37 ? 11.438 -34.031 -18.547 1 97.25 37 LEU B N 1
ATOM 2969 C CA . LEU B 1 37 ? 10.258 -34.125 -19.406 1 97.25 37 LEU B CA 1
ATOM 2970 C C . LEU B 1 37 ? 9.328 -35.219 -18.953 1 97.25 37 LEU B C 1
ATOM 2972 O O . LEU B 1 37 ? 8.109 -35.062 -18.922 1 97.25 37 LEU B O 1
ATOM 2976 N N . ALA B 1 38 ? 9.883 -36.344 -18.656 1 96.81 38 ALA B N 1
ATOM 2977 C CA . ALA B 1 38 ? 9.062 -37.469 -18.203 1 96.81 38 ALA B CA 1
ATOM 2978 C C . ALA B 1 38 ? 8.328 -37.156 -16.906 1 96.81 38 ALA B C 1
ATOM 2980 O O . ALA B 1 38 ? 7.133 -37.406 -16.781 1 96.81 38 ALA B O 1
ATOM 2981 N N . GLY B 1 39 ? 9.055 -36.625 -15.977 1 95.81 39 GLY B N 1
ATOM 2982 C CA . GLY B 1 39 ? 8.438 -36.188 -14.734 1 95.81 39 GLY B CA 1
ATOM 2983 C C . GLY B 1 39 ? 7.387 -35.094 -14.945 1 95.81 39 GLY B C 1
ATOM 2984 O O . GLY B 1 39 ? 6.332 -35.125 -14.305 1 95.81 39 GLY B O 1
ATOM 2985 N N . ALA B 1 40 ? 7.676 -34.156 -15.781 1 97.06 40 ALA B N 1
ATOM 2986 C CA . ALA B 1 40 ? 6.727 -33.125 -16.109 1 97.06 40 ALA B CA 1
ATOM 2987 C C . ALA B 1 40 ? 5.43 -33.688 -16.672 1 97.06 40 ALA B C 1
ATOM 2989 O O . ALA B 1 40 ? 4.336 -33.281 -16.266 1 97.06 40 ALA B O 1
ATOM 2990 N N . ARG B 1 41 ? 5.555 -34.656 -17.578 1 97.56 41 ARG B N 1
ATOM 2991 C CA . ARG B 1 41 ? 4.379 -35.281 -18.172 1 97.56 41 ARG B CA 1
ATOM 2992 C C . ARG B 1 41 ? 3.516 -35.938 -17.094 1 97.56 41 ARG B C 1
ATOM 2994 O O . ARG B 1 41 ? 2.289 -35.812 -17.125 1 97.56 41 ARG B O 1
ATOM 3001 N N . ARG B 1 42 ? 4.168 -36.562 -16.188 1 97.19 42 ARG B N 1
ATOM 3002 C CA . ARG B 1 42 ? 3.434 -37.219 -15.117 1 97.19 42 ARG B CA 1
ATOM 3003 C C . ARG B 1 42 ? 2.705 -36.219 -14.242 1 97.19 42 ARG B C 1
ATOM 3005 O O . ARG B 1 42 ? 1.541 -36.406 -13.891 1 97.19 42 ARG B O 1
ATOM 3012 N N . GLN B 1 43 ? 3.391 -35.188 -13.883 1 97.44 43 GLN B N 1
ATOM 3013 C CA . GLN B 1 43 ? 2.773 -34.156 -13.055 1 97.44 43 GLN B CA 1
ATOM 3014 C C . GLN B 1 43 ? 1.604 -33.5 -13.781 1 97.44 43 GLN B C 1
ATOM 3016 O O . GLN B 1 43 ? 0.549 -33.25 -13.188 1 97.44 43 GLN B O 1
ATOM 3021 N N . ILE B 1 44 ? 1.808 -33.188 -15 1 97.75 44 ILE B N 1
ATOM 3022 C CA . ILE B 1 44 ? 0.77 -32.562 -15.797 1 97.75 44 ILE B CA 1
ATOM 3023 C C . ILE B 1 44 ? -0.437 -33.469 -15.914 1 97.75 44 ILE B C 1
ATOM 3025 O O . ILE B 1 44 ? -1.582 -33.031 -15.805 1 97.75 44 ILE B O 1
ATOM 3029 N N . ASP B 1 45 ? -0.174 -34.781 -16.094 1 97.69 45 ASP B N 1
ATOM 3030 C CA . ASP B 1 45 ? -1.258 -35.75 -16.141 1 97.69 45 ASP B CA 1
ATOM 3031 C C . ASP B 1 45 ? -2.062 -35.75 -14.836 1 97.69 45 ASP B C 1
ATOM 3033 O O . ASP B 1 45 ? -3.295 -35.75 -14.867 1 97.69 45 ASP B O 1
ATOM 3037 N N . LEU B 1 46 ? -1.334 -35.75 -13.742 1 97.62 46 LEU B N 1
ATOM 3038 C CA . LEU B 1 46 ? -1.995 -35.688 -12.445 1 97.62 46 LEU B CA 1
ATOM 3039 C C . LEU B 1 46 ? -2.867 -34.438 -12.328 1 97.62 46 LEU B C 1
ATOM 3041 O O . LEU B 1 46 ? -3.99 -34.5 -11.828 1 97.62 46 LEU B O 1
ATOM 3045 N N . CYS B 1 47 ? -2.359 -33.344 -12.781 1 98.12 47 CYS B N 1
ATOM 3046 C CA . CYS B 1 47 ? -3.064 -32.062 -12.695 1 98.12 47 CYS B CA 1
ATOM 3047 C C . CYS B 1 47 ? -4.289 -32.062 -13.602 1 98.12 47 CYS B C 1
ATOM 3049 O O . CYS B 1 47 ? -5.371 -31.641 -13.188 1 98.12 47 CYS B O 1
ATOM 3051 N N . ILE B 1 48 ? -4.148 -32.531 -14.82 1 97.75 48 ILE B N 1
ATOM 3052 C CA . ILE B 1 48 ? -5.262 -32.594 -15.758 1 97.75 48 ILE B CA 1
ATOM 3053 C C . ILE B 1 48 ? -6.348 -33.5 -15.219 1 97.75 48 ILE B C 1
ATOM 3055 O O . ILE B 1 48 ? -7.535 -33.188 -15.258 1 97.75 48 ILE B O 1
ATOM 3059 N N . ASP B 1 49 ? -5.906 -34.656 -14.672 1 97.25 49 ASP B N 1
ATOM 3060 C CA . ASP B 1 49 ? -6.852 -35.594 -14.078 1 97.25 49 ASP B CA 1
ATOM 3061 C C . ASP B 1 49 ? -7.613 -34.969 -12.922 1 97.25 49 ASP B C 1
ATOM 3063 O O . ASP B 1 49 ? -8.781 -35.281 -12.688 1 97.25 49 ASP B O 1
ATOM 3067 N N . ALA B 1 50 ? -6.957 -34.062 -12.234 1 97.56 50 ALA B N 1
ATOM 3068 C CA . ALA B 1 50 ? -7.574 -33.375 -11.094 1 97.56 50 ALA B CA 1
ATOM 3069 C C . ALA B 1 50 ? -8.438 -32.188 -11.555 1 97.56 50 ALA B C 1
ATOM 3071 O O . ALA B 1 50 ? -9.117 -31.562 -10.742 1 97.56 50 ALA B O 1
ATOM 3072 N N . GLY B 1 51 ? -8.414 -31.828 -12.828 1 97.44 51 GLY B N 1
ATOM 3073 C CA . GLY B 1 51 ? -9.289 -30.797 -13.375 1 97.44 51 GLY B CA 1
ATOM 3074 C C . GLY B 1 51 ? -8.594 -29.469 -13.57 1 97.44 51 GLY B C 1
ATOM 3075 O O . GLY B 1 51 ? -9.234 -28.469 -13.898 1 97.44 51 GLY B O 1
ATOM 3076 N N . ILE B 1 52 ? -7.297 -29.375 -13.375 1 98.12 52 ILE B N 1
ATOM 3077 C CA . ILE B 1 52 ? -6.555 -28.141 -13.594 1 98.12 52 ILE B CA 1
ATOM 3078 C C . ILE B 1 52 ? -6.508 -27.828 -15.086 1 98.12 52 ILE B C 1
ATOM 3080 O O . ILE B 1 52 ? -6.238 -28.703 -15.906 1 98.12 52 ILE B O 1
ATOM 3084 N N . ASN B 1 53 ? -6.762 -26.594 -15.391 1 98.31 53 ASN B N 1
ATOM 3085 C CA . ASN B 1 53 ? -6.773 -26.25 -16.812 1 98.31 53 ASN B CA 1
ATOM 3086 C C . ASN B 1 53 ? -5.766 -25.141 -17.125 1 98.31 53 ASN B C 1
ATOM 3088 O O . ASN B 1 53 ? -5.719 -24.641 -18.25 1 98.31 53 ASN B O 1
ATOM 3092 N N . MET B 1 54 ? -4.953 -24.719 -16.188 1 98.31 54 MET B N 1
ATOM 3093 C CA . MET B 1 54 ? -3.941 -23.688 -16.438 1 98.31 54 MET B CA 1
ATOM 3094 C C . MET B 1 54 ? -2.592 -24.109 -15.867 1 98.31 54 MET B C 1
ATOM 3096 O O . MET B 1 54 ? -2.52 -24.609 -14.742 1 98.31 54 MET B O 1
ATOM 3100 N N . PHE B 1 55 ? -1.583 -23.875 -16.625 1 98.81 55 PHE B N 1
ATOM 3101 C CA . PHE B 1 55 ? -0.205 -24.172 -16.25 1 98.81 55 PHE B CA 1
ATOM 3102 C C . PHE B 1 55 ? 0.663 -22.922 -16.359 1 98.81 55 PHE B C 1
ATOM 3104 O O . PHE B 1 55 ? 0.661 -22.25 -17.391 1 98.81 55 PHE B O 1
ATOM 3111 N N . ASP B 1 56 ? 1.384 -22.609 -15.281 1 98.81 56 ASP B N 1
ATOM 3112 C CA . ASP B 1 56 ? 2.113 -21.344 -15.148 1 98.81 56 ASP B CA 1
ATOM 3113 C C . ASP B 1 56 ? 3.617 -21.562 -15.281 1 98.81 56 ASP B C 1
ATOM 3115 O O . ASP B 1 56 ? 4.184 -22.438 -14.617 1 98.81 56 ASP B O 1
ATOM 3119 N N . THR B 1 57 ? 4.262 -20.812 -16.078 1 98.69 57 THR B N 1
ATOM 3120 C CA . THR B 1 57 ? 5.711 -20.797 -16.234 1 98.69 57 THR B CA 1
ATOM 3121 C C . THR B 1 57 ? 6.23 -19.375 -16.406 1 98.69 57 THR B C 1
ATOM 3123 O O . THR B 1 57 ? 5.559 -18.422 -16.031 1 98.69 57 THR B O 1
ATOM 3126 N N . ALA B 1 58 ? 7.492 -19.219 -16.719 1 98.75 58 ALA B N 1
ATOM 3127 C CA . ALA B 1 58 ? 8.141 -17.953 -17.031 1 98.75 58 ALA B CA 1
ATOM 3128 C C . ALA B 1 58 ? 9.383 -18.172 -17.906 1 98.75 58 ALA B C 1
ATOM 3130 O O . ALA B 1 58 ? 10.031 -19.219 -17.812 1 98.75 58 ALA B O 1
ATOM 3131 N N . ASP B 1 59 ? 9.68 -17.203 -18.688 1 98.56 59 ASP B N 1
ATOM 3132 C CA . ASP B 1 59 ? 10.828 -17.344 -19.562 1 98.56 59 ASP B CA 1
ATOM 3133 C C . ASP B 1 59 ? 12.125 -17.5 -18.766 1 98.56 59 ASP B C 1
ATOM 3135 O O . ASP B 1 59 ? 13.008 -18.266 -19.156 1 98.56 59 ASP B O 1
ATOM 3139 N N . ILE B 1 60 ? 12.164 -16.875 -17.562 1 98.25 60 ILE B N 1
ATOM 3140 C CA . ILE B 1 60 ? 13.398 -16.859 -16.781 1 98.25 60 ILE B CA 1
ATOM 3141 C C . ILE B 1 60 ? 13.578 -18.203 -16.062 1 98.25 60 ILE B C 1
ATOM 3143 O O . ILE B 1 60 ? 14.672 -18.516 -15.578 1 98.25 60 ILE B O 1
ATOM 3147 N N . TYR B 1 61 ? 12.508 -19 -15.891 1 97.5 61 TYR B N 1
ATOM 3148 C CA . TYR B 1 61 ? 12.648 -20.281 -15.219 1 97.5 61 TYR B CA 1
ATOM 3149 C C . TYR B 1 61 ? 13.594 -21.203 -15.984 1 97.5 61 TYR B C 1
ATOM 3151 O O . TYR B 1 61 ? 13.281 -21.625 -17.094 1 97.5 61 TYR B O 1
ATOM 3159 N N . SER B 1 62 ? 14.742 -21.453 -15.273 1 96.5 62 SER B N 1
ATOM 3160 C CA . SER B 1 62 ? 15.828 -22.219 -15.898 1 96.5 62 SER B CA 1
ATOM 3161 C C . SER B 1 62 ? 16.172 -21.641 -17.266 1 96.5 62 SER B C 1
ATOM 3163 O O . SER B 1 62 ? 16.453 -22.391 -18.203 1 96.5 62 SER B O 1
ATOM 3165 N N . THR B 1 63 ? 16.031 -20.375 -17.391 1 95.81 63 THR B N 1
ATOM 3166 C CA . THR B 1 63 ? 16.391 -19.578 -18.547 1 95.81 63 THR B CA 1
ATOM 3167 C C . THR B 1 63 ? 15.766 -20.156 -19.812 1 95.81 63 THR B C 1
ATOM 3169 O O . THR B 1 63 ? 16.453 -20.375 -20.812 1 95.81 63 THR B O 1
ATOM 3172 N N . GLY B 1 64 ? 14.547 -20.484 -19.734 1 97.69 64 GLY B N 1
ATOM 3173 C CA . GLY B 1 64 ? 13.812 -20.906 -20.906 1 97.69 64 GLY B CA 1
ATOM 3174 C C . GLY B 1 64 ? 13.531 -22.406 -20.922 1 97.69 64 GLY B C 1
ATOM 3175 O O . GLY B 1 64 ? 12.57 -22.859 -21.547 1 97.69 64 GLY B O 1
ATOM 3176 N N . VAL B 1 65 ? 14.219 -23.172 -20.188 1 97.81 65 VAL B N 1
ATOM 3177 C CA . VAL B 1 65 ? 14.117 -24.625 -20.234 1 97.81 65 VAL B CA 1
ATOM 3178 C C . VAL B 1 65 ? 12.766 -25.062 -19.688 1 97.81 65 VAL B C 1
ATOM 3180 O O . VAL B 1 65 ? 12.172 -26.031 -20.172 1 97.81 65 VAL B O 1
ATOM 3183 N N . SER B 1 66 ? 12.273 -24.391 -18.672 1 98.06 66 SER B N 1
ATOM 3184 C CA . SER B 1 66 ? 10.961 -24.734 -18.141 1 98.06 66 SER B CA 1
ATOM 3185 C C . SER B 1 66 ? 9.875 -24.594 -19.203 1 98.06 66 SER B C 1
ATOM 3187 O O . SER B 1 66 ? 9 -25.453 -19.328 1 98.06 66 SER B O 1
ATOM 3189 N N . GLU B 1 67 ? 9.938 -23.516 -19.984 1 98.69 67 GLU B N 1
ATOM 3190 C CA . GLU B 1 67 ? 9 -23.328 -21.094 1 98.69 67 GLU B CA 1
ATOM 3191 C C . GLU B 1 67 ? 9.133 -24.453 -22.109 1 98.69 67 GLU B C 1
ATOM 3193 O O . GLU B 1 67 ? 8.125 -24.969 -22.625 1 98.69 67 GLU B O 1
ATOM 3198 N N . GLU B 1 68 ? 10.352 -24.859 -22.438 1 98.56 68 GLU B N 1
ATOM 3199 C CA . GLU B 1 68 ? 10.586 -25.938 -23.391 1 98.56 68 GLU B CA 1
ATOM 3200 C C . GLU B 1 68 ? 9.969 -27.25 -22.922 1 98.56 68 GLU B C 1
ATOM 3202 O O . GLU B 1 68 ? 9.289 -27.938 -23.672 1 98.56 68 GLU B O 1
ATOM 3207 N N . ILE B 1 69 ? 10.211 -27.5 -21.688 1 98.44 69 ILE B N 1
ATOM 3208 C CA . ILE B 1 69 ? 9.703 -28.734 -21.109 1 98.44 69 ILE B CA 1
ATOM 3209 C C . ILE B 1 69 ? 8.18 -28.719 -21.078 1 98.44 69 ILE B C 1
ATOM 3211 O O . ILE B 1 69 ? 7.527 -29.688 -21.453 1 98.44 69 ILE B O 1
ATOM 3215 N N . LEU B 1 70 ? 7.617 -27.625 -20.625 1 98.44 70 LEU B N 1
ATOM 3216 C CA . LEU B 1 70 ? 6.164 -27.5 -20.578 1 98.44 70 LEU B CA 1
ATOM 3217 C C . LEU B 1 70 ? 5.559 -27.656 -21.969 1 98.44 70 LEU B C 1
ATOM 3219 O O . LEU B 1 70 ? 4.59 -28.406 -22.141 1 98.44 70 LEU B O 1
ATOM 3223 N N . GLY B 1 71 ? 6.133 -26.969 -22.953 1 98.38 71 GLY B N 1
ATOM 3224 C CA . GLY B 1 71 ? 5.664 -27.109 -24.328 1 98.38 71 GLY B CA 1
ATOM 3225 C C . GLY B 1 71 ? 5.672 -28.531 -24.828 1 98.38 71 GLY B C 1
ATOM 3226 O O . GLY B 1 71 ? 4.676 -29.016 -25.391 1 98.38 71 GLY B O 1
ATOM 3227 N N . ALA B 1 72 ? 6.785 -29.188 -24.594 1 98.25 72 ALA B N 1
ATOM 3228 C CA . ALA B 1 72 ? 6.922 -30.578 -25.016 1 98.25 72 ALA B CA 1
ATOM 3229 C C . ALA B 1 72 ? 5.914 -31.484 -24.312 1 98.25 72 ALA B C 1
ATOM 3231 O O . ALA B 1 72 ? 5.336 -32.375 -24.922 1 98.25 72 ALA B O 1
ATOM 3232 N N . ALA B 1 73 ? 5.727 -31.203 -23.062 1 97.94 73 ALA B N 1
ATOM 3233 C CA . ALA B 1 73 ? 4.84 -32.031 -22.25 1 97.94 73 ALA B CA 1
ATOM 3234 C C . ALA B 1 73 ? 3.381 -31.844 -22.656 1 97.94 73 ALA B C 1
ATOM 3236 O O . ALA B 1 73 ? 2.551 -32.719 -22.484 1 97.94 73 ALA B O 1
ATOM 3237 N N . LEU B 1 74 ? 3.055 -30.703 -23.188 1 97.19 74 LEU B N 1
ATOM 3238 C CA . LEU B 1 74 ? 1.672 -30.359 -23.5 1 97.19 74 LEU B CA 1
ATOM 3239 C C . LEU B 1 74 ? 1.346 -30.734 -24.953 1 97.19 74 LEU B C 1
ATOM 3241 O O . LEU B 1 74 ? 0.184 -30.688 -25.359 1 97.19 74 LEU B O 1
ATOM 3245 N N . LYS B 1 75 ? 2.375 -31.078 -25.719 1 94.75 75 LYS B N 1
ATOM 3246 C CA . LYS B 1 75 ? 2.158 -31.422 -27.125 1 94.75 75 LYS B CA 1
ATOM 3247 C C . LYS B 1 75 ? 1.146 -32.562 -27.266 1 94.75 75 LYS B C 1
ATOM 3249 O O . LYS B 1 75 ? 1.251 -33.562 -26.594 1 94.75 75 LYS B O 1
ATOM 3254 N N . GLY B 1 76 ? 0.166 -32.281 -28.125 1 93.06 76 GLY B N 1
ATOM 3255 C CA . GLY B 1 76 ? -0.812 -33.312 -28.438 1 93.06 76 GLY B CA 1
ATOM 3256 C C . GLY B 1 76 ? -1.973 -33.344 -27.453 1 93.06 76 GLY B C 1
ATOM 3257 O O . GLY B 1 76 ? -2.906 -34.156 -27.609 1 93.06 76 GLY B O 1
ATOM 3258 N N . ARG B 1 77 ? -1.918 -32.594 -26.5 1 93.88 77 ARG B N 1
ATOM 3259 C CA . ARG B 1 77 ? -3.012 -32.531 -25.531 1 93.88 77 ARG B CA 1
ATOM 3260 C C . ARG B 1 77 ? -4.098 -31.562 -25.984 1 93.88 77 ARG B C 1
ATOM 3262 O O . ARG B 1 77 ? -3.971 -30.922 -27.031 1 93.88 77 ARG B O 1
ATOM 3269 N N . SER B 1 78 ? -5.152 -31.578 -25.219 1 92.31 78 SER B N 1
ATOM 3270 C CA . SER B 1 78 ? -6.324 -30.766 -25.562 1 92.31 78 SER B CA 1
ATOM 3271 C C . SER B 1 78 ? -5.977 -29.297 -25.656 1 92.31 78 SER B C 1
ATOM 3273 O O . SER B 1 78 ? -5.18 -28.781 -24.859 1 92.31 78 SER B O 1
ATOM 3275 N N . ASP B 1 79 ? -6.684 -28.594 -26.438 1 88.44 79 ASP B N 1
ATOM 3276 C CA . ASP B 1 79 ? -6.488 -27.156 -26.641 1 88.44 79 ASP B CA 1
ATOM 3277 C C . ASP B 1 79 ? -7.102 -26.359 -25.5 1 88.44 79 ASP B C 1
ATOM 3279 O O . ASP B 1 79 ? -6.852 -25.156 -25.375 1 88.44 79 ASP B O 1
ATOM 3283 N N . ASP B 1 80 ? -7.836 -27 -24.688 1 93.19 80 ASP B N 1
ATOM 3284 C CA . ASP B 1 80 ? -8.469 -26.312 -23.578 1 93.19 80 ASP B CA 1
ATOM 3285 C C . ASP B 1 80 ? -7.473 -26.047 -22.453 1 93.19 80 ASP B C 1
ATOM 3287 O O . ASP B 1 80 ? -7.766 -25.312 -21.516 1 93.19 80 ASP B O 1
ATOM 3291 N N . ILE B 1 81 ? -6.309 -26.656 -22.531 1 97.19 81 ILE B N 1
ATOM 3292 C CA . ILE B 1 81 ? -5.254 -26.453 -21.547 1 97.19 81 ILE B CA 1
ATOM 3293 C C . ILE B 1 81 ? -4.57 -25.109 -21.781 1 97.19 81 ILE B C 1
ATOM 3295 O O . ILE B 1 81 ? -4.09 -24.844 -22.891 1 97.19 81 ILE B O 1
ATOM 3299 N N . MET B 1 82 ? -4.605 -24.266 -20.766 1 98.25 82 MET B N 1
ATOM 3300 C CA . MET B 1 82 ? -4.102 -22.891 -20.875 1 98.25 82 MET B CA 1
ATOM 3301 C C . MET B 1 82 ? -2.693 -22.781 -20.297 1 98.25 82 MET B C 1
ATOM 3303 O O . MET B 1 82 ? -2.334 -23.516 -19.391 1 98.25 82 MET B O 1
ATOM 3307 N N . VAL B 1 83 ? -1.979 -21.859 -20.859 1 98.62 83 VAL B N 1
ATOM 3308 C CA . VAL B 1 83 ? -0.615 -21.609 -20.406 1 98.62 83 VAL B CA 1
ATOM 3309 C C . VAL B 1 83 ? -0.437 -20.125 -20.094 1 98.62 83 VAL B C 1
ATOM 3311 O O . VAL B 1 83 ? -0.923 -19.266 -20.828 1 98.62 83 VAL B O 1
ATOM 3314 N N . THR B 1 84 ? 0.154 -19.828 -18.906 1 98.69 84 THR B N 1
ATOM 3315 C CA . THR B 1 84 ? 0.653 -18.484 -18.609 1 98.69 84 THR B CA 1
ATOM 3316 C C . THR B 1 84 ? 2.18 -18.469 -18.578 1 98.69 84 THR B C 1
ATOM 3318 O O . THR B 1 84 ? 2.803 -19.453 -18.141 1 98.69 84 THR B O 1
ATOM 3321 N N . THR B 1 85 ? 2.734 -17.5 -19.094 1 98.88 85 THR B N 1
ATOM 3322 C CA . THR B 1 85 ? 4.164 -17.25 -18.938 1 98.88 85 THR B CA 1
ATOM 3323 C C . THR B 1 85 ? 4.43 -15.766 -18.688 1 98.88 85 THR B C 1
ATOM 3325 O O . THR B 1 85 ? 3.5 -14.992 -18.438 1 98.88 85 THR B O 1
ATOM 3328 N N . LYS B 1 86 ? 5.695 -15.414 -18.531 1 98.81 86 LYS B N 1
ATOM 3329 C CA . LYS B 1 86 ? 6.035 -14.07 -18.062 1 98.81 86 LYS B CA 1
ATOM 3330 C C . LYS B 1 86 ? 7.328 -13.578 -18.703 1 98.81 86 LYS B C 1
ATOM 3332 O O . LYS B 1 86 ? 8.156 -14.383 -19.141 1 98.81 86 LYS B O 1
ATOM 3337 N N . ALA B 1 87 ? 7.43 -12.328 -18.688 1 98.81 87 ALA B N 1
ATOM 3338 C CA . ALA B 1 87 ? 8.688 -11.711 -19.094 1 98.81 87 ALA B CA 1
ATOM 3339 C C . ALA B 1 87 ? 9 -10.477 -18.266 1 98.81 87 ALA B C 1
ATOM 3341 O O . ALA B 1 87 ? 8.094 -9.852 -17.703 1 98.81 87 ALA B O 1
ATOM 3342 N N . ARG B 1 88 ? 10.227 -10.023 -18.203 1 98.69 88 ARG B N 1
ATOM 3343 C CA . ARG B 1 88 ? 10.766 -8.844 -17.531 1 98.69 88 ARG B CA 1
ATOM 3344 C C . ARG B 1 88 ? 12.227 -9.055 -17.156 1 98.69 88 ARG B C 1
ATOM 3346 O O . ARG B 1 88 ? 13.039 -8.133 -17.281 1 98.69 88 ARG B O 1
ATOM 3353 N N . PHE B 1 89 ? 12.609 -10.242 -16.734 1 98.19 89 PHE B N 1
ATOM 3354 C CA . PHE B 1 89 ? 13.938 -10.531 -16.219 1 98.19 89 PHE B CA 1
ATOM 3355 C C . PHE B 1 89 ? 14.93 -10.719 -17.359 1 98.19 89 PHE B C 1
ATOM 3357 O O . PHE B 1 89 ? 14.531 -10.883 -18.516 1 98.19 89 PHE B O 1
ATOM 3364 N N . ARG B 1 90 ? 16.203 -10.664 -17.016 1 97.25 90 ARG B N 1
ATOM 3365 C CA . ARG B 1 90 ? 17.281 -10.711 -18 1 97.25 90 ARG B CA 1
ATOM 3366 C C . ARG B 1 90 ? 17.391 -12.109 -18.609 1 97.25 90 ARG B C 1
ATOM 3368 O O . ARG B 1 90 ? 17.547 -13.094 -17.875 1 97.25 90 ARG B O 1
ATOM 3375 N N . MET B 1 91 ? 17.391 -12.211 -19.984 1 97.31 91 MET B N 1
ATOM 3376 C CA . MET B 1 91 ? 17.453 -13.477 -20.703 1 97.31 91 MET B CA 1
ATOM 3377 C C . MET B 1 91 ? 18.703 -13.547 -21.562 1 97.31 91 MET B C 1
ATOM 3379 O O . MET B 1 91 ? 18.953 -14.562 -22.219 1 97.31 91 MET B O 1
ATOM 3383 N N . GLY B 1 92 ? 19.484 -12.516 -21.562 1 96.25 92 GLY B N 1
ATOM 3384 C CA . GLY B 1 92 ? 20.703 -12.43 -22.328 1 96.25 92 GLY B CA 1
ATOM 3385 C C . GLY B 1 92 ? 21.672 -11.367 -21.812 1 96.25 92 GLY B C 1
ATOM 3386 O O . GLY B 1 92 ? 21.453 -10.797 -20.75 1 96.25 92 GLY B O 1
ATOM 3387 N N . THR B 1 93 ? 22.719 -11.094 -22.594 1 96.44 93 THR B N 1
ATOM 3388 C CA . THR B 1 93 ? 23.781 -10.219 -22.109 1 96.44 93 THR B CA 1
ATOM 3389 C C . THR B 1 93 ? 23.641 -8.82 -22.719 1 96.44 93 THR B C 1
ATOM 3391 O O . THR B 1 93 ? 24.328 -7.887 -22.312 1 96.44 93 THR B O 1
ATOM 3394 N N . GLY B 1 94 ? 22.75 -8.719 -23.578 1 96.06 94 GLY B N 1
ATOM 3395 C CA . GLY B 1 94 ? 22.578 -7.434 -24.234 1 96.06 94 GLY B CA 1
ATOM 3396 C C . GLY B 1 94 ? 21.906 -6.391 -23.359 1 96.06 94 GLY B C 1
ATOM 3397 O O . GLY B 1 94 ? 21.234 -6.738 -22.391 1 96.06 94 GLY B O 1
ATOM 3398 N N . ALA B 1 95 ? 22.016 -5.141 -23.766 1 95.81 95 ALA B N 1
ATOM 3399 C CA . ALA B 1 95 ? 21.5 -4.016 -22.984 1 95.81 95 ALA B CA 1
ATOM 3400 C C . ALA B 1 95 ? 19.969 -4.035 -22.922 1 95.81 95 ALA B C 1
ATOM 3402 O O . ALA B 1 95 ? 19.375 -3.506 -21.984 1 95.81 95 ALA B O 1
ATOM 3403 N N . ASN B 1 96 ? 19.375 -4.699 -23.906 1 97.5 96 ASN B N 1
ATOM 3404 C CA . ASN B 1 96 ? 17.922 -4.684 -24 1 97.5 96 ASN B CA 1
ATOM 3405 C C . ASN B 1 96 ? 17.328 -6.066 -23.734 1 97.5 96 ASN B C 1
ATOM 3407 O O . ASN B 1 96 ? 16.188 -6.34 -24.125 1 97.5 96 ASN B O 1
ATOM 3411 N N . ASP B 1 97 ? 18.047 -6.949 -23.109 1 97.69 97 ASP B N 1
ATOM 3412 C CA . ASP B 1 97 ? 17.625 -8.328 -22.906 1 97.69 97 ASP B CA 1
ATOM 3413 C C . ASP B 1 97 ? 16.891 -8.484 -21.578 1 97.69 97 ASP B C 1
ATOM 3415 O O . ASP B 1 97 ? 16.875 -9.57 -21 1 97.69 97 ASP B O 1
ATOM 3419 N N . ALA B 1 98 ? 16.375 -7.289 -21.062 1 98 98 ALA B N 1
ATOM 3420 C CA . ALA B 1 98 ? 15.586 -7.25 -19.828 1 98 98 ALA B CA 1
ATOM 3421 C C . ALA B 1 98 ? 14.656 -6.043 -19.812 1 98 98 ALA B C 1
ATOM 3423 O O . ALA B 1 98 ? 14.758 -5.156 -20.672 1 98 98 ALA B O 1
ATOM 3424 N N . GLY B 1 99 ? 13.711 -6.117 -18.891 1 98.44 99 GLY B N 1
ATOM 3425 C CA . GLY B 1 99 ? 12.828 -4.977 -18.719 1 98.44 99 GLY B CA 1
ATOM 3426 C C . GLY B 1 99 ? 11.508 -5.129 -19.453 1 98.44 99 GLY B C 1
ATOM 3427 O O . GLY B 1 99 ? 11.203 -6.203 -19.969 1 98.44 99 GLY B O 1
ATOM 3428 N N . LEU B 1 100 ? 10.75 -4.008 -19.422 1 98.81 100 LEU B N 1
ATOM 3429 C CA . LEU B 1 100 ? 9.406 -4.047 -20 1 98.81 100 LEU B CA 1
ATOM 3430 C C . LEU B 1 100 ? 9.297 -3.107 -21.203 1 98.81 100 LEU B C 1
ATOM 3432 O O . LEU B 1 100 ? 8.219 -2.586 -21.484 1 98.81 100 LEU B O 1
ATOM 3436 N N . SER B 1 101 ? 10.453 -2.824 -21.812 1 98.69 101 SER B N 1
ATOM 3437 C CA . SER B 1 101 ? 10.414 -2.07 -23.062 1 98.69 101 SER B CA 1
ATOM 3438 C C . SER B 1 101 ? 9.688 -2.848 -24.156 1 98.69 101 SER B C 1
ATOM 3440 O O . SER B 1 101 ? 9.648 -4.078 -24.125 1 98.69 101 SER B O 1
ATOM 3442 N N . ARG B 1 102 ? 9.148 -2.102 -25.062 1 98.69 102 ARG B N 1
ATOM 3443 C CA . ARG B 1 102 ? 8.555 -2.732 -26.234 1 98.69 102 ARG B CA 1
ATOM 3444 C C . ARG B 1 102 ? 9.539 -3.684 -26.906 1 98.69 102 ARG B C 1
ATOM 3446 O O . ARG B 1 102 ? 9.172 -4.797 -27.297 1 98.69 102 ARG B O 1
ATOM 3453 N N . TYR B 1 103 ? 10.773 -3.23 -27.016 1 98.5 103 TYR B N 1
ATOM 3454 C CA . TYR B 1 103 ? 11.828 -4.023 -27.641 1 98.5 103 TYR B CA 1
ATOM 3455 C C . TYR B 1 103 ? 11.938 -5.395 -26.984 1 98.5 103 TYR B C 1
ATOM 3457 O O . TYR B 1 103 ? 11.891 -6.422 -27.656 1 98.5 103 TYR B O 1
ATOM 3465 N N . HIS B 1 104 ? 12.023 -5.422 -25.75 1 98.69 104 HIS B N 1
ATOM 3466 C CA . HIS B 1 104 ? 12.242 -6.664 -25.016 1 98.69 104 HIS B CA 1
ATOM 3467 C C . HIS B 1 104 ? 10.969 -7.504 -24.969 1 98.69 104 HIS B C 1
ATOM 3469 O O . HIS B 1 104 ? 11.008 -8.711 -25.203 1 98.69 104 HIS B O 1
ATOM 3475 N N . LEU B 1 105 ? 9.867 -6.902 -24.656 1 98.81 105 LEU B N 1
ATOM 3476 C CA . LEU B 1 105 ? 8.625 -7.641 -24.438 1 98.81 105 LEU B CA 1
ATOM 3477 C C . LEU B 1 105 ? 8.211 -8.391 -25.703 1 98.81 105 LEU B C 1
ATOM 3479 O O . LEU B 1 105 ? 7.797 -9.555 -25.625 1 98.81 105 LEU B O 1
ATOM 3483 N N . VAL B 1 106 ? 8.289 -7.727 -26.859 1 98.69 106 VAL B N 1
ATOM 3484 C CA . VAL B 1 106 ? 7.898 -8.367 -28.109 1 98.69 106 VAL B CA 1
ATOM 3485 C C . VAL B 1 106 ? 8.828 -9.547 -28.406 1 98.69 106 VAL B C 1
ATOM 3487 O O . VAL B 1 106 ? 8.367 -10.648 -28.703 1 98.69 106 VAL B O 1
ATOM 3490 N N . SER B 1 107 ? 10.117 -9.305 -28.25 1 98.56 107 SER B N 1
ATOM 3491 C CA . SER B 1 107 ? 11.094 -10.367 -28.484 1 98.56 107 SER B CA 1
ATOM 3492 C C . SER B 1 107 ? 10.922 -11.516 -27.5 1 98.56 107 SER B C 1
ATOM 3494 O O . SER B 1 107 ? 11.016 -12.688 -27.891 1 98.56 107 SER B O 1
ATOM 3496 N N . ALA B 1 108 ? 10.711 -11.188 -26.266 1 98.88 108 ALA B N 1
ATOM 3497 C CA . ALA B 1 108 ? 10.547 -12.203 -25.219 1 98.88 108 ALA B CA 1
ATOM 3498 C C .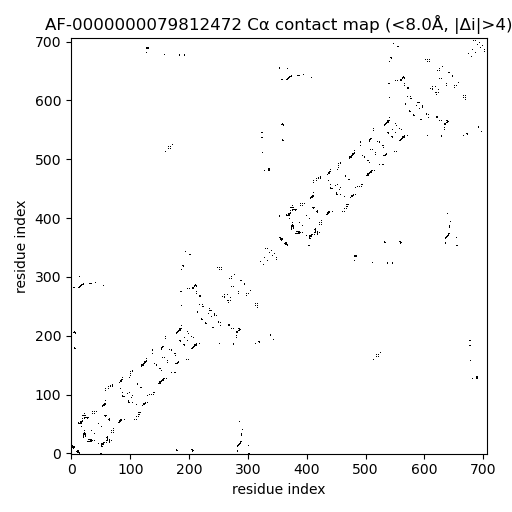 ALA B 1 108 ? 9.312 -13.055 -25.484 1 98.88 108 ALA B C 1
ATOM 3500 O O . ALA B 1 108 ? 9.344 -14.273 -25.312 1 98.88 108 ALA B O 1
ATOM 3501 N N . CYS B 1 109 ? 8.242 -12.414 -25.859 1 98.88 109 CYS B N 1
ATOM 3502 C CA . CYS B 1 109 ? 7.004 -13.125 -26.141 1 98.88 109 CYS B CA 1
ATOM 3503 C C . CYS B 1 109 ? 7.203 -14.109 -27.297 1 98.88 109 CYS B C 1
ATOM 3505 O O . CYS B 1 109 ? 6.809 -15.273 -27.203 1 98.88 109 CYS B O 1
ATOM 3507 N N . GLU B 1 110 ? 7.836 -13.648 -28.359 1 98.75 110 GLU B N 1
ATOM 3508 C CA . GLU B 1 110 ? 8.086 -14.5 -29.516 1 98.75 110 GLU B CA 1
ATOM 3509 C C . GLU B 1 110 ? 9 -15.664 -29.156 1 98.75 110 GLU B C 1
ATOM 3511 O O . GLU B 1 110 ? 8.781 -16.797 -29.594 1 98.75 110 GLU B O 1
ATOM 3516 N N . ALA B 1 111 ? 9.961 -15.406 -28.359 1 98.88 111 ALA B N 1
ATOM 3517 C CA . ALA B 1 111 ? 10.867 -16.469 -27.906 1 98.88 111 ALA B CA 1
ATOM 3518 C C . ALA B 1 111 ? 10.125 -17.484 -27.047 1 98.88 111 ALA B C 1
ATOM 3520 O O . ALA B 1 111 ? 10.352 -18.688 -27.188 1 98.88 111 ALA B O 1
ATOM 3521 N N . SER B 1 112 ? 9.297 -16.984 -26.141 1 98.94 112 SER B N 1
ATOM 3522 C CA . SER B 1 112 ? 8.492 -17.875 -25.312 1 98.94 112 SER B CA 1
ATOM 3523 C C . SER B 1 112 ? 7.594 -18.766 -26.156 1 98.94 112 SER B C 1
ATOM 3525 O O . SER B 1 112 ? 7.469 -19.953 -25.891 1 98.94 112 SER B O 1
ATOM 3527 N N . LEU B 1 113 ? 6.918 -18.141 -27.172 1 98.88 113 LEU B N 1
ATOM 3528 C CA . LEU B 1 113 ? 6.047 -18.906 -28.062 1 98.88 113 LEU B CA 1
ATOM 3529 C C . LEU B 1 113 ? 6.824 -20.016 -28.75 1 98.88 113 LEU B C 1
ATOM 3531 O O . LEU B 1 113 ? 6.324 -21.141 -28.906 1 98.88 113 LEU B O 1
ATOM 3535 N N . LYS B 1 114 ? 8.039 -19.719 -29.188 1 98.75 114 LYS B N 1
ATOM 3536 C CA . LYS B 1 114 ? 8.883 -20.734 -29.828 1 98.75 114 LYS B CA 1
ATOM 3537 C C . LYS B 1 114 ? 9.219 -21.859 -28.859 1 98.75 114 LYS B C 1
ATOM 3539 O O . LYS B 1 114 ? 9.102 -23.031 -29.203 1 98.75 114 LYS B O 1
ATOM 3544 N N . ARG B 1 115 ? 9.609 -21.547 -27.656 1 98.75 115 ARG B N 1
ATOM 3545 C CA . ARG B 1 115 ? 9.977 -22.547 -26.672 1 98.75 115 ARG B CA 1
ATOM 3546 C C . ARG B 1 115 ? 8.773 -23.391 -26.266 1 98.75 115 ARG B C 1
ATOM 3548 O O . ARG B 1 115 ? 8.891 -24.609 -26.094 1 98.75 115 ARG B O 1
ATOM 3555 N N . LEU B 1 116 ? 7.605 -22.766 -26.141 1 98.62 116 LEU B N 1
ATOM 3556 C CA . LEU B 1 116 ? 6.383 -23.453 -25.734 1 98.62 116 LEU B CA 1
ATOM 3557 C C . LEU B 1 116 ? 5.801 -24.266 -26.875 1 98.62 116 LEU B C 1
ATOM 3559 O O . LEU B 1 116 ? 4.98 -25.172 -26.656 1 98.62 116 LEU B O 1
ATOM 3563 N N . GLY B 1 117 ? 6.215 -23.953 -28.109 1 98 117 GLY B N 1
ATOM 3564 C CA . GLY B 1 117 ? 5.625 -24.594 -29.266 1 98 117 GLY B CA 1
ATOM 3565 C C . GLY B 1 117 ? 4.148 -24.281 -29.438 1 98 117 GLY B C 1
ATOM 3566 O O . GLY B 1 117 ? 3.355 -25.172 -29.766 1 98 117 GLY B O 1
ATOM 3567 N N . ARG B 1 118 ? 3.75 -23.031 -29.172 1 97.25 118 ARG B N 1
ATOM 3568 C CA . ARG B 1 118 ? 2.367 -22.578 -29.25 1 97.25 118 ARG B CA 1
ATOM 3569 C C . ARG B 1 118 ? 2.26 -21.328 -30.125 1 97.25 118 ARG B C 1
ATOM 3571 O O . ARG B 1 118 ? 3.252 -20.625 -30.344 1 97.25 118 ARG B O 1
ATOM 3578 N N . ASP B 1 119 ? 1.101 -21.078 -30.609 1 96.88 119 ASP B N 1
ATOM 3579 C CA . ASP B 1 119 ? 0.902 -19.906 -31.453 1 96.88 119 ASP B CA 1
ATOM 3580 C C . ASP B 1 119 ? 0.389 -18.734 -30.641 1 96.88 119 ASP B C 1
ATOM 3582 O O . ASP B 1 119 ? 0.375 -17.594 -31.125 1 96.88 119 ASP B O 1
ATOM 3586 N N . HIS B 1 120 ? -0.049 -19 -29.422 1 98.19 120 HIS B N 1
ATOM 3587 C CA . HIS B 1 120 ? -0.458 -17.922 -28.531 1 98.19 120 HIS B CA 1
ATOM 3588 C C . HIS B 1 120 ? -0.243 -18.297 -27.062 1 98.19 120 HIS B C 1
ATOM 3590 O O . HIS B 1 120 ? -0.097 -19.469 -26.734 1 98.19 120 HIS B O 1
ATOM 3596 N N . ILE B 1 121 ? -0.127 -17.344 -26.25 1 98.62 121 ILE B N 1
ATOM 3597 C CA . ILE B 1 121 ? -0.123 -17.422 -24.797 1 98.62 121 ILE B CA 1
ATOM 3598 C C . ILE B 1 121 ? -1.479 -16.984 -24.25 1 98.62 121 ILE B C 1
ATOM 3600 O O . ILE B 1 121 ? -2.01 -15.953 -24.656 1 98.62 121 ILE B O 1
ATOM 3604 N N . ASP B 1 122 ? -2.061 -17.734 -23.375 1 98.75 122 ASP B N 1
ATOM 3605 C CA . ASP B 1 122 ? -3.396 -17.422 -22.875 1 98.75 122 ASP B CA 1
ATOM 3606 C C . ASP B 1 122 ? -3.361 -16.219 -21.922 1 98.75 122 ASP B C 1
ATOM 3608 O O . ASP B 1 122 ? -4.242 -15.359 -21.969 1 98.75 122 ASP B O 1
ATOM 3612 N N . LEU B 1 123 ? -2.434 -16.156 -21.078 1 98.81 123 LEU B N 1
ATOM 3613 C CA . LEU B 1 123 ? -2.229 -15.07 -20.109 1 98.81 123 LEU B CA 1
ATOM 3614 C C . LEU B 1 123 ? -0.748 -14.727 -19.984 1 98.81 123 LEU B C 1
ATOM 3616 O O . LEU B 1 123 ? 0.054 -15.562 -19.562 1 98.81 123 LEU B O 1
ATOM 3620 N N . TYR B 1 124 ? -0.397 -13.539 -20.422 1 98.94 124 TYR B N 1
ATOM 3621 C CA . TYR B 1 124 ? 0.991 -13.086 -20.438 1 98.94 124 TYR B CA 1
ATOM 3622 C C . TYR B 1 124 ? 1.251 -12.078 -19.328 1 98.94 124 TYR B C 1
ATOM 3624 O O . TYR B 1 124 ? 0.658 -10.992 -19.312 1 98.94 124 TYR B O 1
ATOM 3632 N N . TYR B 1 125 ? 2.184 -12.398 -18.422 1 98.94 125 TYR B N 1
ATOM 3633 C CA . TYR B 1 125 ? 2.43 -11.57 -17.234 1 98.94 125 TYR B CA 1
ATOM 3634 C C . TYR B 1 125 ? 3.652 -10.688 -17.453 1 98.94 125 TYR B C 1
ATOM 3636 O O . TYR B 1 125 ? 4.668 -11.133 -17.984 1 98.94 125 TYR B O 1
ATOM 3644 N N . LEU B 1 126 ? 3.529 -9.438 -17 1 98.94 126 LEU B N 1
ATOM 3645 C CA . LEU B 1 126 ? 4.719 -8.68 -16.625 1 98.94 126 LEU B CA 1
ATOM 3646 C C . LEU B 1 126 ? 5.27 -9.164 -15.289 1 98.94 126 LEU B C 1
ATOM 3648 O O . LEU B 1 126 ? 4.648 -8.953 -14.242 1 98.94 126 LEU B O 1
ATOM 3652 N N . HIS B 1 127 ? 6.402 -9.773 -15.289 1 98.88 127 HIS B N 1
ATOM 3653 C CA . HIS B 1 127 ? 6.887 -10.633 -14.211 1 98.88 127 HIS B CA 1
ATOM 3654 C C . HIS B 1 127 ? 7.262 -9.805 -12.984 1 98.88 127 HIS B C 1
ATOM 3656 O O . HIS B 1 127 ? 7.227 -10.312 -11.859 1 98.88 127 HIS B O 1
ATOM 3662 N N . GLU B 1 128 ? 7.637 -8.586 -13.18 1 98.62 128 GLU B N 1
ATOM 3663 C CA . GLU B 1 128 ? 8.117 -7.672 -12.148 1 98.62 128 GLU B CA 1
ATOM 3664 C C . GLU B 1 128 ? 7.988 -6.219 -12.594 1 98.62 128 GLU B C 1
ATOM 3666 O O . GLU B 1 128 ? 7.914 -5.938 -13.789 1 98.62 128 GLU B O 1
ATOM 3671 N N . TRP B 1 129 ? 8.008 -5.34 -11.633 1 98.31 129 TRP B N 1
ATOM 3672 C CA . TRP B 1 129 ? 7.914 -3.906 -11.883 1 98.31 129 TRP B CA 1
ATOM 3673 C C . TRP B 1 129 ? 9.141 -3.404 -12.641 1 98.31 129 TRP B C 1
ATOM 3675 O O . TRP B 1 129 ? 10.258 -3.861 -12.391 1 98.31 129 TRP B O 1
ATOM 3685 N N . ASP B 1 130 ? 8.953 -2.572 -13.625 1 98.62 130 ASP B N 1
ATOM 3686 C CA . ASP B 1 130 ? 9.961 -1.79 -14.328 1 98.62 130 ASP B CA 1
ATOM 3687 C C . ASP B 1 130 ? 9.656 -0.296 -14.242 1 98.62 130 ASP B C 1
ATOM 3689 O O . ASP B 1 130 ? 8.844 0.227 -15.008 1 98.62 130 ASP B O 1
ATOM 3693 N N . GLY B 1 131 ? 10.383 0.39 -13.32 1 97.88 131 GLY B N 1
ATOM 3694 C CA . GLY B 1 131 ? 10.133 1.796 -13.047 1 97.88 131 GLY B CA 1
ATOM 3695 C C . GLY B 1 131 ? 10.828 2.727 -14.023 1 97.88 131 GLY B C 1
ATOM 3696 O O . GLY B 1 131 ? 10.719 3.949 -13.906 1 97.88 131 GLY B O 1
ATOM 3697 N N . GLN B 1 132 ? 11.5 2.215 -14.984 1 97.88 132 GLN B N 1
ATOM 3698 C CA . GLN B 1 132 ? 12.273 3.031 -15.914 1 97.88 132 GLN B CA 1
ATOM 3699 C C . GLN B 1 132 ? 11.602 3.096 -17.281 1 97.88 132 GLN B C 1
ATOM 3701 O O . GLN B 1 132 ? 11.812 4.047 -18.031 1 97.88 132 GLN B O 1
ATOM 3706 N N . THR B 1 133 ? 10.82 2.09 -17.625 1 98.5 133 THR B N 1
ATOM 3707 C CA . THR B 1 133 ? 10.094 2.086 -18.891 1 98.5 133 THR B CA 1
ATOM 3708 C C . THR B 1 133 ? 8.75 2.799 -18.75 1 98.5 133 THR B C 1
ATOM 3710 O O . THR B 1 133 ? 7.984 2.51 -17.828 1 98.5 133 THR B O 1
ATOM 3713 N N . PRO B 1 134 ? 8.492 3.744 -19.641 1 97.62 134 PRO B N 1
ATOM 3714 C CA . PRO B 1 134 ? 7.156 4.34 -19.594 1 97.62 134 PRO B CA 1
ATOM 3715 C C . PRO B 1 134 ? 6.039 3.303 -19.672 1 97.62 134 PRO B C 1
ATOM 3717 O O . PRO B 1 134 ? 6.074 2.422 -20.547 1 97.62 134 PRO B O 1
ATOM 3720 N N . LEU B 1 135 ? 5.094 3.428 -18.812 1 97.06 135 LEU B N 1
ATOM 3721 C CA . LEU B 1 135 ? 4.027 2.436 -18.703 1 97.06 135 LEU B CA 1
ATOM 3722 C C . LEU B 1 135 ? 3.207 2.375 -19.984 1 97.06 135 LEU B C 1
ATOM 3724 O O . LEU B 1 135 ? 2.738 1.305 -20.375 1 97.06 135 LEU B O 1
ATOM 3728 N N . ASP B 1 136 ? 3 3.543 -20.656 1 96.94 136 ASP B N 1
ATOM 3729 C CA . ASP B 1 136 ? 2.252 3.553 -21.906 1 96.94 136 ASP B CA 1
ATOM 3730 C C . ASP B 1 136 ? 2.955 2.715 -22.969 1 96.94 136 ASP B C 1
ATOM 3732 O O . ASP B 1 136 ? 2.301 2.02 -23.75 1 96.94 136 ASP B O 1
ATOM 3736 N N . GLU B 1 137 ? 4.301 2.75 -22.969 1 98.31 137 GLU B N 1
ATOM 3737 C CA . GLU B 1 137 ? 5.07 1.91 -23.891 1 98.31 137 GLU B CA 1
ATOM 3738 C C . GLU B 1 137 ? 4.848 0.429 -23.594 1 98.31 137 GLU B C 1
ATOM 3740 O O . GLU B 1 137 ? 4.617 -0.362 -24.516 1 98.31 137 GLU B O 1
ATOM 3745 N N . THR B 1 138 ? 4.918 0.059 -22.359 1 98.75 138 THR B N 1
ATOM 3746 C CA . THR B 1 138 ? 4.734 -1.323 -21.922 1 98.75 138 THR B CA 1
ATOM 3747 C C . THR B 1 138 ? 3.346 -1.828 -22.312 1 98.75 138 THR B C 1
ATOM 3749 O O . THR B 1 138 ? 3.209 -2.896 -22.906 1 98.75 138 THR B O 1
ATOM 3752 N N . LEU B 1 139 ? 2.346 -1.04 -22.016 1 98.75 139 LEU B N 1
ATOM 3753 C CA . LEU B 1 139 ? 0.966 -1.443 -22.266 1 98.75 139 LEU B CA 1
ATOM 3754 C C . LEU B 1 139 ? 0.675 -1.488 -23.766 1 98.75 139 LEU B C 1
ATOM 3756 O O . LEU B 1 139 ? -0.076 -2.348 -24.219 1 98.75 139 LEU B O 1
ATOM 3760 N N . GLU B 1 140 ? 1.242 -0.558 -24.531 1 98.62 140 GLU B N 1
ATOM 3761 C CA . GLU B 1 140 ? 1.078 -0.577 -25.969 1 98.62 140 GLU B CA 1
ATOM 3762 C C . GLU B 1 140 ? 1.705 -1.827 -26.578 1 98.62 140 GLU B C 1
ATOM 3764 O O . GLU B 1 140 ? 1.166 -2.396 -27.531 1 98.62 140 GLU B O 1
ATOM 3769 N N . ALA B 1 141 ? 2.855 -2.246 -26.047 1 98.81 141 ALA B N 1
ATOM 3770 C CA . ALA B 1 141 ? 3.473 -3.488 -26.5 1 98.81 141 ALA B CA 1
ATOM 3771 C C . ALA B 1 141 ? 2.553 -4.68 -26.266 1 98.81 141 ALA B C 1
ATOM 3773 O O . ALA B 1 141 ? 2.385 -5.531 -27.141 1 98.81 141 ALA B O 1
ATOM 3774 N N . LEU B 1 142 ? 1.934 -4.734 -25.109 1 98.88 142 LEU B N 1
ATOM 3775 C CA . LEU B 1 142 ? 0.988 -5.805 -24.812 1 98.88 142 LEU B CA 1
ATOM 3776 C C . LEU B 1 142 ? -0.219 -5.746 -25.734 1 98.88 142 LEU B C 1
ATOM 3778 O O . LEU B 1 142 ? -0.71 -6.781 -26.188 1 98.88 142 LEU B O 1
ATOM 3782 N N . ASP B 1 143 ? -0.668 -4.523 -25.953 1 98.5 143 ASP B N 1
ATOM 3783 C CA . ASP B 1 143 ? -1.792 -4.324 -26.859 1 98.5 143 ASP B CA 1
ATOM 3784 C C . ASP B 1 143 ? -1.463 -4.836 -28.266 1 98.5 143 ASP B C 1
ATOM 3786 O O . ASP B 1 143 ? -2.283 -5.504 -28.906 1 98.5 143 ASP B O 1
ATOM 3790 N N . THR B 1 144 ? -0.312 -4.52 -28.734 1 98.44 144 THR B N 1
ATOM 3791 C CA . THR B 1 144 ? 0.158 -4.961 -30.047 1 98.44 144 THR B CA 1
ATOM 3792 C C . THR B 1 144 ? 0.201 -6.484 -30.109 1 98.44 144 THR B C 1
ATOM 3794 O O . THR B 1 144 ? -0.252 -7.082 -31.094 1 98.44 144 THR B O 1
ATOM 3797 N N . LEU B 1 145 ? 0.714 -7.102 -29.078 1 98.81 145 LEU B N 1
ATOM 3798 C CA . LEU B 1 145 ? 0.806 -8.555 -29.031 1 98.81 145 LEU B CA 1
ATOM 3799 C C . LEU B 1 145 ? -0.582 -9.188 -29.016 1 98.81 145 LEU B C 1
ATOM 3801 O O . LEU B 1 145 ? -0.792 -10.242 -29.625 1 98.81 145 LEU B O 1
ATOM 3805 N N . THR B 1 146 ? -1.541 -8.578 -28.359 1 98.5 146 THR B N 1
ATOM 3806 C CA . THR B 1 146 ? -2.914 -9.07 -28.312 1 98.5 146 THR B CA 1
ATOM 3807 C C . THR B 1 146 ? -3.568 -8.984 -29.688 1 98.5 146 THR B C 1
ATOM 3809 O O . THR B 1 146 ? -4.191 -9.945 -30.141 1 98.5 146 THR B O 1
ATOM 3812 N N . ARG B 1 147 ? -3.398 -7.871 -30.359 1 98.06 147 ARG B N 1
ATOM 3813 C CA . ARG B 1 147 ? -3.98 -7.664 -31.688 1 98.06 147 ARG B CA 1
ATOM 3814 C C . ARG B 1 147 ? -3.361 -8.602 -32.719 1 98.06 147 ARG B C 1
ATOM 3816 O O . ARG B 1 147 ? -4.035 -9.039 -33.656 1 98.06 147 ARG B O 1
ATOM 3823 N N . ALA B 1 148 ? -2.137 -8.922 -32.469 1 98.5 148 ALA B N 1
ATOM 3824 C CA . ALA B 1 148 ? -1.439 -9.844 -33.375 1 98.5 148 ALA B CA 1
ATOM 3825 C C . ALA B 1 148 ? -1.846 -11.289 -33.094 1 98.5 148 ALA B C 1
ATOM 3827 O O . ALA B 1 148 ? -1.435 -12.203 -33.781 1 98.5 148 ALA B O 1
ATOM 3828 N N . GLY B 1 149 ? -2.598 -11.531 -32 1 98.38 149 GLY B N 1
ATOM 3829 C CA . GLY B 1 149 ? -3.068 -12.867 -31.656 1 98.38 149 GLY B CA 1
ATOM 3830 C C . GLY B 1 149 ? -2.051 -13.68 -30.891 1 98.38 149 GLY B C 1
ATOM 3831 O O . GLY B 1 149 ? -2.25 -14.867 -30.641 1 98.38 149 GLY B O 1
ATOM 3832 N N . LYS B 1 150 ? -0.99 -13.07 -30.453 1 98.69 150 LYS B N 1
ATOM 3833 C CA . LYS B 1 150 ? 0.102 -13.781 -29.797 1 98.69 150 LYS B CA 1
ATOM 3834 C C . LYS B 1 150 ? -0.187 -13.977 -28.312 1 98.69 150 LYS B C 1
ATOM 3836 O O . LYS B 1 150 ? 0.355 -14.891 -27.672 1 98.69 150 LYS B O 1
ATOM 3841 N N . ILE B 1 151 ? -0.947 -13.102 -27.719 1 98.75 151 ILE B N 1
ATOM 3842 C CA . ILE B 1 151 ? -1.437 -13.289 -26.359 1 98.75 151 ILE B CA 1
ATOM 3843 C C . ILE B 1 151 ? -2.941 -13.031 -26.312 1 98.75 151 ILE B C 1
ATOM 3845 O O . ILE B 1 151 ? -3.484 -12.336 -27.172 1 98.75 151 ILE B O 1
ATOM 3849 N N . ARG B 1 152 ? -3.613 -13.625 -25.328 1 98.44 152 ARG B N 1
ATOM 3850 C CA . ARG B 1 152 ? -5.051 -13.414 -25.188 1 98.44 152 ARG B CA 1
ATOM 3851 C C . ARG B 1 152 ? -5.348 -12.414 -24.062 1 98.44 152 ARG B C 1
ATOM 3853 O O . ARG B 1 152 ? -6.145 -11.492 -24.25 1 98.44 152 ARG B O 1
ATOM 3860 N N . TYR B 1 153 ? -4.734 -12.602 -22.906 1 98.62 153 TYR B N 1
ATOM 3861 C CA . TYR B 1 153 ? -4.891 -11.727 -21.766 1 98.62 153 TYR B CA 1
ATOM 3862 C C . TYR B 1 153 ? -3.533 -11.289 -21.219 1 98.62 153 TYR B C 1
ATOM 3864 O O . TYR B 1 153 ? -2.516 -11.93 -21.5 1 98.62 153 TYR B O 1
ATOM 3872 N N . ALA B 1 154 ? -3.52 -10.195 -20.5 1 98.69 154 ALA B N 1
ATOM 3873 C CA . ALA B 1 154 ? -2.311 -9.695 -19.859 1 98.69 154 ALA B CA 1
ATOM 3874 C C . ALA B 1 154 ? -2.506 -9.594 -18.344 1 98.69 154 ALA B C 1
ATOM 3876 O O . ALA B 1 154 ? -3.627 -9.391 -17.875 1 98.69 154 ALA B O 1
ATOM 3877 N N . GLY B 1 155 ? -1.463 -9.766 -17.578 1 98.75 155 GLY B N 1
ATOM 3878 C CA . GLY B 1 155 ? -1.447 -9.594 -16.141 1 98.75 155 GLY B CA 1
ATOM 3879 C C . GLY B 1 155 ? -0.153 -8.992 -15.617 1 98.75 155 GLY B C 1
ATOM 3880 O O . GLY B 1 155 ? 0.769 -8.734 -16.391 1 98.75 155 GLY B O 1
ATOM 3881 N N . VAL B 1 156 ? -0.134 -8.641 -14.344 1 98.88 156 VAL B N 1
ATOM 3882 C CA . VAL B 1 156 ? 1.069 -8.133 -13.695 1 98.88 156 VAL B CA 1
ATOM 3883 C C . VAL B 1 156 ? 1.439 -9.016 -12.516 1 98.88 156 VAL B C 1
ATOM 3885 O O . VAL B 1 156 ? 0.571 -9.664 -11.914 1 98.88 156 VAL B O 1
ATOM 3888 N N . SER B 1 157 ? 2.705 -9.094 -12.242 1 98.88 157 SER B N 1
ATOM 3889 C CA . SER B 1 157 ? 3.203 -9.836 -11.086 1 98.88 157 SER B CA 1
ATOM 3890 C C . SER B 1 157 ? 4.195 -9 -10.281 1 98.88 157 SER B C 1
ATOM 3892 O O . SER B 1 157 ? 5.062 -8.336 -10.859 1 98.88 157 SER B O 1
ATOM 3894 N N . ASN B 1 158 ? 4.031 -8.938 -8.977 1 98.69 158 ASN B N 1
ATOM 3895 C CA . ASN B 1 158 ? 4.965 -8.32 -8.039 1 98.69 158 ASN B CA 1
ATOM 3896 C C . ASN B 1 158 ? 5.035 -6.809 -8.234 1 98.69 158 ASN B C 1
ATOM 3898 O O . ASN B 1 158 ? 6.109 -6.215 -8.109 1 98.69 158 ASN B O 1
ATOM 3902 N N . PHE B 1 159 ? 3.922 -6.219 -8.695 1 98.81 159 PHE B N 1
ATOM 3903 C CA . PHE B 1 159 ? 3.711 -4.777 -8.688 1 98.81 159 PHE B CA 1
ATOM 3904 C C . PHE B 1 159 ? 3.223 -4.309 -7.324 1 98.81 159 PHE B C 1
ATOM 3906 O O . PHE B 1 159 ? 2.584 -5.066 -6.594 1 98.81 159 PHE B O 1
ATOM 3913 N N . SER B 1 160 ? 3.568 -3.053 -6.949 1 98.44 160 SER B N 1
ATOM 3914 C CA . SER B 1 160 ? 2.83 -2.4 -5.875 1 98.44 160 SER B CA 1
ATOM 3915 C C . SER B 1 160 ? 1.411 -2.053 -6.309 1 98.44 160 SER B C 1
ATOM 3917 O O . SER B 1 160 ? 1.106 -2.045 -7.504 1 98.44 160 SER B O 1
ATOM 3919 N N . ALA B 1 161 ? 0.544 -1.819 -5.297 1 98.56 161 ALA B N 1
ATOM 3920 C CA . ALA B 1 161 ? -0.851 -1.548 -5.637 1 98.56 161 ALA B CA 1
ATOM 3921 C C . ALA B 1 161 ? -0.98 -0.257 -6.438 1 98.56 161 ALA B C 1
ATOM 3923 O O . ALA B 1 161 ? -1.773 -0.182 -7.379 1 98.56 161 ALA B O 1
ATOM 3924 N N . TRP B 1 162 ? -0.198 0.795 -6.062 1 98.19 162 TRP B N 1
ATOM 3925 C CA . TRP B 1 162 ? -0.308 2.041 -6.812 1 98.19 162 TRP B CA 1
ATOM 3926 C C . TRP B 1 162 ? 0.241 1.873 -8.227 1 98.19 162 TRP B C 1
ATOM 3928 O O . TRP B 1 162 ? -0.216 2.537 -9.156 1 98.19 162 TRP B O 1
ATOM 3938 N N . HIS B 1 163 ? 1.281 0.895 -8.469 1 98.62 163 HIS B N 1
ATOM 3939 C CA . HIS B 1 163 ? 1.717 0.544 -9.812 1 98.62 163 HIS B CA 1
ATOM 3940 C C . HIS B 1 163 ? 0.551 0.03 -10.656 1 98.62 163 HIS B C 1
ATOM 3942 O O . HIS B 1 163 ? 0.352 0.475 -11.789 1 98.62 163 HIS B O 1
ATOM 3948 N N . LEU B 1 164 ? -0.14 -0.924 -10.055 1 98.75 164 LEU B N 1
ATOM 3949 C CA . LEU B 1 164 ? -1.238 -1.567 -10.773 1 98.75 164 LEU B CA 1
ATOM 3950 C C . LEU B 1 164 ? -2.361 -0.575 -11.047 1 98.75 164 LEU B C 1
ATOM 3952 O O . LEU B 1 164 ? -2.904 -0.539 -12.156 1 98.75 164 LEU B O 1
ATOM 3956 N N . MET B 1 165 ? -2.742 0.25 -10.07 1 98.69 165 MET B N 1
ATOM 3957 C CA . MET B 1 165 ? -3.783 1.252 -10.281 1 98.69 165 MET B CA 1
ATOM 3958 C C . MET B 1 165 ? -3.369 2.246 -11.359 1 98.69 165 MET B C 1
ATOM 3960 O O . MET B 1 165 ? -4.191 2.652 -12.188 1 98.69 165 MET B O 1
ATOM 3964 N N . LYS B 1 166 ? -2.104 2.676 -11.344 1 98.19 166 LYS B N 1
ATOM 3965 C CA . LYS B 1 166 ? -1.569 3.537 -12.398 1 98.19 166 LYS B CA 1
ATOM 3966 C C . LYS B 1 166 ? -1.684 2.871 -13.766 1 98.19 166 LYS B C 1
ATOM 3968 O O . LYS B 1 166 ? -2.061 3.516 -14.742 1 98.19 166 LYS B O 1
ATOM 3973 N N . ALA B 1 167 ? -1.34 1.574 -13.828 1 98.56 167 ALA B N 1
ATOM 3974 C CA . ALA B 1 167 ? -1.429 0.824 -15.078 1 98.56 167 ALA B CA 1
ATOM 3975 C C . ALA B 1 167 ? -2.865 0.784 -15.594 1 98.56 167 ALA B C 1
ATOM 3977 O O . ALA B 1 167 ? -3.107 0.975 -16.781 1 98.56 167 ALA B O 1
ATOM 3978 N N . LEU B 1 168 ? -3.816 0.535 -14.695 1 98.31 168 LEU B N 1
ATOM 3979 C CA . LEU B 1 168 ? -5.223 0.499 -15.078 1 98.31 168 LEU B CA 1
ATOM 3980 C C . LEU B 1 168 ? -5.68 1.855 -15.602 1 98.31 168 LEU B C 1
ATOM 3982 O O . LEU B 1 168 ? -6.367 1.933 -16.625 1 98.31 168 LEU B O 1
ATOM 3986 N N . GLY B 1 169 ? -5.277 2.928 -14.906 1 97.25 169 GLY B N 1
ATOM 3987 C CA . GLY B 1 169 ? -5.609 4.266 -15.375 1 97.25 169 GLY B CA 1
ATOM 3988 C C . GLY B 1 169 ? -5.016 4.59 -16.734 1 97.25 169 GLY B C 1
ATOM 3989 O O . GLY B 1 169 ? -5.688 5.172 -17.578 1 97.25 169 GLY B O 1
ATOM 3990 N N . THR B 1 170 ? -3.766 4.203 -16.938 1 97.12 170 THR B N 1
ATOM 3991 C CA . THR B 1 170 ? -3.076 4.441 -18.188 1 97.12 170 THR B CA 1
ATOM 3992 C C . THR B 1 170 ? -3.746 3.672 -19.328 1 97.12 170 THR B C 1
ATOM 3994 O O . THR B 1 170 ? -3.945 4.211 -20.422 1 97.12 170 THR B O 1
ATOM 3997 N N . ALA B 1 171 ? -4.074 2.42 -19.062 1 97.44 171 ALA B N 1
ATOM 3998 C CA . ALA B 1 171 ? -4.746 1.591 -20.062 1 97.44 171 ALA B CA 1
ATOM 3999 C C . ALA B 1 171 ? -6.086 2.197 -20.469 1 97.44 171 ALA B C 1
ATOM 4001 O O . ALA B 1 171 ? -6.414 2.26 -21.656 1 97.44 171 ALA B O 1
ATOM 4002 N N . GLU B 1 172 ? -6.84 2.621 -19.5 1 95.06 172 GLU B N 1
ATOM 4003 C CA . GLU B 1 172 ? -8.156 3.201 -19.75 1 95.06 172 GLU B CA 1
ATOM 4004 C C . GLU B 1 172 ? -8.039 4.496 -20.547 1 95.06 172 GLU B C 1
ATOM 4006 O O . GLU B 1 172 ? -8.758 4.695 -21.531 1 95.06 172 GLU B O 1
ATOM 4011 N N . ARG B 1 173 ? -7.176 5.316 -20.156 1 93.44 173 ARG B N 1
ATOM 4012 C CA . ARG B 1 173 ? -6.98 6.617 -20.797 1 93.44 173 ARG B CA 1
ATOM 4013 C C . ARG B 1 173 ? -6.633 6.457 -22.266 1 93.44 173 ARG B C 1
ATOM 4015 O O . ARG B 1 173 ? -7.137 7.199 -23.109 1 93.44 173 ARG B O 1
ATOM 4022 N N . ASN B 1 174 ? -5.836 5.508 -22.578 1 93.94 174 ASN B N 1
ATOM 4023 C CA . ASN B 1 174 ? -5.297 5.355 -23.922 1 93.94 174 ASN B CA 1
ATOM 4024 C C . ASN B 1 174 ? -6.008 4.242 -24.688 1 93.94 174 ASN B C 1
ATOM 4026 O O . ASN B 1 174 ? -5.629 3.918 -25.812 1 93.94 174 ASN B O 1
ATOM 4030 N N . ARG B 1 175 ? -7.016 3.674 -24.062 1 94.62 175 ARG B N 1
ATOM 4031 C CA . ARG B 1 175 ? -7.801 2.594 -24.641 1 94.62 175 ARG B CA 1
ATOM 4032 C C . ARG B 1 175 ? -6.91 1.42 -25.047 1 94.62 175 ARG B C 1
ATOM 4034 O O . ARG B 1 175 ? -6.992 0.921 -26.172 1 94.62 175 ARG B O 1
ATOM 4041 N N . LEU B 1 176 ? -6.008 1.06 -24.125 1 96.75 176 LEU B N 1
ATOM 4042 C CA . LEU B 1 176 ? -5.109 -0.078 -24.297 1 96.75 176 LEU B CA 1
ATOM 4043 C C . LEU B 1 176 ? -5.594 -1.277 -23.484 1 96.75 176 LEU B C 1
ATOM 4045 O O . LEU B 1 176 ? -6.523 -1.156 -22.688 1 96.75 176 LEU B O 1
ATOM 4049 N N . ILE B 1 177 ? -4.977 -2.408 -23.75 1 96 177 ILE B N 1
ATOM 4050 C CA . ILE B 1 177 ? -5.301 -3.607 -22.984 1 96 177 ILE B CA 1
ATOM 4051 C C . ILE B 1 177 ? -5.004 -3.373 -21.5 1 96 177 ILE B C 1
ATOM 4053 O O . ILE B 1 177 ? -3.971 -2.795 -21.156 1 96 177 ILE B O 1
ATOM 4057 N N . ALA B 1 178 ? -5.914 -3.701 -20.656 1 96.88 178 ALA B N 1
ATOM 4058 C CA . ALA B 1 178 ? -5.73 -3.611 -19.203 1 96.88 178 ALA B CA 1
ATOM 4059 C C . ALA B 1 178 ? -5.391 -4.977 -18.609 1 96.88 178 ALA B C 1
ATOM 4061 O O . ALA B 1 178 ? -5.953 -5.992 -19.016 1 96.88 178 ALA B O 1
ATOM 4062 N N . PRO B 1 179 ? -4.441 -5.008 -17.656 1 98.31 179 PRO B N 1
ATOM 4063 C CA . PRO B 1 179 ? -4.242 -6.262 -16.922 1 98.31 179 PRO B CA 1
ATOM 4064 C C . PRO B 1 179 ? -5.527 -6.773 -16.266 1 98.31 179 PRO B C 1
ATOM 4066 O O . PRO B 1 179 ? -6.293 -5.988 -15.703 1 98.31 179 PRO B O 1
ATOM 4069 N N . VAL B 1 180 ? -5.73 -8.086 -16.344 1 98.44 180 VAL B N 1
ATOM 4070 C CA . VAL B 1 180 ? -6.941 -8.641 -15.766 1 98.44 180 VAL B CA 1
ATOM 4071 C C . VAL B 1 180 ? -6.582 -9.484 -14.539 1 98.44 180 VAL B C 1
ATOM 4073 O O . VAL B 1 180 ? -7.469 -9.984 -13.844 1 98.44 180 VAL B O 1
ATOM 4076 N N . SER B 1 181 ? -5.25 -9.617 -14.258 1 98.75 181 SER B N 1
ATOM 4077 C CA . SER B 1 181 ? -4.777 -10.5 -13.195 1 98.75 181 SER B CA 1
ATOM 4078 C C . SER B 1 181 ? -3.5 -9.969 -12.555 1 98.75 181 SER B C 1
ATOM 4080 O O . SER B 1 181 ? -2.709 -9.289 -13.211 1 98.75 181 SER B O 1
ATOM 4082 N N . GLN B 1 182 ? -3.408 -10.203 -11.289 1 98.88 182 GLN B N 1
ATOM 4083 C CA . GLN B 1 182 ? -2.109 -10.094 -10.633 1 98.88 182 GLN B CA 1
ATOM 4084 C C . GLN B 1 182 ? -1.679 -11.43 -10.039 1 98.88 182 GLN B C 1
ATOM 4086 O O . GLN B 1 182 ? -2.508 -12.18 -9.508 1 98.88 182 GLN B O 1
ATOM 4091 N N . GLN B 1 183 ? -0.431 -11.797 -10.203 1 98.94 183 GLN B N 1
ATOM 4092 C CA . GLN B 1 183 ? 0.159 -12.945 -9.523 1 98.94 183 GLN B CA 1
ATOM 4093 C C . GLN B 1 183 ? 1.088 -12.5 -8.398 1 98.94 183 GLN B C 1
ATOM 4095 O O . GLN B 1 183 ? 2.113 -11.867 -8.648 1 98.94 183 GLN B O 1
ATOM 4100 N N . ILE B 1 184 ? 0.692 -12.828 -7.141 1 98.81 184 ILE B N 1
ATOM 4101 C CA . ILE B 1 184 ? 1.339 -12.195 -5.996 1 98.81 184 ILE B CA 1
ATOM 4102 C C . ILE B 1 184 ? 1.619 -13.242 -4.918 1 98.81 184 ILE B C 1
ATOM 4104 O O . ILE B 1 184 ? 1.081 -14.352 -4.965 1 98.81 184 ILE B O 1
ATOM 4108 N N . TYR B 1 185 ? 2.51 -12.844 -3.977 1 98.62 185 TYR B N 1
ATOM 4109 C CA . TYR B 1 185 ? 2.754 -13.641 -2.779 1 98.62 185 TYR B CA 1
ATOM 4110 C C . TYR B 1 185 ? 1.684 -13.391 -1.726 1 98.62 185 TYR B C 1
ATOM 4112 O O . TYR B 1 185 ? 1.392 -12.234 -1.395 1 98.62 185 TYR B O 1
ATOM 4120 N N . TYR B 1 186 ? 1.133 -14.406 -1.228 1 98.62 186 TYR B N 1
ATOM 4121 C CA . TYR B 1 186 ? 0.137 -14.359 -0.163 1 98.62 186 TYR B CA 1
ATOM 4122 C C . TYR B 1 186 ? 0.033 -15.703 0.546 1 98.62 186 TYR B C 1
ATOM 4124 O O . TYR B 1 186 ? -0.166 -16.734 -0.097 1 98.62 186 TYR B O 1
ATOM 4132 N N . SER B 1 187 ? 0.233 -15.719 1.862 1 98.5 187 SER B N 1
ATOM 4133 C CA . SER B 1 187 ? 0.186 -16.938 2.668 1 98.5 187 SER B CA 1
ATOM 4134 C C . SER B 1 187 ? -0.107 -16.609 4.129 1 98.5 187 SER B C 1
ATOM 4136 O O . SER B 1 187 ? -0.201 -15.445 4.512 1 98.5 187 SER B O 1
ATOM 4138 N N . LEU B 1 188 ? -0.271 -17.703 4.914 1 98.5 188 LEU B N 1
ATOM 4139 C CA . LEU B 1 188 ? -0.443 -17.562 6.355 1 98.5 188 LEU B CA 1
ATOM 4140 C C . LEU B 1 188 ? 0.819 -17 7.004 1 98.5 188 LEU B C 1
ATOM 4142 O O . LEU B 1 188 ? 0.762 -16.422 8.094 1 98.5 188 LEU B O 1
ATOM 4146 N N . GLN B 1 189 ? 1.952 -17.141 6.352 1 97.19 189 GLN B N 1
ATOM 4147 C CA . GLN B 1 189 ? 3.211 -16.609 6.863 1 97.19 189 GLN B CA 1
ATOM 4148 C C . GLN B 1 189 ? 3.258 -15.094 6.738 1 97.19 189 GLN B C 1
ATOM 4150 O O . GLN B 1 189 ? 3.77 -14.406 7.629 1 97.19 189 GLN B O 1
ATOM 4155 N N . ALA B 1 190 ? 2.744 -14.547 5.68 1 97.06 190 ALA B N 1
ATOM 4156 C CA . ALA B 1 190 ? 2.721 -13.109 5.457 1 97.06 190 ALA B CA 1
ATOM 4157 C C . ALA B 1 190 ? 1.481 -12.695 4.668 1 97.06 190 ALA B C 1
ATOM 4159 O O . ALA B 1 190 ? 1.286 -13.133 3.533 1 97.06 190 ALA B O 1
ATOM 4160 N N . ARG B 1 191 ? 0.705 -11.828 5.23 1 97.88 191 ARG B N 1
ATOM 4161 C CA . ARG B 1 191 ? -0.568 -11.398 4.656 1 97.88 191 ARG B CA 1
ATOM 4162 C C . ARG B 1 191 ? -0.508 -9.945 4.215 1 97.88 191 ARG B C 1
ATOM 4164 O O . ARG B 1 191 ? -1.527 -9.25 4.199 1 97.88 191 ARG B O 1
ATOM 4171 N N . ASP B 1 192 ? 0.75 -9.445 3.822 1 98.12 192 ASP B N 1
ATOM 4172 C CA . ASP B 1 192 ? 1 -8.062 3.438 1 98.12 192 ASP B CA 1
ATOM 4173 C C . ASP B 1 192 ? 0.09 -7.637 2.287 1 98.12 192 ASP B C 1
ATOM 4175 O O . ASP B 1 192 ? -0.299 -6.473 2.195 1 98.12 192 ASP B O 1
ATOM 4179 N N . ALA B 1 193 ? -0.281 -8.594 1.403 1 98.5 193 ALA B N 1
ATOM 4180 C CA . ALA B 1 193 ? -1.107 -8.305 0.234 1 98.5 193 ALA B CA 1
ATOM 4181 C C . ALA B 1 193 ? -2.457 -7.723 0.646 1 98.5 193 ALA B C 1
ATOM 4183 O O . ALA B 1 193 ? -3.139 -7.086 -0.162 1 98.5 193 ALA B O 1
ATOM 4184 N N . GLU B 1 194 ? -2.877 -7.941 1.857 1 98.5 194 GLU B N 1
ATOM 4185 C CA . GLU B 1 194 ? -4.184 -7.496 2.332 1 98.5 194 GLU B CA 1
ATOM 4186 C C . GLU B 1 194 ? -4.207 -5.984 2.547 1 98.5 194 GLU B C 1
ATOM 4188 O O . GLU B 1 194 ? -5.277 -5.383 2.656 1 98.5 194 GLU B O 1
ATOM 4193 N N . TYR B 1 195 ? -3.049 -5.34 2.611 1 98.25 195 TYR B N 1
ATOM 4194 C CA . TYR B 1 195 ? -3.023 -3.9 2.848 1 98.25 195 TYR B CA 1
ATOM 4195 C C . TYR B 1 195 ? -3.576 -3.141 1.649 1 98.25 195 TYR B C 1
ATOM 4197 O O . TYR B 1 195 ? -4.395 -2.232 1.806 1 98.25 195 TYR B O 1
ATOM 4205 N N . GLU B 1 196 ? -3.068 -3.557 0.454 1 98.19 196 GLU B N 1
ATOM 4206 C CA . GLU B 1 196 ? -3.447 -2.736 -0.692 1 98.19 196 GLU B CA 1
ATOM 4207 C C . GLU B 1 196 ? -3.789 -3.602 -1.901 1 98.19 196 GLU B C 1
ATOM 4209 O O . GLU B 1 196 ? -4.758 -3.328 -2.611 1 98.19 196 GLU B O 1
ATOM 4214 N N . LEU B 1 197 ? -3.037 -4.68 -2.109 1 98.75 197 LEU B N 1
ATOM 4215 C CA . LEU B 1 197 ? -3.135 -5.441 -3.35 1 98.75 197 LEU B CA 1
ATOM 4216 C C . LEU B 1 197 ? -4.484 -6.145 -3.453 1 98.75 197 LEU B C 1
ATOM 4218 O O . LEU B 1 197 ? -5.141 -6.086 -4.496 1 98.75 197 LEU B O 1
ATOM 4222 N N . LEU B 1 198 ? -4.895 -6.805 -2.369 1 98.69 198 LEU B N 1
ATOM 4223 C CA . LEU B 1 198 ? -6.145 -7.551 -2.412 1 98.69 198 LEU B CA 1
ATOM 4224 C C . LEU B 1 198 ? -7.344 -6.609 -2.418 1 98.69 198 LEU B C 1
ATOM 4226 O O . LEU B 1 198 ? -8.281 -6.797 -3.191 1 98.69 198 LEU B O 1
ATOM 4230 N N . PRO B 1 199 ? -7.305 -5.484 -1.588 1 98.56 199 PRO B N 1
ATOM 4231 C CA . PRO B 1 199 ? -8.414 -4.531 -1.692 1 98.56 199 PRO B CA 1
ATOM 4232 C C . PRO B 1 199 ? -8.547 -3.932 -3.09 1 98.56 199 PRO B C 1
ATOM 4234 O O . PRO B 1 199 ? -9.656 -3.814 -3.613 1 98.56 199 PRO B O 1
ATOM 4237 N N . LEU B 1 200 ? -7.457 -3.562 -3.684 1 98.44 200 LEU B N 1
ATOM 4238 C CA . LEU B 1 200 ? -7.48 -3.051 -5.051 1 98.44 200 LEU B CA 1
ATOM 4239 C C . LEU B 1 200 ? -8.086 -4.078 -6.004 1 98.44 200 LEU B C 1
ATOM 4241 O O . LEU B 1 200 ? -8.867 -3.727 -6.887 1 98.44 200 LEU B O 1
ATOM 4245 N N . ALA B 1 201 ? -7.691 -5.348 -5.82 1 98.62 201 ALA B N 1
ATOM 4246 C CA . ALA B 1 201 ? -8.188 -6.41 -6.691 1 98.62 201 ALA B CA 1
ATOM 4247 C C . ALA B 1 201 ? -9.711 -6.516 -6.617 1 98.62 201 ALA B C 1
ATOM 4249 O O . ALA B 1 201 ? -10.383 -6.633 -7.645 1 98.62 201 ALA B O 1
ATOM 4250 N N . VAL B 1 202 ? -10.258 -6.441 -5.438 1 98.19 202 VAL B N 1
ATOM 4251 C CA . VAL B 1 202 ? -11.703 -6.512 -5.242 1 98.19 202 VAL B CA 1
ATOM 4252 C C . VAL B 1 202 ? -12.375 -5.297 -5.883 1 98.19 202 VAL B C 1
ATOM 4254 O O . VAL B 1 202 ? -13.359 -5.438 -6.613 1 98.19 202 VAL B O 1
ATOM 4257 N N . ASP B 1 203 ? -11.828 -4.152 -5.645 1 98.19 203 ASP B N 1
ATOM 4258 C CA . ASP B 1 203 ? -12.438 -2.91 -6.113 1 98.19 203 ASP B CA 1
ATOM 4259 C C . ASP B 1 203 ? -12.391 -2.816 -7.637 1 98.19 203 ASP B C 1
ATOM 4261 O O . ASP B 1 203 ? -13.367 -2.389 -8.266 1 98.19 203 ASP B O 1
ATOM 4265 N N . GLN B 1 204 ? -11.258 -3.203 -8.266 1 97.94 204 GLN B N 1
ATOM 4266 C CA . GLN B 1 204 ? -11.039 -2.969 -9.688 1 97.94 204 GLN B CA 1
ATOM 4267 C C . GLN B 1 204 ? -11.367 -4.215 -10.508 1 97.94 204 GLN B C 1
ATOM 4269 O O . GLN B 1 204 ? -11.258 -4.203 -11.734 1 97.94 204 GLN B O 1
ATOM 4274 N N . GLY B 1 205 ? -11.781 -5.324 -9.859 1 97.81 205 GLY B N 1
ATOM 4275 C CA . GLY B 1 205 ? -12.078 -6.559 -10.57 1 97.81 205 GLY B CA 1
ATOM 4276 C C . GLY B 1 205 ? -10.844 -7.211 -11.164 1 97.81 205 GLY B C 1
ATOM 4277 O O . GLY B 1 205 ? -10.844 -7.582 -12.344 1 97.81 205 GLY B O 1
ATOM 4278 N N . ILE B 1 206 ? -9.781 -7.289 -10.43 1 98.62 206 ILE B N 1
ATOM 4279 C CA . ILE B 1 206 ? -8.539 -7.941 -10.852 1 98.62 206 ILE B CA 1
ATOM 4280 C C . ILE B 1 206 ? -8.492 -9.367 -10.297 1 98.62 206 ILE B C 1
ATOM 4282 O O . ILE B 1 206 ? -8.727 -9.578 -9.102 1 98.62 206 ILE B O 1
ATOM 4286 N N . GLY B 1 207 ? -8.297 -10.406 -11.164 1 98.69 207 GLY B N 1
ATOM 4287 C CA . GLY B 1 207 ? -8.047 -11.75 -10.664 1 98.69 207 GLY B CA 1
ATOM 4288 C C . GLY B 1 207 ? -6.742 -11.867 -9.898 1 98.69 207 GLY B C 1
ATOM 4289 O O . GLY B 1 207 ? -5.785 -11.141 -10.164 1 98.69 207 GLY B O 1
ATOM 4290 N N . VAL B 1 208 ? -6.723 -12.797 -8.977 1 98.88 208 VAL B N 1
ATOM 4291 C CA . VAL B 1 208 ? -5.527 -12.953 -8.148 1 98.88 208 VAL B CA 1
ATOM 4292 C C . VAL B 1 208 ? -5.047 -14.406 -8.219 1 98.88 208 VAL B C 1
ATOM 4294 O O . VAL B 1 208 ? -5.812 -15.328 -7.938 1 98.88 208 VAL B O 1
ATOM 4297 N N . GLN B 1 209 ? -3.848 -14.586 -8.656 1 98.88 209 GLN B N 1
ATOM 4298 C CA . GLN B 1 209 ? -3.133 -15.859 -8.555 1 98.88 209 GLN B CA 1
ATOM 4299 C C . GLN B 1 209 ? -1.994 -15.766 -7.547 1 98.88 209 GLN B C 1
ATOM 4301 O O . GLN B 1 209 ? -1.197 -14.828 -7.578 1 98.88 209 GLN B O 1
ATOM 4306 N N . VAL B 1 210 ? -1.926 -16.734 -6.625 1 98.88 210 VAL B N 1
ATOM 4307 C CA . VAL B 1 210 ? -0.994 -16.641 -5.504 1 98.88 210 VAL B CA 1
ATOM 4308 C C . VAL B 1 210 ? 0.19 -17.578 -5.746 1 98.88 210 VAL B C 1
ATOM 4310 O O . VAL B 1 210 ? 0.01 -18.781 -5.941 1 98.88 210 VAL B O 1
ATOM 4313 N N . TRP B 1 211 ? 1.376 -16.984 -5.793 1 98.31 211 TRP B N 1
ATOM 4314 C CA . TRP B 1 211 ? 2.561 -17.844 -5.84 1 98.31 211 TRP B CA 1
ATOM 4315 C C . TRP B 1 211 ? 3.127 -18.062 -4.441 1 98.31 211 TRP B C 1
ATOM 4317 O O . TRP B 1 211 ? 2.885 -17.266 -3.533 1 98.31 211 TRP B O 1
ATOM 4327 N N . SER B 1 212 ? 3.75 -19.25 -4.207 1 97.31 212 SER B N 1
ATOM 4328 C CA . SER B 1 212 ? 4.406 -19.688 -2.979 1 97.31 212 SER B CA 1
ATOM 4329 C C . SER B 1 212 ? 3.438 -19.688 -1.803 1 97.31 212 SER B C 1
ATOM 4331 O O . SER B 1 212 ? 3.73 -19.125 -0.749 1 97.31 212 SER B O 1
ATOM 4333 N N . PRO B 1 213 ? 2.305 -20.312 -1.966 1 97.94 213 PRO B N 1
ATOM 4334 C CA . PRO B 1 213 ? 1.286 -20.312 -0.913 1 97.94 213 PRO B CA 1
ATOM 4335 C C . PRO B 1 213 ? 1.73 -21.062 0.341 1 97.94 213 PRO B C 1
ATOM 4337 O O . PRO B 1 213 ? 1.129 -20.891 1.406 1 97.94 213 PRO B O 1
ATOM 4340 N N . LEU B 1 214 ? 2.785 -21.875 0.244 1 97.25 214 LEU B N 1
ATOM 4341 C CA . LEU B 1 214 ? 3.295 -22.609 1.393 1 97.25 214 LEU B CA 1
ATOM 4342 C C . LEU B 1 214 ? 4.535 -21.938 1.969 1 97.25 214 LEU B C 1
ATOM 4344 O O . LEU B 1 214 ? 5.199 -22.5 2.844 1 97.25 214 LEU B O 1
ATOM 4348 N N . ALA B 1 215 ? 4.871 -20.812 1.466 1 96.5 215 ALA B N 1
ATOM 4349 C CA . ALA B 1 215 ? 5.996 -20.016 1.948 1 96.5 215 ALA B CA 1
ATOM 4350 C C . ALA B 1 215 ? 7.301 -20.812 1.869 1 96.5 215 ALA B C 1
ATOM 4352 O O . ALA B 1 215 ? 8.039 -20.891 2.852 1 96.5 215 ALA B O 1
ATOM 4353 N N . GLY B 1 216 ? 7.543 -21.406 0.726 1 91.94 216 GLY B N 1
ATOM 4354 C CA . GLY B 1 216 ? 8.781 -22.141 0.53 1 91.94 216 GLY B CA 1
ATOM 4355 C C . GLY B 1 216 ? 8.875 -23.391 1.398 1 91.94 216 GLY B C 1
ATOM 4356 O O . GLY B 1 216 ? 9.969 -23.859 1.689 1 91.94 216 GLY B O 1
ATOM 4357 N N . GLY B 1 217 ? 7.781 -23.781 1.983 1 92.56 217 GLY B N 1
ATOM 4358 C CA . GLY B 1 217 ? 7.77 -24.984 2.805 1 92.56 217 GLY B CA 1
ATOM 4359 C C . GLY B 1 217 ? 7.637 -24.703 4.289 1 92.56 217 GLY B C 1
ATOM 4360 O O . GLY B 1 217 ? 7.426 -25.609 5.09 1 92.56 217 GLY B O 1
ATOM 4361 N N . LEU B 1 218 ? 7.68 -23.438 4.695 1 94.94 218 LEU B N 1
ATOM 4362 C CA . LEU B 1 218 ? 7.57 -23.062 6.102 1 94.94 218 LEU B CA 1
ATOM 4363 C C . LEU B 1 218 ? 6.238 -23.531 6.688 1 94.94 218 LEU B C 1
ATOM 4365 O O . LEU B 1 218 ? 6.141 -23.781 7.887 1 94.94 218 LEU B O 1
ATOM 4369 N N . LEU B 1 219 ? 5.191 -23.703 5.801 1 97 219 LEU B N 1
ATOM 4370 C CA . LEU B 1 219 ? 3.842 -24 6.27 1 97 219 LEU B CA 1
ATOM 4371 C C . LEU B 1 219 ? 3.5 -25.469 6.031 1 97 219 LEU B C 1
ATOM 4373 O O . LEU B 1 219 ? 2.324 -25.844 5.988 1 97 219 LEU B O 1
ATOM 4377 N N . SER B 1 220 ? 4.523 -26.312 5.875 1 93.81 220 SER B N 1
ATOM 4378 C CA . SER B 1 220 ? 4.352 -27.75 5.648 1 93.81 220 SER B CA 1
ATOM 4379 C C . SER B 1 220 ? 3.99 -28.469 6.941 1 93.81 220 SER B C 1
ATOM 4381 O O . SER B 1 220 ? 3.545 -29.609 6.91 1 93.81 220 SER B O 1
ATOM 4383 N N . GLY B 1 221 ? 4.281 -27.812 8.094 1 94 221 GLY B N 1
ATOM 4384 C CA . GLY B 1 221 ? 4.074 -28.422 9.398 1 94 221 GLY B CA 1
ATOM 4385 C C . GLY B 1 221 ? 5.344 -29.016 9.984 1 94 221 GLY B C 1
ATOM 4386 O O . GLY B 1 221 ? 5.352 -29.469 11.133 1 94 221 GLY B O 1
ATOM 4387 N N . LYS B 1 222 ? 6.402 -28.859 9.266 1 91.31 222 LYS B N 1
ATOM 4388 C CA . LYS B 1 222 ? 7.652 -29.484 9.695 1 91.31 222 LYS B CA 1
ATOM 4389 C C . LYS B 1 222 ? 8.422 -28.562 10.648 1 91.31 222 LYS B C 1
ATOM 4391 O O . LYS B 1 222 ? 9.258 -29.031 11.43 1 91.31 222 LYS B O 1
ATOM 4396 N N . TYR B 1 223 ? 8.25 -27.297 10.562 1 92.06 223 TYR B N 1
ATOM 4397 C CA . TYR B 1 223 ? 8.938 -26.328 11.391 1 92.06 223 TYR B CA 1
ATOM 4398 C C . TYR B 1 223 ? 8.102 -25.969 12.617 1 92.06 223 TYR B C 1
ATOM 4400 O O . TYR B 1 223 ? 7.219 -25.109 12.547 1 92.06 223 TYR B O 1
ATOM 4408 N N . ARG B 1 224 ? 8.43 -26.641 13.719 1 92.81 224 ARG B N 1
ATOM 4409 C CA . ARG B 1 224 ? 7.621 -26.531 14.93 1 92.81 224 ARG B CA 1
ATOM 4410 C C . ARG B 1 224 ? 8.398 -25.859 16.047 1 92.81 224 ARG B C 1
ATOM 4412 O O . ARG B 1 224 ? 9.625 -25.984 16.125 1 92.81 224 ARG B O 1
ATOM 4419 N N . ARG B 1 225 ? 7.562 -25.188 16.828 1 91.75 225 ARG B N 1
ATOM 4420 C CA . ARG B 1 225 ? 8.148 -24.562 18.016 1 91.75 225 ARG B CA 1
ATOM 4421 C C . ARG B 1 225 ? 8.844 -25.594 18.891 1 91.75 225 ARG B C 1
ATOM 4423 O O . ARG B 1 225 ? 8.273 -26.625 19.219 1 91.75 225 ARG B O 1
ATOM 4430 N N . GLY B 1 226 ? 10.086 -25.266 19.266 1 90.5 226 GLY B N 1
ATOM 4431 C CA . GLY B 1 226 ? 10.805 -26.078 20.234 1 90.5 226 GLY B CA 1
ATOM 4432 C C . GLY B 1 226 ? 11.234 -27.422 19.672 1 90.5 226 GLY B C 1
ATOM 4433 O O . GLY B 1 226 ? 11.805 -28.25 20.391 1 90.5 226 GLY B O 1
ATOM 4434 N N . LYS B 1 227 ? 10.984 -27.688 18.484 1 88.81 227 LYS B N 1
ATOM 4435 C CA . LYS B 1 227 ? 11.398 -28.938 17.844 1 88.81 227 LYS B CA 1
ATOM 4436 C C . LYS B 1 227 ? 12.609 -28.719 16.938 1 88.81 227 LYS B C 1
ATOM 4438 O O . LYS B 1 227 ? 12.797 -27.625 16.406 1 88.81 227 LYS B O 1
ATOM 4443 N N . PRO B 1 228 ? 13.43 -29.781 16.906 1 82.88 228 PRO B N 1
ATOM 4444 C CA . PRO B 1 228 ? 14.562 -29.656 15.984 1 82.88 228 PRO B CA 1
ATOM 4445 C C . PRO B 1 228 ? 14.133 -29.422 14.539 1 82.88 228 PRO B C 1
ATOM 4447 O O . PRO B 1 228 ? 13.133 -29.984 14.094 1 82.88 228 PRO B O 1
ATOM 4450 N N . GLN B 1 229 ? 14.875 -28.516 13.969 1 82 229 GLN B N 1
ATOM 4451 C CA . GLN B 1 229 ? 14.609 -28.281 12.547 1 82 229 GLN B CA 1
ATOM 4452 C C . GLN B 1 229 ? 14.953 -29.516 11.719 1 82 229 GLN B C 1
ATOM 4454 O O . GLN B 1 229 ? 15.938 -30.203 12 1 82 229 GLN B O 1
ATOM 4459 N N . PRO B 1 230 ? 14.07 -29.828 10.797 1 76.19 230 PRO B N 1
ATOM 4460 C CA . PRO B 1 230 ? 14.312 -31.016 9.984 1 76.19 230 PRO B CA 1
ATOM 4461 C C . PRO B 1 230 ? 15.672 -30.984 9.273 1 76.19 230 PRO B C 1
ATOM 4463 O O . PRO B 1 230 ? 16.125 -29.906 8.859 1 76.19 230 PRO B O 1
ATOM 4466 N N . THR B 1 231 ? 16.328 -32.094 9.234 1 70.38 231 THR B N 1
ATOM 4467 C CA . THR B 1 231 ? 17.625 -32.219 8.57 1 70.38 231 THR B CA 1
ATOM 4468 C C . THR B 1 231 ? 17.5 -31.891 7.09 1 70.38 231 THR B C 1
ATOM 4470 O O . THR B 1 231 ? 16.516 -32.25 6.438 1 70.38 231 THR B O 1
ATOM 4473 N N . GLY B 1 232 ? 18.391 -31.172 6.52 1 63.94 232 GLY B N 1
ATOM 4474 C CA . GLY B 1 232 ? 18.406 -30.891 5.094 1 63.94 232 GLY B CA 1
ATOM 4475 C C . GLY B 1 232 ? 17.594 -29.656 4.723 1 63.94 232 GLY B C 1
ATOM 4476 O O . GLY B 1 232 ? 17.453 -29.328 3.543 1 63.94 232 GLY B O 1
ATOM 4477 N N . THR B 1 233 ? 17 -29.156 5.809 1 64.25 233 THR B N 1
ATOM 4478 C CA . THR B 1 233 ? 16.156 -28 5.5 1 64.25 233 THR B CA 1
ATOM 4479 C C . THR B 1 233 ? 16.875 -26.703 5.855 1 64.25 233 THR B C 1
ATOM 4481 O O . THR B 1 233 ? 17.859 -26.719 6.598 1 64.25 233 THR B O 1
ATOM 4484 N N . ARG B 1 234 ? 16.438 -25.766 5.117 1 65.12 234 ARG B N 1
ATOM 4485 C CA . ARG B 1 234 ? 16.938 -24.438 5.387 1 65.12 234 ARG B CA 1
ATOM 4486 C C . ARG B 1 234 ? 16.609 -23.984 6.805 1 65.12 234 ARG B C 1
ATOM 4488 O O . ARG B 1 234 ? 15.484 -24.203 7.273 1 65.12 234 ARG B O 1
ATOM 4495 N N . GLN B 1 235 ? 17.641 -23.5 7.438 1 73.19 235 GLN B N 1
ATOM 4496 C CA . GLN B 1 235 ? 17.375 -22.875 8.734 1 73.19 235 GLN B CA 1
ATOM 4497 C C . GLN B 1 235 ? 16.453 -21.672 8.578 1 73.19 235 GLN B C 1
ATOM 4499 O O . GLN B 1 235 ? 16.641 -20.859 7.668 1 73.19 235 GLN B O 1
ATOM 4504 N N . ILE B 1 236 ? 15.5 -21.672 9.43 1 75.44 236 ILE B N 1
ATOM 4505 C CA . ILE B 1 236 ? 14.484 -20.641 9.359 1 75.44 236 ILE B CA 1
ATOM 4506 C C . ILE B 1 236 ? 15.141 -19.266 9.445 1 75.44 236 ILE B C 1
ATOM 4508 O O . ILE B 1 236 ? 14.727 -18.312 8.766 1 75.44 236 ILE B O 1
ATOM 4512 N N . GLU B 1 237 ? 16.219 -19.219 10.211 1 70.81 237 GLU B N 1
ATOM 4513 C CA . GLU B 1 237 ? 16.875 -17.938 10.414 1 70.81 237 GLU B CA 1
ATOM 4514 C C . GLU B 1 237 ? 17.484 -17.422 9.117 1 70.81 237 GLU B C 1
ATOM 4516 O O . GLU B 1 237 ? 17.688 -16.203 8.953 1 70.81 237 GLU B O 1
ATOM 4521 N N . ASN B 1 238 ? 17.734 -18.312 8.203 1 73.12 238 ASN B N 1
ATOM 4522 C CA . ASN B 1 238 ? 18.359 -17.953 6.934 1 73.12 238 ASN B CA 1
ATOM 4523 C C . ASN B 1 238 ? 17.391 -18.094 5.766 1 73.12 238 ASN B C 1
ATOM 4525 O O . ASN B 1 238 ? 17.812 -18.25 4.617 1 73.12 238 ASN B O 1
ATOM 4529 N N . TRP B 1 239 ? 16.188 -18.031 6.203 1 78.56 239 TRP B N 1
ATOM 4530 C CA . TRP B 1 239 ? 15.172 -18.219 5.172 1 78.56 239 TRP B CA 1
ATOM 4531 C C . TRP B 1 239 ? 15.078 -16.984 4.266 1 78.56 239 TRP B C 1
ATOM 4533 O O . TRP B 1 239 ? 14.797 -15.891 4.738 1 78.56 239 TRP B O 1
ATOM 4543 N N . GLY B 1 240 ? 15.438 -17.031 3.09 1 77.81 240 GLY B N 1
ATOM 4544 C CA . GLY B 1 240 ? 15.562 -15.914 2.156 1 77.81 240 GLY B CA 1
ATOM 4545 C C . GLY B 1 240 ? 14.227 -15.453 1.596 1 77.81 240 GLY B C 1
ATOM 4546 O O . GLY B 1 240 ? 13.844 -14.297 1.768 1 77.81 240 GLY B O 1
ATOM 4547 N N . GLU B 1 241 ? 13.484 -16.359 0.947 1 85.38 241 GLU B N 1
ATOM 4548 C CA . GLU B 1 241 ? 12.219 -16.047 0.299 1 85.38 241 GLU B CA 1
ATOM 4549 C C . GLU B 1 241 ? 11.141 -17.062 0.647 1 85.38 241 GLU B C 1
ATOM 4551 O O . GLU B 1 241 ? 11.266 -18.25 0.304 1 85.38 241 GLU B O 1
ATOM 4556 N N . PRO B 1 242 ? 10.086 -16.531 1.37 1 92.19 242 PRO B N 1
ATOM 4557 C CA . PRO B 1 242 ? 9.922 -15.188 1.914 1 92.19 242 PRO B CA 1
ATOM 4558 C C . PRO B 1 242 ? 10.742 -14.953 3.182 1 92.19 242 PRO B C 1
ATOM 4560 O O . PRO B 1 242 ? 11.125 -15.914 3.855 1 92.19 242 PRO B O 1
ATOM 4563 N N . PRO B 1 243 ? 11.016 -13.68 3.486 1 93.12 243 PRO B N 1
ATOM 4564 C CA . PRO B 1 243 ? 11.688 -13.406 4.762 1 93.12 243 PRO B CA 1
ATOM 4565 C C . PRO B 1 243 ? 10.805 -13.695 5.969 1 93.12 243 PRO B C 1
ATOM 4567 O O . PRO B 1 243 ? 9.578 -13.578 5.879 1 93.12 243 PRO B O 1
ATOM 4570 N N . VAL B 1 244 ? 11.438 -14.125 7.031 1 93.81 244 VAL B N 1
ATOM 4571 C CA . VAL B 1 244 ? 10.75 -14.32 8.305 1 93.81 244 VAL B CA 1
ATOM 4572 C C . VAL B 1 244 ? 11.133 -13.203 9.273 1 93.81 244 VAL B C 1
ATOM 4574 O O . VAL B 1 244 ? 12.234 -13.195 9.812 1 93.81 244 VAL B O 1
ATOM 4577 N N . HIS B 1 245 ? 10.234 -12.297 9.562 1 89.12 245 HIS B N 1
ATOM 4578 C CA . HIS B 1 245 ? 10.508 -11.125 10.391 1 89.12 245 HIS B CA 1
ATOM 4579 C C . HIS B 1 245 ? 10.219 -11.414 11.859 1 89.12 245 HIS B C 1
ATOM 4581 O O . HIS B 1 245 ? 10.828 -10.812 12.742 1 89.12 245 HIS B O 1
ATOM 4587 N N . ASP B 1 246 ? 9.273 -12.258 12.133 1 91.5 246 ASP B N 1
ATOM 4588 C CA . ASP B 1 246 ? 8.836 -12.641 13.469 1 91.5 246 ASP B CA 1
ATOM 4589 C C . ASP B 1 246 ? 8.688 -14.156 13.586 1 91.5 246 ASP B C 1
ATOM 4591 O O . ASP B 1 246 ? 7.621 -14.703 13.305 1 91.5 246 ASP B O 1
ATOM 4595 N N . ILE B 1 247 ? 9.703 -14.773 14.109 1 92.94 247 ILE B N 1
ATOM 4596 C CA . ILE B 1 247 ? 9.75 -16.234 14.141 1 92.94 247 ILE B CA 1
ATOM 4597 C C . ILE B 1 247 ? 8.703 -16.766 15.125 1 92.94 247 ILE B C 1
ATOM 4599 O O . ILE B 1 247 ? 8.109 -17.812 14.898 1 92.94 247 ILE B O 1
ATOM 4603 N N . GLU B 1 248 ? 8.5 -16.031 16.203 1 94.25 248 GLU B N 1
ATOM 4604 C CA . GLU B 1 248 ? 7.516 -16.469 17.188 1 94.25 248 GLU B CA 1
ATOM 4605 C C . GLU B 1 248 ? 6.105 -16.453 16.609 1 94.25 248 GLU B C 1
ATOM 4607 O O . GLU B 1 248 ? 5.309 -17.359 16.844 1 94.25 248 GLU B O 1
ATOM 4612 N N . LYS B 1 249 ? 5.836 -15.469 15.852 1 95.12 249 LYS B N 1
ATOM 4613 C CA . LYS B 1 249 ? 4.535 -15.406 15.188 1 95.12 249 LYS B CA 1
ATOM 4614 C C . LYS B 1 249 ? 4.383 -16.547 14.188 1 95.12 249 LYS B C 1
ATOM 4616 O O . LYS B 1 249 ? 3.305 -17.141 14.07 1 95.12 249 LYS B O 1
ATOM 4621 N N . LEU B 1 250 ? 5.434 -16.812 13.445 1 96.5 250 LEU B N 1
ATOM 4622 C CA . LEU B 1 250 ? 5.398 -17.938 12.516 1 96.5 250 LEU B CA 1
ATOM 4623 C C . LEU B 1 250 ? 5.051 -19.234 13.242 1 96.5 250 LEU B C 1
ATOM 4625 O O . LEU B 1 250 ? 4.211 -20.016 12.781 1 96.5 250 LEU B O 1
ATOM 4629 N N . TYR B 1 251 ? 5.66 -19.406 14.391 1 96.62 251 TYR B N 1
ATOM 4630 C CA . TYR B 1 251 ? 5.391 -20.609 15.172 1 96.62 251 TYR B CA 1
ATOM 4631 C C . TYR B 1 251 ? 3.941 -20.641 15.633 1 96.62 251 TYR B C 1
ATOM 4633 O O . TYR B 1 251 ? 3.307 -21.688 15.641 1 96.62 251 TYR B O 1
ATOM 4641 N N . ASP B 1 252 ? 3.41 -19.516 16.047 1 98 252 ASP B N 1
ATOM 4642 C CA . ASP B 1 252 ? 1.999 -19.453 16.406 1 98 252 ASP B CA 1
ATOM 4643 C C . ASP B 1 252 ? 1.109 -19.938 15.273 1 98 252 ASP B C 1
ATOM 4645 O O . ASP B 1 252 ? 0.191 -20.734 15.492 1 98 252 ASP B O 1
ATOM 4649 N N . VAL B 1 253 ? 1.393 -19.516 14.109 1 98.5 253 VAL B N 1
ATOM 4650 C CA . VAL B 1 253 ? 0.616 -19.875 12.93 1 98.5 253 VAL B CA 1
ATOM 4651 C C . VAL B 1 253 ? 0.753 -21.375 12.656 1 98.5 253 VAL B C 1
ATOM 4653 O O . VAL B 1 253 ? -0.244 -22.062 12.445 1 98.5 253 VAL B O 1
ATOM 4656 N N . VAL B 1 254 ? 1.97 -21.844 12.711 1 98.06 254 VAL B N 1
ATOM 4657 C CA . VAL B 1 254 ? 2.246 -23.25 12.391 1 98.06 254 VAL B CA 1
ATOM 4658 C C . VAL B 1 254 ? 1.548 -24.156 13.398 1 98.06 254 VAL B C 1
ATOM 4660 O O . VAL B 1 254 ? 0.973 -25.172 13.023 1 98.06 254 VAL B O 1
ATOM 4663 N N . GLU B 1 255 ? 1.565 -23.766 14.648 1 98.38 255 GLU B N 1
ATOM 4664 C CA . GLU B 1 255 ? 0.946 -24.609 15.672 1 98.38 255 GLU B CA 1
ATOM 4665 C C . GLU B 1 255 ? -0.564 -24.688 15.469 1 98.38 255 GLU B C 1
ATOM 4667 O O . GLU B 1 255 ? -1.158 -25.75 15.648 1 98.38 255 GLU B O 1
ATOM 4672 N N . VAL B 1 256 ? -1.204 -23.578 15.125 1 98.75 256 VAL B N 1
ATOM 4673 C CA . VAL B 1 256 ? -2.631 -23.594 14.82 1 98.75 256 VAL B CA 1
ATOM 4674 C C . VAL B 1 256 ? -2.885 -24.453 13.586 1 98.75 256 VAL B C 1
ATOM 4676 O O . VAL B 1 256 ? -3.805 -25.266 13.562 1 98.75 256 VAL B O 1
ATOM 4679 N N . LEU B 1 257 ? -2.076 -24.25 12.602 1 98.62 257 LEU B N 1
ATOM 4680 C CA . LEU B 1 257 ? -2.164 -24.984 11.352 1 98.62 257 LEU B CA 1
ATOM 4681 C C . LEU B 1 257 ? -2.061 -26.484 11.594 1 98.62 257 LEU B C 1
ATOM 4683 O O . LEU B 1 257 ? -2.889 -27.266 11.109 1 98.62 257 LEU B O 1
ATOM 4687 N N . VAL B 1 258 ? -1.117 -26.922 12.391 1 98.31 258 VAL B N 1
ATOM 4688 C CA . VAL B 1 258 ? -0.871 -28.328 12.688 1 98.31 258 VAL B CA 1
ATOM 4689 C C . VAL B 1 258 ? -2.016 -28.891 13.523 1 98.31 258 VAL B C 1
ATOM 4691 O O . VAL B 1 258 ? -2.445 -30.031 13.32 1 98.31 258 VAL B O 1
ATOM 4694 N N . SER B 1 259 ? -2.443 -28.109 14.445 1 98.69 259 SER B N 1
ATOM 4695 C CA . SER B 1 259 ? -3.555 -28.547 15.273 1 98.69 259 SER B CA 1
ATOM 4696 C C . SER B 1 259 ? -4.785 -28.875 14.438 1 98.69 259 SER B C 1
ATOM 4698 O O . SER B 1 259 ? -5.441 -29.891 14.656 1 98.69 259 SER B O 1
ATOM 4700 N N . ILE B 1 260 ? -5.117 -28.062 13.477 1 98.81 260 ILE B N 1
ATOM 4701 C CA . ILE B 1 260 ? -6.258 -28.281 12.594 1 98.81 260 ILE B CA 1
ATOM 4702 C C . ILE B 1 260 ? -6 -29.5 11.711 1 98.81 260 ILE B C 1
ATOM 4704 O O . ILE B 1 260 ? -6.879 -30.359 11.555 1 98.81 260 ILE B O 1
ATOM 4708 N N . ALA B 1 261 ? -4.82 -29.609 11.188 1 98.75 261 ALA B N 1
ATOM 4709 C CA . ALA B 1 261 ? -4.438 -30.734 10.328 1 98.75 261 ALA B CA 1
ATOM 4710 C C . ALA B 1 261 ? -4.57 -32.062 11.062 1 98.75 261 ALA B C 1
ATOM 4712 O O . ALA B 1 261 ? -5.137 -33 10.523 1 98.75 261 ALA B O 1
ATOM 4713 N N . GLU B 1 262 ? -4.105 -32.094 12.25 1 98.38 262 GLU B N 1
ATOM 4714 C CA . GLU B 1 262 ? -4.152 -33.312 13.062 1 98.38 262 GLU B CA 1
ATOM 4715 C C . GLU B 1 262 ? -5.59 -33.688 13.391 1 98.38 262 GLU B C 1
ATOM 4717 O O . GLU B 1 262 ? -5.953 -34.875 13.32 1 98.38 262 GLU B O 1
ATOM 4722 N N . ALA B 1 263 ? -6.309 -32.75 13.719 1 98.5 263 ALA B N 1
ATOM 4723 C CA . ALA B 1 263 ? -7.707 -33 14.047 1 98.5 263 ALA B CA 1
ATOM 4724 C C . ALA B 1 263 ? -8.445 -33.594 12.852 1 98.5 263 ALA B C 1
ATOM 4726 O O . ALA B 1 263 ? -9.352 -34.406 13.023 1 98.5 263 ALA B O 1
ATOM 4727 N N . ARG B 1 264 ? -8.016 -33.281 11.656 1 98 264 ARG B N 1
ATOM 4728 C CA . ARG B 1 264 ? -8.688 -33.75 10.438 1 98 264 ARG B CA 1
ATOM 4729 C C . ARG B 1 264 ? -7.965 -34.938 9.828 1 98 264 ARG B C 1
ATOM 4731 O O . ARG B 1 264 ? -8.438 -35.531 8.844 1 98 264 ARG B O 1
ATOM 4738 N N . ASP B 1 265 ? -6.824 -35.25 10.297 1 98.12 265 ASP B N 1
ATOM 4739 C CA . ASP B 1 265 ? -5.965 -36.312 9.758 1 98.12 265 ASP B CA 1
ATOM 4740 C C . ASP B 1 265 ? -5.582 -36.031 8.312 1 98.12 265 ASP B C 1
ATOM 4742 O O . ASP B 1 265 ? -5.766 -36.875 7.434 1 98.12 265 ASP B O 1
ATOM 4746 N N . ILE B 1 266 ? -5.152 -34.844 8.023 1 98.38 266 ILE B N 1
ATOM 4747 C CA . ILE B 1 266 ? -4.613 -34.406 6.742 1 98.38 266 ILE B CA 1
ATOM 4748 C C . ILE B 1 266 ? -3.318 -33.625 6.969 1 98.38 266 ILE B C 1
ATOM 4750 O O . ILE B 1 266 ? -2.908 -33.406 8.109 1 98.38 266 ILE B O 1
ATOM 4754 N N . SER B 1 267 ? -2.648 -33.25 5.922 1 98.06 267 SER B N 1
ATOM 4755 C CA . SER B 1 267 ? -1.379 -32.531 6.07 1 98.06 267 SER B CA 1
ATOM 4756 C C . SER B 1 267 ? -1.598 -31.062 6.375 1 98.06 267 SER B C 1
ATOM 4758 O O . SER B 1 267 ? -2.615 -30.484 5.984 1 98.06 267 SER B O 1
ATOM 4760 N N . ALA B 1 268 ?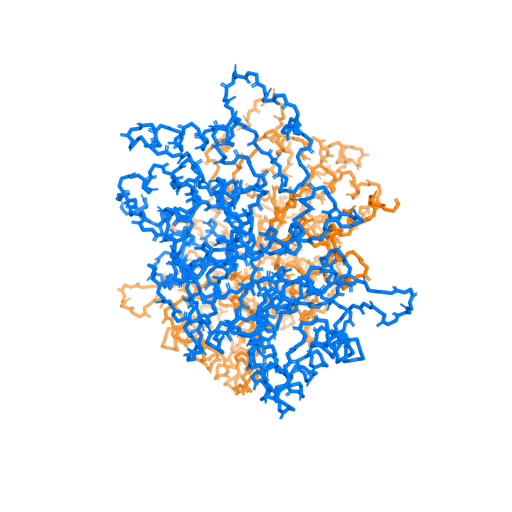 -0.649 -30.469 7.043 1 98.31 268 ALA B N 1
ATOM 4761 C CA . ALA B 1 268 ? -0.68 -29.031 7.277 1 98.31 268 ALA B CA 1
ATOM 4762 C C . ALA B 1 268 ? -0.677 -28.25 5.961 1 98.31 268 ALA B C 1
ATOM 4764 O O . ALA B 1 268 ? -1.297 -27.188 5.855 1 98.31 268 ALA B O 1
ATOM 4765 N N . ALA B 1 269 ? -0.009 -28.781 4.984 1 98.12 269 ALA B N 1
ATOM 4766 C CA . ALA B 1 269 ? 0.045 -28.156 3.664 1 98.12 269 ALA B CA 1
ATOM 4767 C C . ALA B 1 269 ? -1.351 -28.031 3.059 1 98.12 269 ALA B C 1
ATOM 4769 O O . ALA B 1 269 ? -1.698 -27 2.498 1 98.12 269 ALA B O 1
ATOM 4770 N N . GLN B 1 270 ? -2.131 -29.062 3.18 1 98.56 270 GLN B N 1
ATOM 4771 C CA . GLN B 1 270 ? -3.496 -29.031 2.666 1 98.56 270 GLN B CA 1
ATOM 4772 C C . GLN B 1 270 ? -4.301 -27.906 3.332 1 98.56 270 GLN B C 1
ATOM 4774 O O . GLN B 1 270 ? -5.031 -27.172 2.66 1 98.56 270 GLN B O 1
ATOM 4779 N N . VAL B 1 271 ? -4.145 -27.766 4.637 1 98.81 271 VAL B N 1
ATOM 4780 C CA . VAL B 1 271 ? -4.879 -26.75 5.391 1 98.81 271 VAL B CA 1
ATOM 4781 C C . VAL B 1 271 ? -4.445 -25.359 4.945 1 98.81 271 VAL B C 1
ATOM 4783 O O . VAL B 1 271 ? -5.285 -24.484 4.691 1 98.81 271 VAL B O 1
ATOM 4786 N N . ALA B 1 272 ? -3.141 -25.172 4.824 1 98.81 272 ALA B N 1
ATOM 4787 C CA . ALA B 1 272 ? -2.605 -23.875 4.41 1 98.81 272 ALA B CA 1
ATOM 4788 C C . ALA B 1 272 ? -3.104 -23.5 3.016 1 98.81 272 ALA B C 1
ATOM 4790 O O . ALA B 1 272 ? -3.531 -22.375 2.789 1 98.81 272 ALA B O 1
ATOM 4791 N N . LEU B 1 273 ? -3.08 -24.406 2.102 1 98.75 273 LEU B N 1
ATOM 4792 C CA . LEU B 1 273 ? -3.51 -24.156 0.729 1 98.75 273 LEU B CA 1
ATOM 4793 C C . LEU B 1 273 ? -5.004 -23.859 0.671 1 98.75 273 LEU B C 1
ATOM 4795 O O . LEU B 1 273 ? -5.43 -22.938 -0.042 1 98.75 273 LEU B O 1
ATOM 4799 N N . ALA B 1 274 ? -5.762 -24.625 1.403 1 98.62 274 ALA B N 1
ATOM 4800 C CA . ALA B 1 274 ? -7.207 -24.406 1.429 1 98.62 274 ALA B CA 1
ATOM 4801 C C . ALA B 1 274 ? -7.551 -23.031 1.971 1 98.62 274 ALA B C 1
ATOM 4803 O O . ALA B 1 274 ? -8.461 -22.359 1.463 1 98.62 274 ALA B O 1
ATOM 4804 N N . TRP B 1 275 ? -6.844 -22.641 3.01 1 98.75 275 TRP B N 1
ATOM 4805 C CA . TRP B 1 275 ? -7.074 -21.312 3.576 1 98.75 275 TRP B CA 1
ATOM 4806 C C . TRP B 1 275 ? -6.863 -20.234 2.523 1 98.75 275 TRP B C 1
ATOM 4808 O O . TRP B 1 275 ? -7.719 -19.359 2.346 1 98.75 275 TRP B O 1
ATOM 4818 N N . VAL B 1 276 ? -5.77 -20.297 1.811 1 98.62 276 VAL B N 1
ATOM 4819 C CA . VAL B 1 276 ? -5.465 -19.297 0.791 1 98.62 276 VAL B CA 1
ATOM 4820 C C . VAL B 1 276 ? -6.535 -19.328 -0.297 1 98.62 276 VAL B C 1
ATOM 4822 O O . VAL B 1 276 ? -7.047 -18.281 -0.704 1 98.62 276 VAL B O 1
ATOM 4825 N N . ALA B 1 277 ? -6.91 -20.516 -0.744 1 98.06 277 ALA B N 1
ATOM 4826 C CA . ALA B 1 277 ? -7.852 -20.688 -1.849 1 98.06 277 ALA B CA 1
ATOM 4827 C C . ALA B 1 277 ? -9.227 -20.141 -1.489 1 98.06 277 ALA B C 1
ATOM 4829 O O . ALA B 1 277 ? -10 -19.766 -2.373 1 98.06 277 ALA B O 1
ATOM 4830 N N . GLN B 1 278 ? -9.508 -20.047 -0.212 1 96.56 278 GLN B N 1
ATOM 4831 C CA . GLN B 1 278 ? -10.844 -19.672 0.223 1 96.56 278 GLN B CA 1
ATOM 4832 C C . GLN B 1 278 ? -10.898 -18.188 0.594 1 96.56 278 GLN B C 1
ATOM 4834 O O . GLN B 1 278 ? -11.961 -17.656 0.927 1 96.56 278 GLN B O 1
ATOM 4839 N N . ARG B 1 279 ? -9.75 -17.562 0.57 1 95.62 279 ARG B N 1
ATOM 4840 C CA . ARG B 1 279 ? -9.734 -16.141 0.883 1 95.62 279 ARG B CA 1
ATOM 4841 C C . ARG B 1 279 ? -10.477 -15.328 -0.18 1 95.62 279 ARG B C 1
ATOM 4843 O O . ARG B 1 279 ? -10.445 -15.672 -1.362 1 95.62 279 ARG B O 1
ATOM 4850 N N . PRO B 1 280 ? -10.977 -14.156 0.321 1 91.19 280 PRO B N 1
ATOM 4851 C CA . PRO B 1 280 ? -11.617 -13.289 -0.667 1 91.19 280 PRO B CA 1
ATOM 4852 C C . PRO B 1 280 ? -10.648 -12.789 -1.735 1 9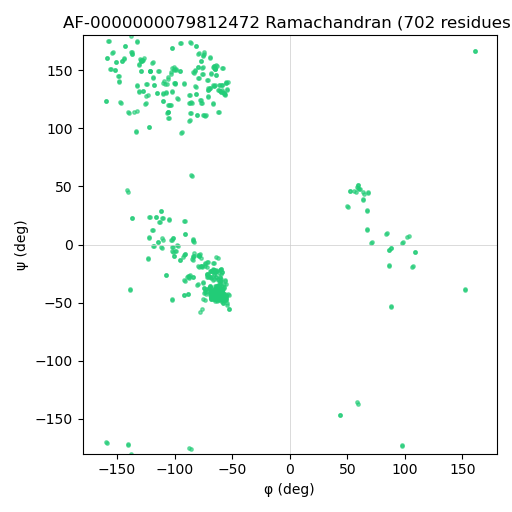1.19 280 PRO B C 1
ATOM 4854 O O . PRO B 1 280 ? -9.461 -12.609 -1.46 1 91.19 280 PRO B O 1
ATOM 4857 N N . ALA B 1 281 ? -11.102 -12.625 -2.943 1 93.81 281 ALA B N 1
ATOM 4858 C CA . ALA B 1 281 ? -10.375 -12.016 -4.051 1 93.81 281 ALA B CA 1
ATOM 4859 C C . ALA B 1 281 ? -9.508 -13.039 -4.773 1 93.81 281 ALA B C 1
ATOM 4861 O O . ALA B 1 281 ? -9.07 -12.812 -5.902 1 93.81 281 ALA B O 1
ATOM 4862 N N . ILE B 1 282 ? -9.203 -14.242 -4.09 1 98.19 282 ILE B N 1
ATOM 4863 C CA . ILE B 1 282 ? -8.273 -15.195 -4.676 1 98.19 282 ILE B CA 1
ATOM 4864 C C . ILE B 1 282 ? -8.969 -15.984 -5.785 1 98.19 282 ILE B C 1
ATOM 4866 O O . ILE B 1 282 ? -10.023 -16.578 -5.559 1 98.19 282 ILE B O 1
ATOM 4870 N N . THR B 1 283 ? -8.383 -15.945 -6.953 1 98.56 283 THR B N 1
ATOM 4871 C CA . THR B 1 283 ? -8.93 -16.688 -8.078 1 98.56 283 THR B CA 1
ATOM 4872 C C . THR B 1 283 ? -8.297 -18.078 -8.164 1 98.56 283 THR B C 1
ATOM 4874 O O . THR B 1 283 ? -8.992 -19.062 -8.414 1 98.56 283 THR B O 1
ATOM 4877 N N . SER B 1 284 ? -7.016 -18.141 -7.996 1 98.69 284 SER B N 1
ATOM 4878 C CA . SER B 1 284 ? -6.301 -19.406 -8.148 1 98.69 284 SER B CA 1
ATOM 4879 C C . SER B 1 284 ? -5.043 -19.438 -7.281 1 98.69 284 SER B C 1
ATOM 4881 O O . SER B 1 284 ? -4.473 -18.391 -6.969 1 98.69 284 SER B O 1
ATOM 4883 N N . VAL B 1 285 ? -4.676 -20.578 -6.863 1 98.69 285 VAL B N 1
ATOM 4884 C CA . VAL B 1 285 ? -3.449 -20.812 -6.105 1 98.69 285 VAL B CA 1
ATOM 4885 C C . VAL B 1 285 ? -2.451 -21.594 -6.965 1 98.69 285 VAL B C 1
ATOM 4887 O O . VAL B 1 285 ? -2.756 -22.672 -7.461 1 98.69 285 VAL B O 1
ATOM 4890 N N . VAL B 1 286 ? -1.252 -21 -7.137 1 98.62 286 VAL B N 1
ATOM 4891 C CA . VAL B 1 286 ? -0.209 -21.656 -7.922 1 98.62 286 VAL B CA 1
ATOM 4892 C C . VAL B 1 286 ? 0.586 -22.609 -7.035 1 98.62 286 VAL B C 1
ATOM 4894 O O . VAL B 1 286 ? 1.315 -22.172 -6.141 1 98.62 286 VAL B O 1
ATOM 4897 N N . ILE B 1 287 ? 0.459 -23.828 -7.312 1 97.19 287 ILE B N 1
ATOM 4898 C CA . ILE B 1 287 ? 1.16 -24.828 -6.5 1 97.19 287 ILE B CA 1
ATOM 4899 C C . ILE B 1 287 ? 2.34 -25.391 -7.285 1 97.19 287 ILE B C 1
ATOM 4901 O O . ILE B 1 287 ? 2.309 -25.438 -8.516 1 97.19 287 ILE B O 1
ATOM 4905 N N . GLY B 1 288 ? 3.41 -25.641 -6.586 1 91 288 GLY B N 1
ATOM 4906 C CA . GLY B 1 288 ? 4.562 -26.375 -7.086 1 91 288 GLY B CA 1
ATOM 4907 C C . GLY B 1 288 ? 4.848 -27.656 -6.312 1 91 288 GLY B C 1
ATOM 4908 O O . GLY B 1 288 ? 4.344 -27.828 -5.203 1 91 288 GLY B O 1
ATOM 4909 N N . ALA B 1 289 ? 5.527 -28.578 -6.961 1 89.81 289 ALA B N 1
ATOM 4910 C CA . ALA B 1 289 ? 5.887 -29.812 -6.285 1 89.81 289 ALA B CA 1
ATOM 4911 C C . ALA B 1 289 ? 7.219 -30.359 -6.801 1 89.81 289 ALA B C 1
ATOM 4913 O O . ALA B 1 289 ? 7.504 -30.281 -7.996 1 89.81 289 ALA B O 1
ATOM 4914 N N . ARG B 1 290 ? 7.906 -30.844 -5.84 1 87.19 290 ARG B N 1
ATOM 4915 C CA . ARG B 1 290 ? 9.164 -31.484 -6.203 1 87.19 290 ARG B CA 1
ATOM 4916 C C . ARG B 1 290 ? 8.945 -32.969 -6.5 1 87.19 290 ARG B C 1
ATOM 4918 O O . ARG B 1 290 ? 9.727 -33.594 -7.23 1 87.19 290 ARG B O 1
ATOM 4925 N N . THR B 1 291 ? 7.914 -33.5 -5.852 1 90.5 291 THR B N 1
ATOM 4926 C CA . THR B 1 291 ? 7.613 -34.906 -6.035 1 90.5 291 THR B CA 1
ATOM 4927 C C . THR B 1 291 ? 6.141 -35.125 -6.375 1 90.5 291 THR B C 1
ATOM 4929 O O . THR B 1 291 ? 5.312 -34.25 -6.105 1 90.5 291 THR B O 1
ATOM 4932 N N . GLU B 1 292 ? 5.902 -36.219 -6.965 1 93.88 292 GLU B N 1
ATOM 4933 C CA . GLU B 1 292 ? 4.52 -36.562 -7.277 1 93.88 292 GLU B CA 1
ATOM 4934 C C . GLU B 1 292 ? 3.684 -36.688 -6.004 1 93.88 292 GLU B C 1
ATOM 4936 O O . GLU B 1 292 ? 2.502 -36.344 -5.996 1 93.88 292 GLU B O 1
ATOM 4941 N N . ALA B 1 293 ? 4.285 -37.219 -5 1 94.62 293 ALA B N 1
ATOM 4942 C CA . ALA B 1 293 ? 3.586 -37.406 -3.727 1 94.62 293 ALA B CA 1
ATOM 4943 C C . ALA B 1 293 ? 3.154 -36.031 -3.164 1 94.62 293 ALA B C 1
ATOM 4945 O O . ALA B 1 293 ? 2.025 -35.875 -2.691 1 94.62 293 ALA B O 1
ATOM 4946 N N . GLN B 1 294 ? 4.07 -35.094 -3.195 1 94.25 294 GLN B N 1
ATOM 4947 C CA . GLN B 1 294 ? 3.744 -33.75 -2.76 1 94.25 294 GLN B CA 1
ATOM 4948 C C . GLN B 1 294 ? 2.605 -33.156 -3.59 1 94.25 294 GLN B C 1
ATOM 4950 O O . GLN B 1 294 ? 1.685 -32.531 -3.045 1 94.25 294 GLN B O 1
ATOM 4955 N N . LEU B 1 295 ? 2.703 -33.344 -4.887 1 97.12 295 LEU B N 1
ATOM 4956 C CA . LEU B 1 295 ? 1.689 -32.812 -5.789 1 97.12 295 LEU B CA 1
ATOM 4957 C C . LEU B 1 295 ? 0.324 -33.438 -5.496 1 97.12 295 LEU B C 1
ATOM 4959 O O . LEU B 1 295 ? -0.675 -32.719 -5.398 1 97.12 295 LEU B O 1
ATOM 4963 N N . THR B 1 296 ? 0.324 -34.75 -5.336 1 97.12 296 THR B N 1
ATOM 4964 C CA . THR B 1 296 ? -0.919 -35.438 -5.047 1 97.12 296 THR B CA 1
ATOM 4965 C C . THR B 1 296 ? -1.535 -34.938 -3.744 1 97.12 296 THR B C 1
ATOM 4967 O O . THR B 1 296 ? -2.748 -34.75 -3.666 1 97.12 296 THR B O 1
ATOM 4970 N N . ASP B 1 297 ? -0.706 -34.75 -2.805 1 97.06 297 ASP B N 1
ATOM 4971 C CA . ASP B 1 297 ? -1.173 -34.219 -1.522 1 97.06 297 ASP B CA 1
ATOM 4972 C C . ASP B 1 297 ? -1.752 -32.812 -1.673 1 97.06 297 ASP B C 1
ATOM 4974 O O . ASP B 1 297 ? -2.844 -32.531 -1.177 1 97.06 297 ASP B O 1
ATOM 4978 N N . ASN B 1 298 ? -1.023 -31.938 -2.35 1 97.31 298 ASN B N 1
ATOM 4979 C CA . ASN B 1 298 ? -1.446 -30.547 -2.543 1 97.31 298 ASN B CA 1
ATOM 4980 C C . ASN B 1 298 ? -2.773 -30.469 -3.293 1 97.31 298 ASN B C 1
ATOM 4982 O O . ASN B 1 298 ? -3.611 -29.625 -2.988 1 97.31 298 ASN B O 1
ATOM 4986 N N . LEU B 1 299 ? -2.977 -31.328 -4.246 1 97.88 299 LEU B N 1
ATOM 4987 C CA . LEU B 1 299 ? -4.172 -31.312 -5.082 1 97.88 299 LEU B CA 1
ATOM 4988 C C . LEU B 1 299 ? -5.414 -31.625 -4.262 1 97.88 299 LEU B C 1
ATOM 4990 O O . LEU B 1 299 ? -6.52 -31.188 -4.602 1 97.88 299 LEU B O 1
ATOM 4994 N N . LYS B 1 300 ? -5.242 -32.344 -3.182 1 97.19 300 LYS B N 1
ATOM 4995 C CA . LYS B 1 300 ? -6.363 -32.688 -2.312 1 97.19 300 LYS B CA 1
ATOM 4996 C C . LYS B 1 300 ? -6.934 -31.438 -1.639 1 97.19 300 LYS B C 1
ATOM 4998 O O . LYS B 1 300 ? -8.102 -31.422 -1.234 1 97.19 300 LYS B O 1
ATOM 5003 N N . ALA B 1 301 ? -6.191 -30.406 -1.552 1 97.56 301 ALA B N 1
ATOM 5004 C CA . ALA B 1 301 ? -6.625 -29.172 -0.906 1 97.56 301 ALA B CA 1
ATOM 5005 C C . ALA B 1 301 ? -7.715 -28.484 -1.721 1 97.56 301 ALA B C 1
ATOM 5007 O O . ALA B 1 301 ? -8.469 -27.656 -1.191 1 97.56 301 ALA B O 1
ATOM 5008 N N . ALA B 1 302 ? -7.801 -28.75 -2.986 1 95.25 302 ALA B N 1
ATOM 5009 C CA . ALA B 1 302 ? -8.727 -28.062 -3.885 1 95.25 302 ALA B CA 1
ATOM 5010 C C . ALA B 1 302 ? -10.18 -28.344 -3.492 1 95.25 302 ALA B C 1
ATOM 5012 O O . ALA B 1 302 ? -11.07 -27.531 -3.781 1 95.25 302 ALA B O 1
ATOM 5013 N N . SER B 1 303 ? -10.406 -29.422 -2.805 1 93.69 303 SER B N 1
ATOM 5014 C CA . SER B 1 303 ? -11.766 -29.797 -2.42 1 93.69 303 SER B CA 1
ATOM 5015 C C . SER B 1 303 ? -11.977 -29.656 -0.918 1 93.69 303 SER B C 1
ATOM 5017 O O . SER B 1 303 ? -13.016 -30.047 -0.389 1 93.69 303 SER B O 1
ATOM 5019 N N . LEU B 1 304 ? -11.008 -29.141 -0.289 1 96.25 304 LEU B N 1
ATOM 5020 C CA . LEU B 1 304 ? -11.078 -29.016 1.163 1 96.25 304 LEU B CA 1
ATOM 5021 C C . LEU B 1 304 ? -11.781 -27.734 1.569 1 96.25 304 LEU B C 1
ATOM 5023 O O . LEU B 1 304 ? -11.352 -26.641 1.179 1 96.25 304 LEU B O 1
ATOM 5027 N N . ASP B 1 305 ? -12.836 -27.828 2.334 1 96.62 305 ASP B N 1
ATOM 5028 C CA . ASP B 1 305 ? -13.523 -26.672 2.893 1 96.62 305 ASP B CA 1
ATOM 5029 C C . ASP B 1 305 ? -13.242 -26.531 4.387 1 96.62 305 ASP B C 1
ATOM 5031 O O . ASP B 1 305 ? -13.648 -27.391 5.184 1 96.62 305 ASP B O 1
ATOM 5035 N N . LEU B 1 306 ? -12.57 -25.516 4.703 1 98.25 306 LEU B N 1
ATOM 5036 C CA . LEU B 1 306 ? -12.352 -25.234 6.117 1 98.25 306 LEU B CA 1
ATOM 5037 C C . LEU B 1 306 ? -13.609 -24.656 6.758 1 98.25 306 LEU B C 1
ATOM 5039 O O . LEU B 1 306 ? -14.359 -23.922 6.113 1 98.25 306 LEU B O 1
ATOM 5043 N N . THR B 1 307 ? -13.812 -24.984 8.031 1 98.12 307 THR B N 1
ATOM 5044 C CA . THR B 1 307 ? -14.945 -24.422 8.758 1 98.12 307 THR B CA 1
ATOM 5045 C C . THR B 1 307 ? -14.688 -22.969 9.125 1 98.12 307 THR B C 1
ATOM 5047 O O . THR B 1 307 ? -13.539 -22.516 9.133 1 98.12 307 THR B O 1
ATOM 5050 N N . ALA B 1 308 ? -15.773 -22.328 9.445 1 97.31 308 ALA B N 1
ATOM 5051 C CA . ALA B 1 308 ? -15.656 -20.938 9.875 1 97.31 308 ALA B CA 1
ATOM 5052 C C . ALA B 1 308 ? -14.758 -20.812 11.102 1 97.31 308 ALA B C 1
ATOM 5054 O O . ALA B 1 308 ? -13.984 -19.859 11.227 1 97.31 308 ALA B O 1
ATOM 5055 N N . GLU B 1 309 ? -14.891 -21.75 11.93 1 98.19 309 GLU B N 1
ATOM 5056 C CA . GLU B 1 309 ? -14.078 -21.766 13.141 1 98.19 309 GLU B CA 1
ATOM 5057 C C . GLU B 1 309 ? -12.602 -21.938 12.812 1 98.19 309 GLU B C 1
ATOM 5059 O O . GLU B 1 309 ? -11.742 -21.25 13.375 1 98.19 309 GLU B O 1
ATOM 5064 N N . GLU B 1 310 ? -12.312 -22.875 11.953 1 98.69 310 GLU B N 1
ATOM 5065 C CA . GLU B 1 310 ? -10.93 -23.109 11.547 1 98.69 310 GLU B CA 1
ATOM 5066 C C . GLU B 1 310 ? -10.336 -21.875 10.883 1 98.69 310 GLU B C 1
ATOM 5068 O O . GLU B 1 310 ? -9.203 -21.484 11.195 1 98.69 310 GLU B O 1
ATOM 5073 N N . ILE B 1 311 ? -11.117 -21.266 10.055 1 98.19 311 ILE B N 1
ATOM 5074 C CA . ILE B 1 311 ? -10.68 -20.062 9.375 1 98.19 311 ILE B CA 1
ATOM 5075 C C . ILE B 1 311 ? -10.414 -18.953 10.406 1 98.19 311 ILE B C 1
ATOM 5077 O O . ILE B 1 311 ? -9.383 -18.281 10.344 1 98.19 311 ILE B O 1
ATOM 5081 N N . SER B 1 312 ? -11.281 -18.828 11.344 1 97.56 312 SER B N 1
ATOM 5082 C CA . SER B 1 312 ? -11.141 -17.812 12.367 1 97.56 312 SER B CA 1
ATOM 5083 C C . SER B 1 312 ? -9.867 -18 13.18 1 97.56 312 SER B C 1
ATOM 5085 O O . SER B 1 312 ? -9.172 -17.047 13.508 1 97.56 312 SER B O 1
ATOM 5087 N N . ARG B 1 313 ? -9.555 -19.234 13.523 1 98.44 313 ARG B N 1
ATOM 5088 C CA . ARG B 1 313 ? -8.344 -19.547 14.281 1 98.44 313 ARG B CA 1
ATOM 5089 C C . ARG B 1 313 ? -7.094 -19.188 13.484 1 98.44 313 ARG B C 1
ATOM 5091 O O . ARG B 1 313 ? -6.156 -18.594 14.023 1 98.44 313 ARG B O 1
ATOM 5098 N N . LEU B 1 314 ? -7.109 -19.531 12.211 1 98.75 314 LEU B N 1
ATOM 5099 C CA . LEU B 1 314 ? -5.969 -19.25 11.352 1 98.75 314 LEU B CA 1
ATOM 5100 C C . LEU B 1 314 ? -5.836 -17.734 11.125 1 98.75 314 LEU B C 1
ATOM 5102 O O . LEU B 1 314 ? -4.723 -17.203 11.148 1 98.75 314 LEU B O 1
ATOM 5106 N N . ASP B 1 315 ? -6.992 -17.078 10.953 1 97.94 315 ASP B N 1
ATOM 5107 C CA . ASP B 1 315 ? -6.992 -15.625 10.766 1 97.94 315 ASP B CA 1
ATOM 5108 C C . ASP B 1 315 ? -6.398 -14.914 11.977 1 97.94 315 ASP B C 1
ATOM 5110 O O . ASP B 1 315 ? -5.562 -14.023 11.836 1 97.94 315 ASP B O 1
ATOM 5114 N N . ALA B 1 316 ? -6.793 -15.32 13.125 1 97.69 316 ALA B N 1
ATOM 5115 C CA . ALA B 1 316 ? -6.348 -14.68 14.359 1 97.69 316 ALA B CA 1
ATOM 5116 C C . ALA B 1 316 ? -4.844 -14.867 14.562 1 97.69 316 ALA B C 1
ATOM 5118 O O . ALA B 1 316 ? -4.137 -13.922 14.93 1 97.69 316 ALA B O 1
ATOM 5119 N N . ALA B 1 317 ? -4.348 -16.062 14.266 1 98.12 317 ALA B N 1
ATOM 5120 C CA . ALA B 1 317 ? -2.941 -16.375 14.492 1 98.12 317 ALA B CA 1
ATOM 5121 C C . ALA B 1 317 ? -2.041 -15.648 13.508 1 98.12 317 ALA B C 1
ATOM 5123 O O . ALA B 1 317 ? -0.873 -15.383 13.797 1 98.12 317 ALA B O 1
ATOM 5124 N N . SER B 1 318 ? -2.596 -15.312 12.359 1 98.25 318 SER B N 1
ATOM 5125 C CA . SER B 1 318 ? -1.746 -14.836 11.273 1 98.25 318 SER B CA 1
ATOM 5126 C C . SER B 1 318 ? -2.039 -13.375 10.945 1 98.25 318 SER B C 1
ATOM 5128 O O . SER B 1 318 ? -1.447 -12.812 10.023 1 98.25 318 SER B O 1
ATOM 5130 N N . ALA B 1 319 ? -2.928 -12.703 11.641 1 96.88 319 ALA B N 1
ATOM 5131 C CA . ALA B 1 319 ? -3.375 -11.344 11.32 1 96.88 319 ALA B CA 1
ATOM 5132 C C . ALA B 1 319 ? -2.197 -10.375 11.273 1 96.88 319 ALA B C 1
ATOM 5134 O O . ALA B 1 319 ? -1.352 -10.375 12.172 1 96.88 319 ALA B O 1
ATOM 5135 N N . PRO B 1 320 ? -2.129 -9.617 10.195 1 95.31 320 PRO B N 1
ATOM 5136 C CA . PRO B 1 320 ? -1.111 -8.562 10.188 1 95.31 320 PRO B CA 1
ATOM 5137 C C . PRO B 1 320 ? -1.49 -7.367 11.055 1 95.31 320 PRO B C 1
ATOM 5139 O O . PRO B 1 320 ? -2.676 -7.125 11.297 1 95.31 320 PRO B O 1
ATOM 5142 N N . PRO B 1 321 ? -0.471 -6.633 11.586 1 94.31 321 PRO B N 1
ATOM 5143 C CA . PRO B 1 321 ? -0.824 -5.391 12.273 1 94.31 321 PRO B CA 1
ATOM 5144 C C . PRO B 1 321 ? -1.424 -4.348 11.336 1 94.31 321 PRO B C 1
ATOM 5146 O O . PRO B 1 321 ? -1.13 -4.348 10.141 1 94.31 321 PRO B O 1
ATOM 5149 N N . LEU B 1 322 ? -2.277 -3.482 11.859 1 95.88 322 LEU B N 1
ATOM 5150 C CA . LEU B 1 322 ? -2.756 -2.361 11.062 1 95.88 322 LEU B CA 1
ATOM 5151 C C . LEU B 1 322 ? -1.73 -1.233 11.039 1 95.88 322 LEU B C 1
ATOM 5153 O O . LEU B 1 322 ? -1.481 -0.595 12.062 1 95.88 322 LEU B O 1
ATOM 5157 N N . ILE B 1 323 ? -1.166 -1.023 9.914 1 97 323 ILE B N 1
ATOM 5158 C CA . ILE B 1 323 ? -0.247 0.096 9.734 1 97 323 ILE B CA 1
ATOM 5159 C C . ILE B 1 323 ? -1 1.293 9.156 1 97 323 ILE B C 1
ATOM 5161 O O . ILE B 1 323 ? -2.191 1.198 8.859 1 97 323 ILE B O 1
ATOM 5165 N N . TYR B 1 324 ? -0.315 2.439 9.062 1 97.88 324 TYR B N 1
ATOM 5166 C CA . TYR B 1 324 ? -0.958 3.615 8.484 1 97.88 324 TYR B CA 1
ATOM 5167 C C . TYR B 1 324 ? -1.142 3.455 6.98 1 97.88 324 TYR B C 1
ATOM 5169 O O . TYR B 1 324 ? -0.251 2.955 6.293 1 97.88 324 TYR B O 1
ATOM 5177 N N . PRO B 1 325 ? -2.271 3.924 6.508 1 98.25 325 PRO B N 1
ATOM 5178 C CA . PRO B 1 325 ? -3.357 4.703 7.102 1 98.25 325 PRO B CA 1
ATOM 5179 C C . PRO B 1 325 ? -4.461 3.826 7.691 1 98.25 325 PRO B C 1
ATOM 5181 O O . PRO B 1 325 ? -5.508 4.336 8.094 1 98.25 325 PRO B O 1
ATOM 5184 N N . TYR B 1 326 ? -4.223 2.527 7.766 1 97.94 326 TYR B N 1
ATOM 5185 C CA . TYR B 1 326 ? -5.312 1.59 8 1 97.94 326 TYR B CA 1
ATOM 5186 C C . TYR B 1 326 ? -5.777 1.651 9.453 1 97.94 326 TYR B C 1
ATOM 5188 O O . TYR B 1 326 ? -6.969 1.497 9.734 1 97.94 326 TYR B O 1
ATOM 5196 N N . TRP B 1 327 ? -4.84 1.823 10.422 1 96.88 327 TRP B N 1
ATOM 5197 C CA . TRP B 1 327 ? -5.32 1.979 11.789 1 96.88 327 TRP B CA 1
ATOM 5198 C C . TRP B 1 327 ? -6.191 3.225 11.922 1 96.88 327 TRP B C 1
ATOM 5200 O O . TRP B 1 327 ? -7.145 3.244 12.703 1 96.88 327 TRP B O 1
ATOM 5210 N N . HIS B 1 328 ? -5.828 4.289 11.188 1 97.44 328 HIS B N 1
ATOM 5211 C CA . HIS B 1 328 ? -6.621 5.516 11.219 1 97.44 328 HIS B CA 1
ATOM 5212 C C . HIS B 1 328 ? -7.977 5.312 10.555 1 97.44 328 HIS B C 1
ATOM 5214 O O . HIS B 1 328 ? -9 5.754 11.078 1 97.44 328 HIS B O 1
ATOM 5220 N N . GLN B 1 329 ? -8.016 4.648 9.414 1 97.88 329 GLN B N 1
ATOM 5221 C CA . GLN B 1 329 ? -9.258 4.355 8.711 1 97.88 329 GLN B CA 1
ATOM 5222 C C . GLN B 1 329 ? -10.18 3.484 9.562 1 97.88 329 GLN B C 1
ATOM 5224 O O . GLN B 1 329 ? -11.391 3.713 9.609 1 97.88 329 GLN B O 1
ATOM 5229 N N . ALA B 1 330 ? -9.57 2.482 10.195 1 96.56 330 ALA B N 1
ATOM 5230 C CA . ALA B 1 330 ? -10.359 1.623 11.078 1 96.56 330 ALA B CA 1
ATOM 5231 C C . ALA B 1 330 ? -11.023 2.434 12.188 1 96.56 330 ALA B C 1
ATOM 5233 O O . ALA B 1 330 ? -12.164 2.156 12.57 1 96.56 330 ALA B O 1
ATOM 5234 N N . SER B 1 331 ? -10.352 3.426 12.656 1 94.81 331 SER B N 1
ATOM 5235 C CA . SER B 1 331 ? -10.82 4.23 13.781 1 94.81 331 SER B CA 1
ATOM 5236 C C . SER B 1 331 ? -11.852 5.258 13.328 1 94.81 331 SER B C 1
ATOM 5238 O O . SER B 1 331 ? -12.812 5.543 14.055 1 94.81 331 SER B O 1
ATOM 5240 N N . THR B 1 332 ? -11.656 5.785 12.086 1 95.38 332 THR B N 1
ATOM 5241 C CA . THR B 1 332 ? -12.383 7.02 11.797 1 95.38 332 THR B CA 1
ATOM 5242 C C . THR B 1 332 ? -13.266 6.855 10.562 1 95.38 332 THR B C 1
ATOM 5244 O O . THR B 1 332 ? -14.125 7.695 10.289 1 95.38 332 THR B O 1
ATOM 5247 N N . ALA B 1 333 ? -13.094 5.781 9.789 1 95.81 333 ALA B N 1
ATOM 5248 C CA . ALA B 1 333 ? -13.828 5.664 8.531 1 95.81 333 ALA B CA 1
ATOM 5249 C C . ALA B 1 333 ? -14.727 4.43 8.539 1 95.81 333 ALA B C 1
ATOM 5251 O O . ALA B 1 333 ? -15.234 4.023 7.496 1 95.81 333 ALA B O 1
ATOM 5252 N N . SER B 1 334 ? -14.938 3.814 9.656 1 94.5 334 SER B N 1
ATOM 5253 C CA . SER B 1 334 ? -15.617 2.527 9.75 1 94.5 334 SER B CA 1
ATOM 5254 C C . SER B 1 334 ? -17.031 2.613 9.203 1 94.5 334 SER B C 1
ATOM 5256 O O . SER B 1 334 ? -17.578 1.621 8.711 1 94.5 334 SER B O 1
ATOM 5258 N N . ASP B 1 335 ? -17.578 3.781 9.164 1 93.38 335 ASP B N 1
ATOM 5259 C CA . ASP B 1 335 ? -18.969 3.963 8.75 1 93.38 335 ASP B CA 1
ATOM 5260 C C . ASP B 1 335 ? -19.078 4.039 7.227 1 93.38 335 ASP B C 1
ATOM 5262 O O . ASP B 1 335 ? -20.172 3.955 6.676 1 93.38 335 ASP B O 1
ATOM 5266 N N . ARG B 1 336 ? -17.984 4.141 6.535 1 95.88 336 ARG B N 1
ATOM 5267 C CA . ARG B 1 336 ? -18.062 4.438 5.109 1 95.88 336 ARG B CA 1
ATOM 5268 C C . ARG B 1 336 ? -17.094 3.572 4.312 1 95.88 336 ARG B C 1
ATOM 5270 O O . ARG B 1 336 ? -16.703 3.938 3.205 1 95.88 336 ARG B O 1
ATOM 5277 N N . LEU B 1 337 ? -16.719 2.482 4.82 1 97.19 337 LEU B N 1
ATOM 5278 C CA . LEU B 1 337 ? -15.789 1.588 4.145 1 97.19 337 LEU B CA 1
ATOM 5279 C C . LEU B 1 337 ? -16.5 0.767 3.072 1 97.19 337 LEU B C 1
ATOM 5281 O O . LEU B 1 337 ? -17.656 0.394 3.24 1 97.19 337 LEU B O 1
ATOM 5285 N N . SER B 1 338 ? -15.859 0.507 1.958 1 97.69 338 SER B N 1
ATOM 5286 C CA . SER B 1 338 ? -16.359 -0.363 0.896 1 97.69 338 SER B CA 1
ATOM 5287 C C . SER B 1 338 ? -16.094 -1.831 1.221 1 97.69 338 SER B C 1
ATOM 5289 O O . SER B 1 338 ? -15.406 -2.146 2.193 1 97.69 338 SER B O 1
ATOM 5291 N N . ALA B 1 339 ? -16.688 -2.725 0.388 1 96.56 339 ALA B N 1
ATOM 5292 C CA . ALA B 1 339 ? -16.406 -4.152 0.505 1 96.56 339 ALA B CA 1
ATOM 5293 C C . ALA B 1 339 ? -14.906 -4.422 0.36 1 96.56 339 ALA B C 1
ATOM 5295 O O . ALA B 1 339 ? -14.359 -5.305 1.027 1 96.56 339 ALA B O 1
ATOM 5296 N N . ALA B 1 340 ? -14.242 -3.691 -0.517 1 97.88 340 ALA B N 1
ATOM 5297 C CA . ALA B 1 340 ? -12.805 -3.824 -0.718 1 97.88 340 ALA B CA 1
ATOM 5298 C C . ALA B 1 340 ? -12.031 -3.461 0.55 1 97.88 340 ALA B C 1
ATOM 5300 O O . ALA B 1 340 ? -11.125 -4.184 0.96 1 97.88 340 ALA B O 1
ATOM 5301 N N . ASP B 1 341 ? -12.43 -2.35 1.18 1 97.94 341 ASP B N 1
ATOM 5302 C CA . ASP B 1 341 ? -11.766 -1.892 2.396 1 97.94 341 ASP B CA 1
ATOM 5303 C C . ASP B 1 341 ? -11.922 -2.908 3.525 1 97.94 341 ASP B C 1
ATOM 5305 O O . ASP B 1 341 ? -11 -3.107 4.32 1 97.94 341 ASP B O 1
ATOM 5309 N N . LEU B 1 342 ? -13.07 -3.547 3.582 1 97.06 342 LEU B N 1
ATOM 5310 C CA . LEU B 1 342 ? -13.43 -4.422 4.691 1 97.06 342 LEU B CA 1
ATOM 5311 C C . LEU B 1 342 ? -12.617 -5.715 4.648 1 97.06 342 LEU B C 1
ATOM 5313 O O . LEU B 1 342 ? -12.578 -6.457 5.633 1 97.06 342 LEU B O 1
ATOM 5317 N N . LEU B 1 343 ? -11.977 -5.992 3.512 1 96.56 343 LEU B N 1
ATOM 5318 C CA . LEU B 1 343 ? -11.117 -7.172 3.449 1 96.56 343 LEU B CA 1
ATOM 5319 C C . LEU B 1 343 ? -10.062 -7.137 4.551 1 96.56 343 LEU B C 1
ATOM 5321 O O . LEU B 1 343 ? -9.836 -8.141 5.227 1 96.56 343 LEU B O 1
ATOM 5325 N N . LEU B 1 344 ? -9.438 -6.02 4.711 1 97.12 344 LEU B N 1
ATOM 5326 C CA . LEU B 1 344 ? -8.438 -5.852 5.758 1 97.12 344 LEU B CA 1
ATOM 5327 C C . LEU B 1 344 ? -9.078 -5.383 7.059 1 97.12 344 LEU B C 1
ATOM 5329 O O . LEU B 1 344 ? -8.75 -5.883 8.133 1 97.12 344 LEU B O 1
ATOM 5333 N N . LEU B 1 345 ? -10.008 -4.438 6.949 1 97.5 345 LEU B N 1
ATOM 5334 C CA . LEU B 1 345 ? -10.438 -3.672 8.117 1 97.5 345 LEU B CA 1
ATOM 5335 C C . LEU B 1 345 ? -11.625 -4.34 8.797 1 97.5 345 LEU B C 1
ATOM 5337 O O . LEU B 1 345 ? -11.984 -3.975 9.922 1 97.5 345 LEU B O 1
ATOM 5341 N N . GLY B 1 346 ? -12.188 -5.383 8.156 1 94.62 346 GLY B N 1
ATOM 5342 C CA . GLY B 1 346 ? -13.375 -6.035 8.68 1 94.62 346 GLY B CA 1
ATOM 5343 C C . GLY B 1 346 ? -13.234 -6.469 10.125 1 94.62 346 GLY B C 1
ATOM 5344 O O . GLY B 1 346 ? -14.039 -6.074 10.977 1 94.62 346 GLY B O 1
ATOM 5345 N N . PRO B 1 347 ? -12.227 -7.23 10.359 1 91.44 347 PRO B N 1
ATOM 5346 C CA . PRO B 1 347 ? -12.039 -7.711 11.734 1 91.44 347 PRO B CA 1
ATOM 5347 C C . PRO B 1 347 ? -11.883 -6.574 12.742 1 91.44 347 PRO B C 1
ATOM 5349 O O . PRO B 1 347 ? -12.383 -6.668 13.867 1 91.44 347 PRO B O 1
ATOM 5352 N N . ALA B 1 348 ? -11.18 -5.523 12.359 1 90.69 348 ALA B N 1
ATOM 5353 C CA . ALA B 1 348 ? -10.961 -4.395 13.258 1 90.69 348 ALA B CA 1
ATOM 5354 C C . ALA B 1 348 ? -12.258 -3.633 13.508 1 90.69 348 ALA B C 1
ATOM 5356 O O . ALA B 1 348 ? -12.5 -3.152 14.617 1 90.69 348 ALA B O 1
ATOM 5357 N N . VAL B 1 349 ? -13.016 -3.455 12.539 1 90.5 349 VAL B N 1
ATOM 5358 C CA . VAL B 1 349 ? -14.273 -2.719 12.641 1 90.5 349 VAL B CA 1
ATOM 5359 C C . VAL B 1 349 ? -15.289 -3.531 13.445 1 90.5 349 VAL B C 1
ATOM 5361 O O . VAL B 1 349 ? -16.062 -2.973 14.219 1 90.5 349 VAL B O 1
ATOM 5364 N N . ALA B 1 350 ? -15.273 -4.855 13.242 1 85.31 350 ALA B N 1
ATOM 5365 C CA . ALA B 1 350 ? -16.188 -5.738 13.961 1 85.31 350 ALA B CA 1
ATOM 5366 C C . ALA B 1 350 ? -15.922 -5.711 15.461 1 85.31 350 ALA B C 1
ATOM 5368 O O . ALA B 1 350 ? -16.828 -5.895 16.266 1 85.31 350 ALA B O 1
ATOM 5369 N N . LYS B 1 351 ? -14.789 -5.457 15.852 1 78.69 351 LYS B N 1
ATOM 5370 C CA . LYS B 1 351 ? -14.422 -5.41 17.266 1 78.69 351 LYS B CA 1
ATOM 5371 C C . LYS B 1 351 ? -14.93 -4.129 17.922 1 78.69 351 LYS B C 1
ATOM 5373 O O . LYS B 1 351 ? -15.133 -4.086 19.141 1 78.69 351 LYS B O 1
ATOM 5378 N N . LYS B 1 352 ? -15.008 -2.969 17.188 1 70.06 352 LYS B N 1
ATOM 5379 C CA . LYS B 1 352 ? -15.453 -1.688 17.734 1 70.06 352 LYS B CA 1
ATOM 5380 C C . LYS B 1 352 ? -16.953 -1.7 18 1 70.06 352 LYS B C 1
ATOM 5382 O O . LYS B 1 352 ? -17.453 -0.899 18.797 1 70.06 352 LYS B O 1
ATOM 5387 N N . GLY B 1 353 ? -17.766 -2.488 17.359 1 55.22 353 GLY B N 1
ATOM 5388 C CA . GLY B 1 353 ? -19.203 -2.605 17.609 1 55.22 353 GLY B CA 1
ATOM 5389 C C . GLY B 1 353 ? -19.531 -3.58 18.734 1 55.22 353 GLY B C 1
ATOM 5390 O O . GLY B 1 353 ? -18.703 -4.426 19.078 1 55.22 353 GLY B O 1
#

Sequence (706 aa):
MHYRQLGRSGLRISAFTLGTMTFGGKGDFAKTGNTDLAGARRQIDLCIDAGINMFDTADIYSTGVSEEILGAALKGRSDDIMVTTKARFRMGTGANDAGLSRYHLVSACEASLKRLGRDHIDLYYLHEWDGQTPLDETLEALDTLTRAGKIRYAGVSNFSAWHLMKALGTAERNRLIAPVSQQIYYSLQARDAEYELLPLAVDQGIGVQVWSPLAGGLLSGKYRRGKPQPTGTRQIENWGEPPVHDIEKLYDVVEVLVSIAEARDISAAQVALAWVAQRPAITSVVIGARTEAQLTDNLKAASLDLTAEEISRLDAASAPPLIYPYWHQASTASDRLSAADLLLLGPAVAKKGMHYRQLGRSGLRISAFTLGTMTFGGKGDFAKTGNTDLAGARRQIDLCIDAGINMFDTADIYSTGVSEEILGAALKGRSDDIMVTTKARFRMGTGANDAGLSRYHLVSACEASLKRLGRDHIDLYYLHEWDGQTPLDETLEALDTLTRAGKIRYAGVSNFSAWHLMKALGTAERNRLIAPVSQQIYYSLQARDAEYELLPLAVDQGIGVQVWSPLAGGLLSGKYRRGKPQPTGTRQIENWGEPPVHDIEKLYDVVEVLVSIAEARDISAAQVALAWVAQRPAITSVVIGARTEAQLTDNLKAASLDLTAEEISRLDAASAPPLIYPYWHQASTASDRLSAADLLLLGPAVAKKG